Protein 4QC8 (pdb70)

CATH classification: 2.170.30.10

Solvent-accessible surface area: 26222 Å² total; per-residue (Å²): 104,78,69,184,75,37,25,43,129,55,38,50,31,88,58,50,120,94,41,0,31,0,64,14,1,1,54,0,46,2,87,27,21,37,22,17,81,48,88,84,67,72,80,74,92,42,138,79,10,15,92,22,43,5,9,11,1,6,0,0,16,2,3,6,3,32,0,1,1,6,3,50,32,103,29,0,43,76,2,0,19,43,4,12,41,1,25,1,94,17,11,44,1,63,0,0,33,3,81,7,38,36,46,70,95,112,64,80,175,14,60,79,109,66,94,33,84,92,3,8,1,37,1,17,34,12,36,88,13,169,11,38,48,31,4,122,11,71,41,59,90,13,2,25,35,54,58,134,36,116,4,122,7,14,68,2,33,13,95,22,20,39,19,9,10,18,51,58,47,98,130,28,112,61,0,66,128,55,57,150,58,42,60,97,89,78,2,86,127,24,138,53,71,86,7,126,25,36,78,43,15,99,41,97,40,110,8,56,137,13,95,42,12,58,0,4,0,8,97,28,70,13,46,95,102,72,75,73,159,80,133,29,211,130,79,61,79,113,70,8,108,139,142,65,97,36,82,48,106,63,88,16,43,92,62,58,48,109,89,62,16,0,18,14,38,0,126,43,85,53,40,103,69,74,169,35,24,16,23,12,31,74,43,92,77,94,44,104,54,15,64,30,88,82,54,47,29,41,62,6,0,82,41,66,62,10,37,4,2,0,2,73,11,59,44,85,93,5,20,20,90,20,34,62,46,59,78,175,71,153,67,53,96,7,24,1,11,36,30,99,38,11,107,14,19,47,16,73,35,94,85,102,91,31,82,127,42,54,75,26,77,73,68,52,23,161,98,86,98,69,18,83,58,16,38,6,10,3,0,1,10,0,1,0,6,31,35,12,84,158,74,130,202,118,103,107,83,54,27,53,25,12,2,3,22,20,57,115,0,1,15,4,8,2,1,21,3,20,92,43,95,52,116,76,133,69,104,64,62,44,64,1,43,0,20,0,36,0,8,0,65,5,28,5,46,2,52,83,134,69,70,209,63,241,170,114,46,96,98,12,50,54,108,96,34,18,148,72,16,32,58,101,78,167,72,84,70,59,29,17,13,37,78,44,42,0,0,4,6,2,13,34,0,22,34,49,133,81

Foldseek 3Di:
DPPDQQDDAWADWDDDQWWIKFKHKAKEWEFQPDQVDKDWDWPLDDVQFQTATKIFHRKFFAAAFFLLLGAQLVRQQCQLFFFFKWAFFKKKKKWAQKWKWFFAQPVVVGRPIGTDFVWKKWKFWPQQCPDPDDNAWQDAQHNDSDHVDYRYTGTDMDGQDQCQLLVDLPVDVRSVVVVVPRDDDDDVPDDTDIDGRSHMDMDMDGDPCFDMQGFAAAPAEPQQPDDQQDWDPDWDWFQDPDGDIDIDTDGGSDDGDPEDADFWAQDAAFDPVCVRFAGASDFDADHPPGDPPDHDCSSVGHHDADTGWQEARPDPNSADKHFSDDDPDDTAIEGQQPDPGHDRRHDWDWDQPDPVRDTHTDSGGDDDPRHDGDAAKDFSGATAEHADDPDPDDDPDRDNRSHTYDPRDGTIMMMRIDFADDPVDPPHGTTMMMMTMMMMMIMMGTHGDDDPDDDDKDRLDCVPADPLDFDADPPRDTDHGRYHSSRGMGNRIHHDHD

Nearest PDB structures (foldseek):
  4qc8-assembly1_A  TM=1.002E+00  e=0.000E+00  Bovine parvovirus 1
  7l0x-assembly1_A  TM=9.531E-01  e=3.022E-55  Human bocavirus 2
  7lnk-assembly1_A  TM=9.533E-01  e=7.374E-55  Bocavirus gorilla/GBoV1/2009
  5us7-assembly1_A  TM=9.454E-01  e=2.473E-53  Human bocavirus 3
  5us9-assembly1_A  TM=9.400E-01  e=4.085E-53  Human bocavirus 4

Organism: Bovine parvovirus 1 (NCBI:txid2839036)

InterPro domains:
  IPR001403 Coat protein VP1/VP2, Parvovirus [PF00740] (32-327)
  IPR001403 Coat protein VP1/VP2, Parvovirus [PF00740] (378-499)
  IPR016184 Capsid/spike protein, ssDNA virus [SSF88645] (41-534)
  IPR036952 Parvovirus coat protein VP1/VP2 [G3DSA:2.170.30.10] (39-536)

Sequence (498 aa):
GVGYSTGGWTGGTIFSENIVVTKNTRQFICDIKNGHLYKSEVLNTGDTAHRQYAITTPWSYFNFNQYSSHFSPNDWQHLVNDYERFRPKAMIVRVYNLQIKQIMTDGAMGTVYNNDLTAGMHIFCDGDHRYPYVQHPWDDQCMPELPNSIWELPQYAYIPAPISVVDNNTTNTVEEHLLKGVPLYMLENSDHEVLRTGESTEFTFNFGDCEWIENNITFSMPQMMYNPLVRSRRIYSYSGPNNQTSNAFQNAALRTSNWMSGPGIARGTHNATLQTQSAGALVTMVTNGADVSGVGAVRVGYSTDPIYGGQQPDSDLLRLRYSASAAEGQQNPILENAARHTFTREARTKLITGSNGADGNYKEWWMLPNQMWDSAPISRYNPIWVKVPRVNRKTLLDTQDGSIPMSHPPGTIFIKLARIPVPGNGDSFLNIYVTGQVSCEVVWEVEKRGTKNWRPEYMHSATNMSVDAYTINNAGVYAGAVQNADVMQTRFNHHKVL

Radius of gyration: 27.17 Å; Cα contacts (8 Å, |Δi|>4): 1085; chains: 1; bounding box: 76×61×80 Å

B-factor: mean 47.75, std 13.97, range [20.0, 123.52]

Structure (mmCIF, N/CA/C/O backbone):
data_4QC8
#
_entry.id   4QC8
#
_cell.length_a   323.450
_cell.length_b   381.230
_cell.length_c   376.620
_cell.angle_alpha   90.00
_cell.angle_beta   90.00
_cell.angle_gamma   90.00
#
_symmetry.space_group_name_H-M   'C 2 2 21'
#
loop_
_atom_site.group_PDB
_atom_site.id
_atom_site.type_symbol
_atom_site.label_atom_id
_atom_site.label_alt_id
_atom_site.label_comp_id
_atom_site.label_asym_id
_atom_site.label_entity_id
_atom_site.label_seq_id
_atom_site.pdbx_PDB_ins_code
_atom_site.Cartn_x
_atom_site.Cartn_y
_atom_site.Cartn_z
_atom_site.occupancy
_atom_site.B_iso_or_equiv
_atom_site.auth_seq_id
_atom_site.auth_comp_id
_atom_site.auth_asym_id
_atom_site.auth_atom_id
_atom_site.pdbx_PDB_model_num
ATOM 1 N N . GLY A 1 39 ? -49.795 -96.549 -18.331 1.00 56.87 39 GLY A N 1
ATOM 2 C CA . GLY A 1 39 ? -50.612 -97.005 -19.514 1.00 58.25 39 GLY A CA 1
ATOM 3 C C . GLY A 1 39 ? -52.038 -96.464 -19.566 1.00 58.01 39 GLY A C 1
ATOM 4 O O . GLY A 1 39 ? -52.549 -96.117 -20.644 1.00 58.14 39 GLY A O 1
ATOM 5 N N . VAL A 1 40 ? -52.682 -96.412 -18.399 1.00 56.54 40 VAL A N 1
ATOM 6 C CA . VAL A 1 40 ? -54.046 -95.906 -18.253 1.00 53.21 40 VAL A CA 1
ATOM 7 C C . VAL A 1 40 ? -54.094 -94.400 -18.485 1.00 52.55 40 VAL A C 1
ATOM 8 O O . VAL A 1 40 ? -53.072 -93.714 -18.420 1.00 53.58 40 VAL A O 1
ATOM 12 N N . GLY A 1 41 ? -55.285 -93.879 -18.741 1.00 50.17 41 GLY A N 1
ATOM 13 C CA . GLY A 1 41 ? -55.395 -92.455 -18.962 1.00 48.22 41 GLY A CA 1
ATOM 14 C C . GLY A 1 41 ? -55.551 -92.116 -20.424 1.00 46.89 41 GLY A C 1
ATOM 15 O O . GLY A 1 41 ? -55.546 -90.940 -20.780 1.00 44.97 41 GLY A O 1
ATOM 16 N N . TYR A 1 42 ? -55.700 -93.140 -21.267 1.00 46.52 42 TYR A N 1
ATOM 17 C CA . TYR A 1 42 ? -55.870 -92.928 -22.696 1.00 46.71 42 TYR A CA 1
ATOM 18 C C . TYR A 1 42 ? -57.143 -93.507 -23.309 1.00 44.83 42 TYR A C 1
ATOM 19 O O . TYR A 1 42 ? -57.534 -94.633 -23.035 1.00 42.43 42 TYR A O 1
ATOM 28 N N . SER A 1 43 ? -57.742 -92.787 -24.244 1.00 44.31 43 SER A N 1
ATOM 29 C CA . SER A 1 43 ? -59.130 -93.028 -24.577 1.00 43.10 43 SER A CA 1
ATOM 30 C C . SER A 1 43 ? -59.360 -94.473 -25.002 1.00 43.26 43 SER A C 1
ATOM 31 O O . SER A 1 43 ? -60.354 -95.077 -24.607 1.00 46.36 43 SER A O 1
ATOM 34 N N . THR A 1 44 ? -58.465 -95.019 -25.813 1.00 41.22 44 THR A N 1
ATOM 35 C CA . THR A 1 44 ? -58.507 -96.434 -26.190 1.00 40.62 44 THR A CA 1
ATOM 36 C C . THR A 1 44 ? -59.819 -96.715 -26.904 1.00 39.25 44 THR A C 1
ATOM 37 O O . THR A 1 44 ? -60.283 -97.848 -26.973 1.00 37.35 44 THR A O 1
ATOM 41 N N . GLY A 1 45 ? -60.386 -95.653 -27.452 1.00 39.19 45 GLY A N 1
ATOM 42 C CA . GLY A 1 45 ? -61.627 -95.698 -28.209 1.00 38.34 45 GLY A CA 1
ATOM 43 C C . GLY A 1 45 ? -62.428 -94.398 -28.207 1.00 39.10 45 GLY A C 1
ATOM 44 O O . GLY A 1 45 ? -62.019 -93.372 -27.650 1.00 38.58 45 GLY A O 1
ATOM 45 N N . GLY A 1 46 ? -63.582 -94.445 -28.858 1.00 39.45 46 GLY A N 1
ATOM 46 C CA . GLY A 1 46 ? -64.453 -93.288 -28.927 1.00 39.69 46 GLY A CA 1
ATOM 47 C C . GLY A 1 46 ? -65.882 -93.792 -28.971 1.00 39.85 46 GLY A C 1
ATOM 48 O O . GLY A 1 46 ? -66.150 -94.920 -28.563 1.00 40.91 46 GLY A O 1
ATOM 49 N N . TRP A 1 47 ? -66.807 -92.976 -29.464 1.00 39.30 47 TRP A N 1
ATOM 50 C CA . TRP A 1 47 ? -68.201 -93.398 -29.549 1.00 39.04 47 TRP A CA 1
ATOM 51 C C . TRP A 1 47 ? -68.670 -93.388 -30.990 1.00 39.11 47 TRP A C 1
ATOM 52 O O . TRP A 1 47 ? -68.659 -92.351 -31.651 1.00 39.71 47 TRP A O 1
ATOM 63 N N . THR A 1 48 ? -69.103 -94.546 -31.481 1.00 39.01 48 THR A N 1
ATOM 64 C CA . THR A 1 48 ? -69.530 -94.683 -32.873 1.00 39.52 48 THR A CA 1
ATOM 65 C C . THR A 1 48 ? -71.034 -94.923 -32.980 1.00 39.86 48 THR A C 1
ATOM 66 O O . THR A 1 48 ? -71.586 -95.769 -32.276 1.00 40.59 48 THR A O 1
ATOM 70 N N . GLY A 1 49 ? -71.695 -94.170 -33.856 1.00 39.62 49 GLY A N 1
ATOM 71 C CA . GLY A 1 49 ? -73.141 -94.231 -33.962 1.00 39.96 49 GLY A CA 1
ATOM 72 C C . GLY A 1 49 ? -73.633 -93.774 -35.320 1.00 39.93 49 GLY A C 1
ATOM 73 O O . GLY A 1 49 ? -72.856 -93.303 -36.145 1.00 40.20 49 GLY A O 1
ATOM 74 N N . GLY A 1 50 ? -74.927 -93.926 -35.568 1.00 39.87 50 GLY A N 1
ATOM 75 C CA . GLY A 1 50 ? -75.471 -93.492 -36.839 1.00 39.34 50 GLY A CA 1
ATOM 76 C C . GLY A 1 50 ? -75.617 -94.576 -37.881 1.00 39.05 50 GLY A C 1
ATOM 77 O O . GLY A 1 50 ? -75.174 -95.710 -37.699 1.00 38.38 50 GLY A O 1
ATOM 78 N N . THR A 1 51 ? -76.255 -94.207 -38.984 1.00 39.02 51 THR A N 1
ATOM 79 C CA . THR A 1 51 ? -76.485 -95.120 -40.090 1.00 39.42 51 THR A CA 1
ATOM 80 C C . THR A 1 51 ? -76.286 -94.365 -41.390 1.00 39.81 51 THR A C 1
ATOM 81 O O . THR A 1 51 ? -76.655 -93.194 -41.496 1.00 40.28 51 THR A O 1
ATOM 85 N N . ILE A 1 52 ? -75.693 -95.038 -42.372 1.00 40.08 52 ILE A N 1
ATOM 86 C CA . ILE A 1 52 ? -75.436 -94.426 -43.665 1.00 39.86 52 ILE A CA 1
ATOM 87 C C . ILE A 1 52 ? -76.033 -95.271 -44.775 1.00 39.97 52 ILE A C 1
ATOM 88 O O . ILE A 1 52 ? -75.774 -96.473 -44.867 1.00 38.97 52 ILE A O 1
ATOM 93 N N . PHE A 1 53 ? -76.832 -94.634 -45.622 1.00 40.64 53 PHE A N 1
ATOM 94 C CA . PHE A 1 53 ? -77.466 -95.334 -46.722 1.00 42.26 53 PHE A CA 1
ATOM 95 C C . PHE A 1 53 ? -76.796 -95.031 -48.043 1.00 42.90 53 PHE A C 1
ATOM 96 O O . PHE A 1 53 ? -76.402 -93.899 -48.301 1.00 42.66 53 PHE A O 1
ATOM 104 N N . SER A 1 54 ? -76.667 -96.056 -48.875 1.00 44.07 54 SER A N 1
ATOM 105 C CA . SER A 1 54 ? -76.073 -95.902 -50.191 1.00 45.87 54 SER A CA 1
ATOM 106 C C . SER A 1 54 ? -76.976 -96.670 -51.135 1.00 46.32 54 SER A C 1
ATOM 107 O O . SER A 1 54 ? -77.897 -97.353 -50.696 1.00 45.86 54 SER A O 1
ATOM 110 N N . GLU A 1 55 ? -76.693 -96.621 -52.427 1.00 47.70 55 GLU A N 1
ATOM 111 C CA . GLU A 1 55 ? -77.559 -97.312 -53.366 1.00 49.78 55 GLU A CA 1
ATOM 112 C C . GLU A 1 55 ? -77.573 -98.820 -53.109 1.00 47.89 55 GLU A C 1
ATOM 113 O O . GLU A 1 55 ? -78.629 -99.444 -53.144 1.00 47.75 55 GLU A O 1
ATOM 119 N N . ASN A 1 56 ? -76.409 -99.406 -52.852 1.00 46.63 56 ASN A N 1
ATOM 120 C CA . ASN A 1 56 ? -76.331 -100.846 -52.595 1.00 45.60 56 ASN A CA 1
ATOM 121 C C . ASN A 1 56 ? -75.853 -101.317 -51.211 1.00 43.03 56 ASN A C 1
ATOM 122 O O . ASN A 1 56 ? -75.730 -102.517 -50.984 1.00 42.01 56 ASN A O 1
ATOM 127 N N . ILE A 1 57 ? -75.576 -100.388 -50.299 1.00 40.44 57 ILE A N 1
ATOM 128 C CA . ILE A 1 57 ? -75.058 -100.744 -48.974 1.00 37.36 57 ILE A CA 1
ATOM 129 C C . ILE A 1 57 ? -75.695 -99.903 -47.869 1.00 35.80 57 ILE A C 1
ATOM 130 O O . ILE A 1 57 ? -76.089 -98.767 -48.121 1.00 35.53 57 ILE A O 1
ATOM 135 N N . VAL A 1 58 ? -75.778 -100.430 -46.644 1.00 33.56 58 VAL A N 1
ATOM 136 C CA . VAL A 1 58 ? -76.160 -99.589 -45.531 1.00 31.96 58 VAL A CA 1
ATOM 137 C C . VAL A 1 58 ? -75.255 -99.970 -44.388 1.00 31.01 58 VAL A C 1
ATOM 138 O O . VAL A 1 58 ? -74.916 -101.139 -44.213 1.00 29.33 58 VAL A O 1
ATOM 142 N N . VAL A 1 59 ? -74.837 -98.973 -43.625 1.00 30.93 59 VAL A N 1
ATOM 143 C CA . VAL A 1 59 ? -73.949 -99.231 -42.516 1.00 31.94 59 VAL A CA 1
ATOM 144 C C . VAL A 1 59 ? -74.486 -98.710 -41.206 1.00 33.09 59 VAL A C 1
ATOM 145 O O . VAL A 1 59 ? -74.775 -97.524 -41.065 1.00 32.55 59 VAL A O 1
ATOM 149 N N . THR A 1 60 ? -74.604 -99.618 -40.247 1.00 34.42 60 THR A N 1
ATOM 150 C CA . THR A 1 60 ? -75.101 -99.281 -38.930 1.00 36.32 60 THR A CA 1
ATOM 151 C C . THR A 1 60 ? -73.950 -99.290 -37.934 1.00 36.86 60 THR A C 1
ATOM 152 O O . THR A 1 60 ? -73.178 -100.241 -37.875 1.00 37.36 60 THR A O 1
ATOM 156 N N . LYS A 1 61 ? -73.836 -98.220 -37.158 1.00 37.78 61 LYS A N 1
ATOM 157 C CA . LYS A 1 61 ? -72.790 -98.115 -36.153 1.00 39.39 61 LYS A CA 1
ATOM 158 C C . LYS A 1 61 ? -73.433 -97.832 -34.797 1.00 39.78 61 LYS A C 1
ATOM 159 O O . LYS A 1 61 ? -74.120 -96.821 -34.621 1.00 40.64 61 LYS A O 1
ATOM 165 N N . ASN A 1 62 ? -73.236 -98.738 -33.844 1.00 38.99 62 ASN A N 1
ATOM 166 C CA . ASN A 1 62 ? -73.799 -98.553 -32.514 1.00 37.63 62 ASN A CA 1
ATOM 167 C C . ASN A 1 62 ? -72.756 -98.824 -31.458 1.00 36.80 62 ASN A C 1
ATOM 168 O O . ASN A 1 62 ? -71.919 -99.713 -31.606 1.00 35.54 62 ASN A O 1
ATOM 173 N N . THR A 1 63 ? -72.810 -98.042 -30.390 1.00 36.38 63 THR A N 1
ATOM 174 C CA . THR A 1 63 ? -71.900 -98.215 -29.275 1.00 36.36 63 THR A CA 1
ATOM 175 C C . THR A 1 63 ? -72.792 -98.229 -28.048 1.00 36.44 63 THR A C 1
ATOM 176 O O . THR A 1 63 ? -73.805 -97.536 -28.015 1.00 36.82 63 THR A O 1
ATOM 180 N N . ARG A 1 64 ? -72.435 -99.034 -27.055 1.00 36.24 64 ARG A N 1
ATOM 181 C CA . ARG A 1 64 ? -73.220 -99.118 -25.831 1.00 36.55 64 ARG A CA 1
ATOM 182 C C . ARG A 1 64 ? -72.282 -99.267 -24.652 1.00 37.36 64 ARG A C 1
ATOM 183 O O . ARG A 1 64 ? -71.186 -99.817 -24.787 1.00 38.11 64 ARG A O 1
ATOM 191 N N . GLN A 1 65 ? -72.708 -98.769 -23.498 1.00 37.32 65 GLN A N 1
ATOM 192 C CA . GLN A 1 65 ? -71.912 -98.899 -22.287 1.00 37.36 65 GLN A CA 1
ATOM 193 C C . GLN A 1 65 ? -72.340 -100.229 -21.665 1.00 37.45 65 GLN A C 1
ATOM 194 O O . GLN A 1 65 ? -73.536 -100.485 -21.522 1.00 37.88 65 GLN A O 1
ATOM 200 N N . PHE A 1 66 ? -71.393 -101.085 -21.302 1.00 36.90 66 PHE A N 1
ATOM 201 C CA . PHE A 1 66 ? -71.786 -102.361 -20.720 1.00 36.35 66 PHE A CA 1
ATOM 202 C C . PHE A 1 66 ? -71.273 -102.560 -19.309 1.00 35.88 66 PHE A C 1
ATOM 203 O O . PHE A 1 66 ? -70.402 -101.829 -18.835 1.00 35.29 66 PHE A O 1
ATOM 211 N N . ILE A 1 67 ? -71.824 -103.569 -18.647 1.00 35.56 67 ILE A N 1
ATOM 212 C CA . ILE A 1 67 ? -71.479 -103.867 -17.269 1.00 35.80 67 ILE A CA 1
ATOM 213 C C . ILE A 1 67 ? -71.405 -105.377 -17.077 1.00 36.29 67 ILE A C 1
ATOM 214 O O . ILE A 1 67 ? -72.120 -106.122 -17.743 1.00 34.96 67 ILE A O 1
ATOM 219 N N . CYS A 1 68 ? -70.546 -105.829 -16.168 1.00 38.11 68 CYS A N 1
ATOM 220 C CA . CYS A 1 68 ? -70.415 -107.258 -15.929 1.00 40.66 68 CYS A CA 1
ATOM 221 C C . CYS A 1 68 ? -70.049 -107.622 -14.490 1.00 42.56 68 CYS A C 1
ATOM 222 O O . CYS A 1 68 ? -69.029 -107.158 -13.970 1.00 42.79 68 CYS A O 1
ATOM 225 N N . ASP A 1 69 ? -70.888 -108.458 -13.867 1.00 45.21 69 ASP A N 1
ATOM 226 C CA . ASP A 1 69 ? -70.713 -108.935 -12.481 1.00 47.53 69 ASP A CA 1
ATOM 227 C C . ASP A 1 69 ? -69.812 -110.137 -12.473 1.00 46.76 69 ASP A C 1
ATOM 228 O O . ASP A 1 69 ? -69.369 -110.613 -13.513 1.00 48.39 69 ASP A O 1
ATOM 233 N N . ILE A 1 70 ? -69.577 -110.653 -11.279 1.00 44.79 70 ILE A N 1
ATOM 234 C CA . ILE A 1 70 ? -68.805 -111.866 -11.158 1.00 43.90 70 ILE A CA 1
ATOM 235 C C . ILE A 1 70 ? -69.911 -112.915 -11.112 1.00 44.29 70 ILE A C 1
ATOM 236 O O . ILE A 1 70 ? -70.538 -113.104 -10.077 1.00 45.01 70 ILE A O 1
ATOM 241 N N . LYS A 1 71 ? -70.150 -113.568 -12.246 1.00 44.88 71 LYS A N 1
ATOM 242 C CA . LYS A 1 71 ? -71.159 -114.617 -12.356 1.00 44.85 71 LYS A CA 1
ATOM 243 C C . LYS A 1 71 ? -70.783 -115.874 -11.585 1.00 45.51 71 LYS A C 1
ATOM 244 O O . LYS A 1 71 ? -69.627 -116.287 -11.579 1.00 46.23 71 LYS A O 1
ATOM 250 N N . ASN A 1 72 ? -71.767 -116.476 -10.929 1.00 45.36 72 ASN A N 1
ATOM 251 C CA . ASN A 1 72 ? -71.552 -117.713 -10.193 1.00 44.64 72 ASN A CA 1
ATOM 252 C C . ASN A 1 72 ? -70.665 -117.451 -8.992 1.00 45.13 72 ASN A C 1
ATOM 253 O O . ASN A 1 72 ? -70.500 -116.305 -8.583 1.00 45.82 72 ASN A O 1
ATOM 258 N N . GLY A 1 73 ? -69.972 -118.478 -8.530 1.00 44.99 73 GLY A N 1
ATOM 259 C CA . GLY A 1 73 ? -69.032 -118.324 -7.441 1.00 46.40 73 GLY A CA 1
ATOM 260 C C . GLY A 1 73 ? -67.657 -117.983 -7.978 1.00 46.65 73 GLY A C 1
ATOM 261 O O . GLY A 1 73 ? -66.679 -117.976 -7.233 1.00 46.78 73 GLY A O 1
ATOM 262 N N . HIS A 1 74 ? -67.612 -117.655 -9.271 1.00 46.64 74 HIS A N 1
ATOM 263 C CA . HIS A 1 74 ? -66.390 -117.660 -10.074 1.00 45.78 74 HIS A CA 1
ATOM 264 C C . HIS A 1 74 ? -66.106 -119.058 -10.625 1.00 45.60 74 HIS A C 1
ATOM 265 O O . HIS A 1 74 ? -65.014 -119.344 -11.107 1.00 46.22 74 HIS A O 1
ATOM 272 N N . LEU A 1 75 ? -67.114 -119.916 -10.537 1.00 45.00 75 LEU A N 1
ATOM 273 C CA . LEU A 1 75 ? -66.984 -121.357 -10.694 1.00 45.55 75 LEU A CA 1
ATOM 274 C C . LEU A 1 75 ? -68.187 -121.915 -11.451 1.00 45.71 75 LEU A C 1
ATOM 275 O O . LEU A 1 75 ? -69.277 -121.350 -11.423 1.00 45.42 75 LEU A O 1
ATOM 280 N N . TYR A 1 76 ? -67.955 -123.024 -12.141 1.00 46.07 76 TYR A N 1
ATOM 281 C CA . TYR A 1 76 ? -68.954 -123.706 -12.923 1.00 46.63 76 TYR A CA 1
ATOM 282 C C . TYR A 1 76 ? -69.819 -124.492 -11.967 1.00 46.79 76 TYR A C 1
ATOM 283 O O . TYR A 1 76 ? -69.320 -125.036 -10.982 1.00 47.46 76 TYR A O 1
ATOM 292 N N . LYS A 1 77 ? -71.114 -124.550 -12.259 1.00 46.02 77 LYS A N 1
ATOM 293 C CA . LYS A 1 77 ? -72.058 -125.271 -11.422 1.00 44.69 77 LYS A CA 1
ATOM 294 C C . LYS A 1 77 ? -73.034 -126.114 -12.225 1.00 44.69 77 LYS A C 1
ATOM 295 O O . LYS A 1 77 ? -73.476 -125.729 -13.310 1.00 44.04 77 LYS A O 1
ATOM 301 N N . SER A 1 78 ? -73.349 -127.289 -11.696 1.00 45.70 78 SER A N 1
ATOM 302 C CA . SER A 1 78 ? -74.338 -128.136 -12.327 1.00 46.38 78 SER A CA 1
ATOM 303 C C . SER A 1 78 ? -75.627 -127.855 -11.592 1.00 46.90 78 SER A C 1
ATOM 304 O O . SER A 1 78 ? -75.745 -128.118 -10.395 1.00 47.57 78 SER A O 1
ATOM 307 N N . GLU A 1 79 ? -76.595 -127.310 -12.313 1.00 47.29 79 GLU A N 1
ATOM 308 C CA . GLU A 1 79 ? -77.851 -126.917 -11.695 1.00 48.56 79 GLU A CA 1
ATOM 309 C C . GLU A 1 79 ? -79.083 -127.485 -12.379 1.00 48.25 79 GLU A C 1
ATOM 310 O O . GLU A 1 79 ? -79.022 -127.961 -13.510 1.00 48.70 79 GLU A O 1
ATOM 316 N N . VAL A 1 80 ? -80.198 -127.466 -11.663 1.00 47.88 80 VAL A N 1
ATOM 317 C CA . VAL A 1 80 ? -81.460 -127.929 -12.212 1.00 47.52 80 VAL A CA 1
ATOM 318 C C . VAL A 1 80 ? -82.350 -126.706 -12.120 1.00 48.08 80 VAL A C 1
ATOM 319 O O . VAL A 1 80 ? -82.631 -126.229 -11.025 1.00 48.56 80 VAL A O 1
ATOM 323 N N . LEU A 1 81 ? -82.778 -126.186 -13.263 1.00 48.59 81 LEU A N 1
ATOM 324 C CA . LEU A 1 81 ? -83.593 -124.980 -13.262 1.00 50.21 81 LEU A CA 1
ATOM 325 C C . LEU A 1 81 ? -85.057 -125.250 -13.571 1.00 51.89 81 LEU A C 1
ATOM 326 O O . LEU A 1 81 ? -85.390 -126.267 -14.178 1.00 52.03 81 LEU A O 1
ATOM 331 N N . ASN A 1 82 ? -85.888 -124.243 -13.334 1.00 53.74 82 ASN A N 1
ATOM 332 C CA . ASN A 1 82 ? -87.302 -124.342 -13.649 1.00 55.73 82 ASN A CA 1
ATOM 333 C C . ASN A 1 82 ? -87.997 -125.446 -12.881 1.00 58.34 82 ASN A C 1
ATOM 334 O O . ASN A 1 82 ? -88.811 -126.182 -13.431 1.00 58.62 82 ASN A O 1
ATOM 339 N N . THR A 1 83 ? -87.665 -125.568 -11.602 1.00 61.53 83 THR A N 1
ATOM 340 C CA . THR A 1 83 ? -88.352 -126.530 -10.765 1.00 64.96 83 THR A CA 1
ATOM 341 C C . THR A 1 83 ? -89.615 -125.895 -10.195 1.00 68.03 83 THR A C 1
ATOM 342 O O . THR A 1 83 ? -89.559 -124.990 -9.364 1.00 68.64 83 THR A O 1
ATOM 346 N N . GLY A 1 84 ? -90.752 -126.397 -10.661 1.00 71.10 84 GLY A N 1
ATOM 347 C CA . GLY A 1 84 ? -92.066 -126.067 -10.143 1.00 74.83 84 GLY A CA 1
ATOM 348 C C . GLY A 1 84 ? -92.965 -127.234 -9.785 1.00 77.18 84 GLY A C 1
ATOM 349 O O . GLY A 1 84 ? -94.194 -127.078 -9.773 1.00 77.58 84 GLY A O 1
ATOM 350 N N . ASP A 1 85 ? -92.372 -128.395 -9.500 1.00 78.65 85 ASP A N 1
ATOM 351 C CA . ASP A 1 85 ? -93.155 -129.573 -9.123 1.00 80.17 85 ASP A CA 1
ATOM 352 C C . ASP A 1 85 ? -93.901 -130.167 -10.329 1.00 78.52 85 ASP A C 1
ATOM 353 O O . ASP A 1 85 ? -93.945 -131.386 -10.518 1.00 78.19 85 ASP A O 1
ATOM 358 N N . THR A 1 86 ? -94.491 -129.294 -11.136 1.00 76.33 86 THR A N 1
ATOM 359 C CA . THR A 1 86 ? -95.218 -129.700 -12.327 1.00 73.55 86 THR A CA 1
ATOM 360 C C . THR A 1 86 ? -94.519 -129.061 -13.514 1.00 72.59 86 THR A C 1
ATOM 361 O O . THR A 1 86 ? -95.011 -129.113 -14.636 1.00 72.68 86 THR A O 1
ATOM 365 N N . ALA A 1 87 ? -93.365 -128.453 -13.247 1.00 70.91 87 ALA A N 1
ATOM 366 C CA . ALA A 1 87 ? -92.572 -127.775 -14.265 1.00 69.00 87 ALA A CA 1
ATOM 367 C C . ALA A 1 87 ? -91.785 -128.739 -15.136 1.00 68.44 87 ALA A C 1
ATOM 368 O O . ALA A 1 87 ? -91.626 -129.915 -14.795 1.00 67.78 87 ALA A O 1
ATOM 370 N N . HIS A 1 88 ? -91.169 -128.205 -16.196 1.00 67.82 88 HIS A N 1
ATOM 371 C CA . HIS A 1 88 ? -90.167 -128.918 -17.023 1.00 66.79 88 HIS A CA 1
ATOM 372 C C . HIS A 1 88 ? -88.791 -129.318 -16.406 1.00 66.07 88 HIS A C 1
ATOM 373 O O . HIS A 1 88 ? -88.284 -130.403 -16.689 1.00 67.40 88 HIS A O 1
ATOM 380 N N . ARG A 1 89 ? -88.194 -128.452 -15.585 1.00 63.43 89 ARG A N 1
ATOM 381 C CA . ARG A 1 89 ? -86.952 -128.775 -14.846 1.00 61.27 89 ARG A CA 1
ATOM 382 C C . ARG A 1 89 ? -85.660 -129.251 -15.570 1.00 58.55 89 ARG A C 1
ATOM 383 O O . ARG A 1 89 ? -85.170 -130.342 -15.291 1.00 57.51 89 ARG A O 1
ATOM 391 N N . GLN A 1 90 ? -85.130 -128.456 -16.498 1.00 55.78 90 GLN A N 1
ATOM 392 C CA . GLN A 1 90 ? -83.876 -128.781 -17.222 1.00 52.08 90 GLN A CA 1
ATOM 393 C C . GLN A 1 90 ? -82.522 -128.822 -16.448 1.00 50.19 90 GLN A C 1
ATOM 394 O O . GLN A 1 90 ? -82.302 -128.065 -15.506 1.00 48.82 90 GLN A O 1
ATOM 400 N N . TYR A 1 91 ? -81.637 -129.720 -16.899 1.00 48.32 91 TYR A N 1
ATOM 401 C CA . TYR A 1 91 ? -80.294 -129.989 -16.402 1.00 47.38 91 TYR A CA 1
ATOM 402 C C . TYR A 1 91 ? -79.430 -128.933 -17.076 1.00 47.10 91 TYR A C 1
ATOM 403 O O . TYR A 1 91 ? -79.520 -128.753 -18.290 1.00 48.25 91 TYR A O 1
ATOM 412 N N . ALA A 1 92 ? -78.588 -128.240 -16.319 1.00 45.16 92 ALA A N 1
ATOM 413 C CA . ALA A 1 92 ? -77.763 -127.206 -16.928 1.00 43.17 92 ALA A CA 1
ATOM 414 C C . ALA A 1 92 ? -76.411 -126.986 -16.274 1.00 42.12 92 ALA A C 1
ATOM 415 O O . ALA A 1 92 ? -76.186 -127.348 -15.119 1.00 42.72 92 ALA A O 1
ATOM 417 N N . ILE A 1 93 ? -75.501 -126.401 -17.041 1.00 39.61 93 ILE A N 1
ATOM 418 C CA . ILE A 1 93 ? -74.192 -126.081 -16.526 1.00 37.02 93 ILE A CA 1
ATOM 419 C C . ILE A 1 93 ? -74.162 -124.579 -16.580 1.00 36.89 93 ILE A C 1
ATOM 420 O O . ILE A 1 93 ? -74.411 -123.989 -17.628 1.00 36.37 93 ILE A O 1
ATOM 425 N N . THR A 1 94 ? -73.901 -123.954 -15.445 1.00 36.85 94 THR A N 1
ATOM 426 C CA . THR A 1 94 ? -73.828 -122.508 -15.419 1.00 38.28 94 THR A CA 1
ATOM 427 C C . THR A 1 94 ? -72.359 -122.142 -15.296 1.00 39.14 94 THR A C 1
ATOM 428 O O . THR A 1 94 ? -71.627 -122.707 -14.477 1.00 39.96 94 THR A O 1
ATOM 432 N N . THR A 1 95 ? -71.940 -121.192 -16.122 1.00 38.91 95 THR A N 1
ATOM 433 C CA . THR A 1 95 ? -70.551 -120.772 -16.176 1.00 38.82 95 THR A CA 1
ATOM 434 C C . THR A 1 95 ? -70.291 -119.402 -15.575 1.00 39.15 95 THR A C 1
ATOM 435 O O . THR A 1 95 ? -71.204 -118.594 -15.436 1.00 39.61 95 THR A O 1
ATOM 439 N N . PRO A 1 96 ? -69.031 -119.126 -15.207 1.00 39.35 96 PRO A N 1
ATOM 440 C CA . PRO A 1 96 ? -68.651 -117.833 -14.624 1.00 39.54 96 PRO A CA 1
ATOM 441 C C . PRO A 1 96 ? -68.535 -116.741 -15.692 1.00 39.65 96 PRO A C 1
ATOM 442 O O . PRO A 1 96 ? -68.222 -115.581 -15.393 1.00 39.88 96 PRO A O 1
ATOM 446 N N . TRP A 1 97 ? -68.810 -117.125 -16.936 1.00 39.38 97 TRP A N 1
ATOM 447 C CA . TRP A 1 97 ? -68.726 -116.216 -18.076 1.00 39.06 97 TRP A CA 1
ATOM 448 C C . TRP A 1 97 ? -70.034 -115.524 -18.433 1.00 38.66 97 TRP A C 1
ATOM 449 O O . TRP A 1 97 ? -71.114 -116.025 -18.141 1.00 39.38 97 TRP A O 1
ATOM 460 N N . SER A 1 98 ? -69.918 -114.372 -19.082 1.00 38.02 98 SER A N 1
ATOM 461 C CA . SER A 1 98 ? -71.075 -113.609 -19.547 1.00 37.65 98 SER A CA 1
ATOM 462 C C . SER A 1 98 ? -70.807 -113.401 -21.042 1.00 38.13 98 SER A C 1
ATOM 463 O O . SER A 1 98 ? -69.712 -113.711 -21.510 1.00 39.82 98 SER A O 1
ATOM 466 N N . TYR A 1 99 ? -71.763 -112.876 -21.804 1.00 36.67 99 TYR A N 1
ATOM 467 C CA . TYR A 1 99 ? -71.518 -112.729 -23.234 1.00 35.14 99 TYR A CA 1
ATOM 468 C C . TYR A 1 99 ? -72.363 -111.692 -23.949 1.00 35.50 99 TYR A C 1
ATOM 469 O O . TYR A 1 99 ? -73.446 -111.336 -23.493 1.00 36.83 99 TYR A O 1
ATOM 478 N N . PHE A 1 100 ? -71.862 -111.233 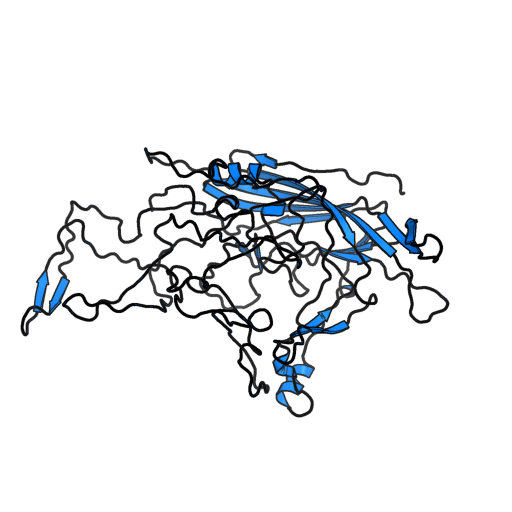-25.094 1.00 35.42 100 PHE A N 1
ATOM 479 C CA . PHE A 1 100 ? -72.545 -110.238 -25.923 1.00 34.87 100 PHE A CA 1
ATOM 480 C C . PHE A 1 100 ? -73.390 -110.940 -26.977 1.00 35.22 100 PHE A C 1
ATOM 481 O O . PHE A 1 100 ? -72.961 -111.940 -27.548 1.00 35.90 100 PHE A O 1
ATOM 489 N N . ASN A 1 101 ? -74.583 -110.416 -27.241 1.00 35.24 101 ASN A N 1
ATOM 490 C CA . ASN A 1 101 ? -75.456 -110.984 -28.264 1.00 35.49 101 ASN A CA 1
ATOM 491 C C . ASN A 1 101 ? -75.955 -109.821 -29.102 1.00 34.67 101 ASN A C 1
ATOM 492 O O . ASN A 1 101 ? -76.499 -108.865 -28.557 1.00 34.11 101 ASN A O 1
ATOM 497 N N . PHE A 1 102 ? -75.780 -109.901 -30.419 1.00 34.09 102 PHE A N 1
ATOM 498 C CA . PHE A 1 102 ? -76.209 -108.819 -31.312 1.00 33.24 102 PHE A CA 1
ATOM 499 C C . PHE A 1 102 ? -77.324 -109.239 -32.242 1.00 32.68 102 PHE A C 1
ATOM 500 O O . PHE A 1 102 ? -77.712 -108.489 -33.136 1.00 32.60 102 PHE A O 1
ATOM 508 N N . ASN A 1 103 ? -77.849 -110.431 -32.014 1.00 32.31 103 ASN A N 1
ATOM 509 C CA . ASN A 1 103 ? -78.877 -110.992 -32.865 1.00 32.72 103 ASN A CA 1
ATOM 510 C C . ASN A 1 103 ? -80.274 -110.373 -32.823 1.00 33.86 103 ASN A C 1
ATOM 511 O O . ASN A 1 103 ? -81.249 -111.068 -32.558 1.00 34.79 103 ASN A O 1
ATOM 516 N N . GLN A 1 104 ? -80.377 -109.078 -33.114 1.00 35.30 104 GLN A N 1
ATOM 517 C CA . GLN A 1 104 ? -81.675 -108.396 -33.119 1.00 35.69 104 GLN A CA 1
ATOM 518 C C . GLN A 1 104 ? -81.612 -107.094 -33.923 1.00 34.94 104 GLN A C 1
ATOM 519 O O . GLN A 1 104 ? -80.841 -106.192 -33.600 1.00 33.96 104 GLN A O 1
ATOM 525 N N . TYR A 1 105 ? -82.432 -106.995 -34.964 1.00 34.01 105 TYR A N 1
ATOM 526 C CA . TYR A 1 105 ? -82.430 -105.809 -35.811 1.00 34.49 105 TYR A CA 1
ATOM 527 C C . TYR A 1 105 ? -82.575 -104.499 -35.048 1.00 35.34 105 TYR A C 1
ATOM 528 O O . TYR A 1 105 ? -81.856 -103.541 -35.318 1.00 35.89 105 TYR A O 1
ATOM 537 N N . SER A 1 106 ? -83.499 -104.458 -34.095 1.00 36.63 106 SER A N 1
ATOM 538 C CA . SER A 1 106 ? -83.760 -103.249 -33.304 1.00 37.11 106 SER A CA 1
ATOM 539 C C . SER A 1 106 ? -82.503 -102.625 -32.703 1.00 37.36 106 SER A C 1
ATOM 540 O O . SER A 1 106 ? -82.439 -101.411 -32.468 1.00 36.72 106 SER A O 1
ATOM 543 N N . SER A 1 107 ? -81.510 -103.468 -32.457 1.00 37.19 107 SER A N 1
ATOM 544 C CA . SER A 1 107 ? -80.257 -103.034 -31.866 1.00 37.88 107 SER A CA 1
ATOM 545 C C . SER A 1 107 ? -79.369 -102.244 -32.820 1.00 38.17 107 SER A C 1
ATOM 546 O O . SER A 1 107 ? -78.537 -101.451 -32.384 1.00 39.00 107 SER A O 1
ATOM 549 N N . HIS A 1 108 ? -79.557 -102.451 -34.119 1.00 37.52 108 HIS A N 1
ATOM 550 C CA . HIS A 1 108 ? -78.737 -101.788 -35.121 1.00 36.17 108 HIS A CA 1
ATOM 551 C C . HIS A 1 108 ? -79.350 -100.596 -35.822 1.00 36.63 108 HIS A C 1
ATOM 552 O O . HIS A 1 108 ? -78.650 -99.635 -36.133 1.00 37.70 108 HIS A O 1
ATOM 559 N N . PHE A 1 109 ? -80.650 -100.647 -36.070 1.00 36.44 109 PHE A N 1
ATOM 560 C CA . PHE A 1 109 ? -81.318 -99.545 -36.746 1.00 36.72 109 PHE A CA 1
ATOM 561 C C . PHE A 1 109 ? -82.174 -98.709 -35.809 1.00 37.70 109 PHE A C 1
ATOM 562 O O . PHE A 1 109 ? -82.851 -99.241 -34.930 1.00 38.61 109 PHE A O 1
ATOM 570 N N . SER A 1 110 ? -82.133 -97.394 -35.983 1.00 38.22 110 SER A N 1
ATOM 571 C CA . SER A 1 110 ? -82.967 -96.536 -35.165 1.00 38.90 110 SER A CA 1
ATOM 572 C C . SER A 1 110 ? -84.315 -96.762 -35.825 1.00 40.30 110 SER A C 1
ATOM 573 O O . SER A 1 110 ? -84.374 -97.109 -37.005 1.00 40.17 110 SER A O 1
ATOM 576 N N . PRO A 1 111 ? -85.416 -96.592 -35.082 1.00 41.39 111 PRO A N 1
ATOM 577 C CA . PRO A 1 111 ? -86.717 -96.812 -35.716 1.00 41.49 111 PRO A CA 1
ATOM 578 C C . PRO A 1 111 ? -86.863 -96.060 -37.039 1.00 41.93 111 PRO A C 1
ATOM 579 O O . PRO A 1 111 ? -87.407 -96.587 -38.009 1.00 42.32 111 PRO A O 1
ATOM 583 N N . ASN A 1 112 ? -86.349 -94.836 -37.082 1.00 42.03 112 ASN A N 1
ATOM 584 C CA . ASN A 1 112 ? -86.417 -94.030 -38.295 1.00 41.99 112 ASN A CA 1
ATOM 585 C C . ASN A 1 112 ? -85.642 -94.683 -39.434 1.00 42.05 112 ASN A C 1
ATOM 586 O O . ASN A 1 112 ? -86.130 -94.781 -40.564 1.00 41.94 112 ASN A O 1
ATOM 591 N N . ASP A 1 113 ? -84.420 -95.105 -39.127 1.00 42.12 113 ASP A N 1
ATOM 592 C CA . ASP A 1 113 ? -83.552 -95.756 -40.098 1.00 41.74 113 ASP A CA 1
ATOM 593 C C . ASP A 1 113 ? -84.262 -96.981 -40.652 1.00 40.97 113 ASP A C 1
ATOM 594 O O . ASP A 1 113 ? -84.394 -97.140 -41.865 1.00 41.04 113 ASP A O 1
ATOM 599 N N . TRP A 1 114 ? -84.732 -97.839 -39.755 1.00 39.77 114 TRP A N 1
ATOM 600 C CA . TRP A 1 114 ? -85.425 -99.047 -40.165 1.00 38.22 114 TRP A CA 1
ATOM 601 C C . TRP A 1 114 ? -86.596 -98.714 -41.076 1.00 37.91 114 TRP A C 1
ATOM 602 O O . TRP A 1 114 ? -86.919 -99.469 -41.992 1.00 37.08 114 TRP A O 1
ATOM 613 N N . GLN A 1 115 ? -87.232 -97.576 -40.834 1.00 38.29 115 GLN A N 1
ATOM 614 C CA . GLN A 1 115 ? -88.344 -97.178 -41.675 1.00 38.92 115 GLN A CA 1
ATOM 615 C C . GLN A 1 115 ? -87.849 -97.002 -43.114 1.00 39.82 115 GLN A C 1
ATOM 616 O O . GLN A 1 115 ? -88.369 -97.643 -44.030 1.00 39.21 115 GLN A O 1
ATOM 622 N N . HIS A 1 116 ? -86.839 -96.153 -43.315 1.00 40.66 116 HIS A N 1
ATOM 623 C CA . HIS A 1 116 ? -86.305 -95.935 -44.663 1.00 41.30 116 HIS A CA 1
ATOM 624 C C . HIS A 1 116 ? -85.826 -97.264 -45.249 1.00 40.15 116 HIS A C 1
ATOM 625 O O . HIS A 1 116 ? -85.982 -97.511 -46.444 1.00 40.51 116 HIS A O 1
ATOM 632 N N . LEU A 1 117 ? -85.258 -98.126 -44.412 1.00 38.28 117 LEU A N 1
ATOM 633 C CA . LEU A 1 117 ? -84.770 -99.408 -44.903 1.00 36.97 117 LEU A CA 1
ATOM 634 C C . LEU A 1 117 ? -85.868 -100.243 -45.535 1.00 36.96 117 LEU A C 1
ATOM 635 O O . LEU A 1 117 ? -85.744 -100.685 -46.673 1.00 36.16 117 LEU A O 1
ATOM 640 N N . VAL A 1 118 ? -86.945 -100.457 -44.793 1.00 37.79 118 VAL A N 1
ATOM 641 C CA . VAL A 1 118 ? -88.041 -101.267 -45.291 1.00 38.49 118 VAL A CA 1
ATOM 642 C C . VAL A 1 118 ? -88.833 -100.589 -46.398 1.00 39.39 118 VAL A C 1
ATOM 643 O O . VAL A 1 118 ? -89.246 -101.240 -47.352 1.00 38.51 118 VAL A O 1
ATOM 647 N N . ASN A 1 119 ? -89.044 -99.286 -46.280 1.00 41.38 119 ASN A N 1
ATOM 648 C CA . ASN A 1 119 ? -89.793 -98.561 -47.300 1.00 44.46 119 ASN A CA 1
ATOM 649 C C . ASN A 1 119 ? -89.092 -98.462 -48.648 1.00 46.55 119 ASN A C 1
ATOM 650 O O . ASN A 1 119 ? -89.713 -98.672 -49.690 1.00 46.87 119 ASN A O 1
ATOM 655 N N . ASP A 1 120 ? -87.801 -98.142 -48.624 1.00 48.92 120 ASP A N 1
ATOM 656 C CA . ASP A 1 120 ? -87.028 -97.945 -49.849 1.00 50.89 120 ASP A CA 1
ATOM 657 C C . ASP A 1 120 ? -86.339 -99.165 -50.488 1.00 48.92 120 ASP A C 1
ATOM 658 O O . ASP A 1 120 ? -86.220 -99.230 -51.711 1.00 49.28 120 ASP A O 1
ATOM 663 N N . TYR A 1 121 ? -85.903 -100.140 -49.698 1.00 46.49 121 TYR A N 1
ATOM 664 C CA . TYR A 1 121 ? -85.222 -101.287 -50.292 1.00 45.25 121 TYR A CA 1
ATOM 665 C C . TYR A 1 121 ? -86.062 -102.549 -50.399 1.00 43.63 121 TYR A C 1
ATOM 666 O O . TYR A 1 121 ? -86.870 -102.842 -49.528 1.00 43.25 121 TYR A O 1
ATOM 675 N N . GLU A 1 122 ? -85.861 -103.301 -51.474 1.00 42.61 122 GLU A N 1
ATOM 676 C CA . GLU A 1 122 ? -86.630 -104.511 -51.683 1.00 42.02 122 GLU A CA 1
ATOM 677 C C . GLU A 1 122 ? -86.026 -105.769 -51.074 1.00 40.12 122 GLU A C 1
ATOM 678 O O . GLU A 1 122 ? -86.743 -106.696 -50.721 1.00 39.69 122 GLU A O 1
ATOM 684 N N . ARG A 1 123 ? -84.707 -105.815 -50.964 1.00 39.32 123 ARG A N 1
ATOM 685 C CA . ARG A 1 123 ? -84.042 -106.972 -50.379 1.00 39.02 123 ARG A CA 1
ATOM 686 C C . ARG A 1 123 ? -82.834 -106.475 -49.613 1.00 38.10 123 ARG A C 1
ATOM 687 O O . ARG A 1 123 ? -82.307 -105.403 -49.903 1.00 39.08 123 ARG A O 1
ATOM 695 N N . PHE A 1 124 ? -82.396 -107.244 -48.627 1.00 36.01 124 PHE A N 1
ATOM 696 C CA . PHE A 1 124 ? -81.217 -106.867 -47.868 1.00 34.08 124 PHE A CA 1
ATOM 697 C C . PHE A 1 124 ? -80.733 -108.037 -47.040 1.00 32.89 124 PHE A C 1
ATOM 698 O O . PHE A 1 124 ? -81.475 -108.991 -46.819 1.00 32.64 124 PHE A O 1
ATOM 706 N N . ARG A 1 125 ? -79.479 -107.970 -46.605 1.00 31.42 125 ARG A N 1
ATOM 707 C CA . ARG A 1 125 ? -78.901 -109.024 -45.786 1.00 30.07 125 ARG A CA 1
ATOM 708 C C . ARG A 1 125 ? -77.643 -108.530 -45.122 1.00 29.16 125 ARG A C 1
ATOM 709 O O . ARG A 1 125 ? -77.015 -107.597 -45.596 1.00 29.26 125 ARG A O 1
ATOM 717 N N . PRO A 1 126 ? -77.262 -109.141 -44.000 1.00 29.10 126 PRO A N 1
ATOM 718 C CA . PRO A 1 126 ? -76.044 -108.686 -43.339 1.00 30.11 126 PRO A CA 1
ATOM 719 C C . PRO A 1 126 ? -74.829 -109.159 -44.147 1.00 32.08 126 PRO A C 1
ATOM 720 O O . PRO A 1 126 ? -74.807 -110.285 -44.658 1.00 32.14 126 PRO A O 1
ATOM 724 N N . LYS A 1 127 ? -73.827 -108.293 -44.272 1.00 33.52 127 LYS A N 1
ATOM 725 C CA . LYS A 1 127 ? -72.619 -108.623 -45.022 1.00 34.03 127 LYS A CA 1
ATOM 726 C C . LYS A 1 127 ? -71.416 -108.852 -44.117 1.00 33.63 127 LYS A C 1
ATOM 727 O O . LYS A 1 127 ? -70.739 -109.873 -44.218 1.00 33.48 127 LYS A O 1
ATOM 733 N N . ALA A 1 128 ? -71.148 -107.897 -43.235 1.00 33.53 128 ALA A N 1
ATOM 734 C CA . ALA A 1 128 ? -70.022 -108.019 -42.326 1.00 33.70 128 ALA A CA 1
ATOM 735 C C . ALA A 1 128 ? -70.247 -107.252 -41.037 1.00 34.06 128 ALA A C 1
ATOM 736 O O . ALA A 1 128 ? -70.973 -106.259 -41.000 1.00 33.68 128 ALA A O 1
ATOM 738 N N . MET A 1 129 ? -69.655 -107.760 -39.961 1.00 34.40 129 MET A N 1
ATOM 739 C CA . MET A 1 129 ? -69.753 -107.134 -38.648 1.00 35.85 129 MET A CA 1
ATOM 740 C C . MET A 1 129 ? -68.378 -106.948 -38.013 1.00 35.78 129 MET A C 1
ATOM 741 O O . MET A 1 129 ? -67.551 -107.860 -38.027 1.00 35.67 129 MET A O 1
ATOM 746 N N . ILE A 1 130 ? -68.140 -105.767 -37.452 1.00 35.76 130 ILE A N 1
ATOM 747 C CA . ILE A 1 130 ? -66.897 -105.496 -36.736 1.00 35.00 130 ILE A CA 1
ATOM 748 C C . ILE A 1 130 ? -67.241 -105.059 -35.317 1.00 34.48 130 ILE A C 1
ATOM 749 O O . ILE A 1 130 ? -67.931 -104.055 -35.109 1.00 34.10 130 ILE A O 1
ATOM 754 N N . VAL A 1 131 ? -66.754 -105.810 -34.338 1.00 33.45 131 VAL A N 1
ATOM 755 C CA . VAL A 1 131 ? -67.032 -105.496 -32.948 1.00 33.14 131 VAL A CA 1
ATOM 756 C C . VAL A 1 131 ? -65.788 -105.112 -32.183 1.00 33.59 131 VAL A C 1
ATOM 757 O O . VAL A 1 131 ? -64.738 -105.722 -32.342 1.00 33.62 131 VAL A O 1
ATOM 761 N N . ARG A 1 132 ? -65.918 -104.104 -31.333 1.00 34.56 132 ARG A N 1
ATOM 762 C CA . ARG A 1 132 ? -64.796 -103.659 -30.531 1.00 35.78 132 ARG A CA 1
ATOM 763 C C . ARG A 1 132 ? -65.186 -103.524 -29.065 1.00 35.34 132 ARG A C 1
ATOM 764 O O . ARG A 1 132 ? -66.284 -103.080 -28.736 1.00 37.07 132 ARG A O 1
ATOM 772 N N . VAL A 1 133 ? -64.279 -103.929 -28.190 1.00 33.62 133 VAL A N 1
ATOM 773 C CA . VAL A 1 133 ? -64.492 -103.858 -26.755 1.00 32.36 133 VAL A CA 1
ATOM 774 C C . VAL A 1 133 ? -63.360 -102.985 -26.229 1.00 33.38 133 VAL A C 1
ATOM 775 O O . VAL A 1 133 ? -62.189 -103.305 -26.420 1.00 33.40 133 VAL A O 1
ATOM 779 N N . TYR A 1 134 ? -63.700 -101.886 -25.565 1.00 34.02 134 TYR A N 1
ATOM 780 C CA . TYR A 1 134 ? -62.668 -100.972 -25.090 1.00 34.89 134 TYR A CA 1
ATOM 781 C C . TYR A 1 134 ? -63.086 -100.087 -23.932 1.00 35.87 134 TYR A C 1
ATOM 782 O O . TYR A 1 134 ? -64.147 -100.282 -23.337 1.00 35.97 134 TYR A O 1
ATOM 791 N N . ASN A 1 135 ? -62.240 -99.107 -23.622 1.00 35.99 135 ASN A N 1
ATOM 792 C CA . ASN A 1 135 ? -62.524 -98.172 -22.544 1.00 36.13 135 ASN A CA 1
ATOM 793 C C . ASN A 1 135 ? -62.882 -98.925 -21.294 1.00 35.40 135 ASN A C 1
ATOM 794 O O . ASN A 1 135 ? -63.757 -98.523 -20.528 1.00 35.28 135 ASN A O 1
ATOM 799 N N . LEU A 1 136 ? -62.187 -100.028 -21.090 1.00 34.06 136 LEU A N 1
ATOM 800 C CA . LEU A 1 136 ? -62.447 -100.846 -19.937 1.00 34.12 136 LEU A CA 1
ATOM 801 C C . LEU A 1 136 ? -62.068 -100.166 -18.623 1.00 35.15 136 LEU A C 1
ATOM 802 O O . LEU A 1 136 ? -61.064 -99.450 -18.544 1.00 35.64 136 LEU A O 1
ATOM 807 N N . GLN A 1 137 ? -62.906 -100.378 -17.607 1.00 35.84 137 GLN A N 1
ATOM 808 C CA . GLN A 1 137 ? -62.690 -99.868 -16.251 1.00 35.48 137 GLN A CA 1
ATOM 809 C C . GLN A 1 137 ? -63.070 -101.023 -15.338 1.00 35.69 137 GLN A C 1
ATOM 810 O O . GLN A 1 137 ? -64.155 -101.592 -15.468 1.00 35.36 137 GLN A O 1
ATOM 816 N N . ILE A 1 138 ? -62.168 -101.398 -14.443 1.00 36.52 138 ILE A N 1
ATOM 817 C CA . ILE A 1 138 ? -62.456 -102.472 -13.508 1.00 37.64 138 ILE A CA 1
ATOM 818 C C . ILE A 1 138 ? -62.340 -101.893 -12.118 1.00 40.15 138 ILE A C 1
ATOM 819 O O . ILE A 1 138 ? -61.292 -101.380 -11.739 1.00 41.31 138 ILE A O 1
ATOM 824 N N . LYS A 1 139 ? -63.424 -101.968 -11.361 1.00 42.31 139 LYS A N 1
ATOM 825 C CA . LYS A 1 139 ? -63.437 -101.435 -10.014 1.00 44.35 139 LYS A CA 1
ATOM 826 C C . LYS A 1 139 ? -63.818 -102.506 -9.001 1.00 45.60 139 LYS A C 1
ATOM 827 O O . LYS A 1 139 ? -64.556 -103.443 -9.321 1.00 44.94 139 LYS A O 1
ATOM 833 N N . GLN A 1 140 ? -63.296 -102.385 -7.784 1.00 47.41 140 GLN A N 1
ATOM 834 C CA . GLN A 1 140 ? -63.640 -103.349 -6.755 1.00 50.32 140 GLN A CA 1
ATOM 835 C C . GLN A 1 140 ? -64.639 -102.693 -5.824 1.00 52.21 140 GLN A C 1
ATOM 836 O O . GLN A 1 140 ? -64.593 -101.485 -5.593 1.00 52.28 140 GLN A O 1
ATOM 842 N N . ILE A 1 141 ? -65.546 -103.502 -5.299 1.00 54.31 141 ILE A N 1
ATOM 843 C CA . ILE A 1 141 ? -66.582 -103.017 -4.417 1.00 56.38 141 ILE A CA 1
ATOM 844 C C . ILE A 1 141 ? -66.294 -103.314 -2.963 1.00 59.46 141 ILE A C 1
ATOM 845 O O . ILE A 1 141 ? -66.270 -104.472 -2.550 1.00 59.08 141 ILE A O 1
ATOM 850 N N . MET A 1 142 ? -66.085 -102.300 -2.145 1.00 64.10 142 MET A N 1
ATOM 851 C CA . MET A 1 142 ? -65.927 -102.578 -0.731 1.00 69.22 142 MET A CA 1
ATOM 852 C C . MET A 1 142 ? -67.168 -102.019 -0.074 1.00 72.16 142 MET A C 1
ATOM 853 O O . MET A 1 142 ? -67.415 -100.820 -0.183 1.00 72.33 142 MET A O 1
ATOM 858 N N . THR A 1 143 ? -67.954 -102.877 0.568 1.00 88.83 143 THR A N 1
ATOM 859 C CA . THR A 1 143 ? -69.060 -102.400 1.375 1.00 94.93 143 THR A CA 1
ATOM 860 C C . THR A 1 143 ? -68.574 -102.367 2.813 1.00 100.10 143 THR A C 1
ATOM 861 O O . THR A 1 143 ? -68.555 -103.386 3.503 1.00 101.27 143 THR A O 1
ATOM 865 N N . ASP A 1 144 ? -68.182 -101.180 3.255 0.0000 105.14 144 ASP A N 1
ATOM 866 C CA . ASP A 1 144 ? -67.698 -100.978 4.612 0.0000 109.83 144 ASP A CA 1
ATOM 867 C C . ASP A 1 144 ? -68.785 -101.221 5.645 0.0000 112.55 144 ASP A C 1
ATOM 868 O O . ASP A 1 144 ? -68.532 -101.763 6.721 0.0000 113.34 144 ASP A O 1
ATOM 873 N N . GLY A 1 145 ? -69.995 -100.788 5.312 1.00 114.52 145 GLY A N 1
ATOM 874 C CA . GLY A 1 145 ? -71.036 -100.563 6.306 1.00 115.64 145 GLY A CA 1
ATOM 875 C C . GLY A 1 145 ? -71.433 -99.096 6.393 1.00 116.49 145 GLY A C 1
ATOM 876 O O . GLY A 1 145 ? -72.579 -98.717 6.148 1.00 115.92 145 GLY A O 1
ATOM 877 N N . ALA A 1 146 ? -70.445 -98.277 6.740 1.00 117.29 146 ALA A N 1
ATOM 878 C CA . ALA A 1 146 ? -70.513 -96.815 6.729 1.00 117.47 146 ALA A CA 1
ATOM 879 C C . ALA A 1 146 ? -70.434 -96.340 5.275 1.00 117.57 146 ALA A C 1
ATOM 880 O O . ALA A 1 146 ? -69.351 -95.990 4.779 1.00 117.32 146 ALA A O 1
ATOM 882 N N . MET A 1 147 ? -71.580 -96.084 4.649 0.0000 117.26 147 MET A N 1
ATOM 883 C CA . MET A 1 147 ? -71.570 -95.404 3.345 1.00 116.25 147 MET A CA 1
ATOM 884 C C . MET A 1 147 ? -70.761 -96.217 2.347 1.00 113.94 147 MET A C 1
ATOM 885 O O . MET A 1 147 ? -69.990 -95.704 1.537 1.00 114.13 147 MET A O 1
ATOM 890 N N . GLY A 1 148 ? -70.945 -97.520 2.536 1.00 110.84 148 GLY A N 1
ATOM 891 C CA . GLY A 1 148 ? -70.248 -98.586 1.861 1.00 106.36 148 GLY A CA 1
ATOM 892 C C . GLY A 1 148 ? -70.762 -98.745 0.459 1.00 102.93 148 GLY A C 1
ATOM 893 O O . GLY A 1 148 ? -71.777 -98.155 0.088 1.00 102.85 148 GLY A O 1
ATOM 894 N N . THR A 1 149 ? -70.025 -99.527 -0.317 1.00 99.23 149 THR A N 1
ATOM 895 C CA . THR A 1 149 ? -70.222 -99.652 -1.746 1.00 95.05 149 THR A CA 1
ATOM 896 C C . THR A 1 149 ? -69.454 -98.535 -2.422 1.00 91.93 149 THR A C 1
ATOM 897 O O . THR A 1 149 ? -69.491 -98.411 -3.646 1.00 91.28 149 THR A O 1
ATOM 901 N N . VAL A 1 150 ? -68.725 -97.735 -1.642 1.00 87.88 150 VAL A N 1
ATOM 902 C CA . VAL A 1 150 ? -67.728 -96.913 -2.296 1.00 84.38 150 VAL A CA 1
ATOM 903 C C . VAL A 1 150 ? -67.001 -97.834 -3.266 1.00 81.92 150 VAL A C 1
ATOM 904 O O . VAL A 1 150 ? -66.687 -98.973 -2.926 1.00 82.22 150 VAL A O 1
ATOM 908 N N . TYR A 1 151 ? -66.743 -97.345 -4.473 1.00 65.79 151 TYR A N 1
ATOM 909 C CA . TYR A 1 151 ? -66.109 -98.154 -5.506 1.00 62.51 151 TYR A CA 1
ATOM 910 C C . TYR A 1 151 ? -64.769 -97.556 -5.898 1.00 61.59 151 TYR A C 1
ATOM 911 O O . TYR A 1 151 ? -64.674 -96.361 -6.166 1.00 61.43 151 TYR A O 1
ATOM 920 N N . ASN A 1 152 ? -63.733 -98.385 -5.935 1.00 60.79 152 ASN A N 1
ATOM 921 C CA . ASN A 1 152 ? -62.407 -97.889 -6.268 1.00 59.95 152 ASN A CA 1
ATOM 922 C C . ASN A 1 152 ? -61.811 -98.632 -7.432 1.00 58.54 152 ASN A C 1
ATOM 923 O O . ASN A 1 152 ? -61.947 -99.850 -7.544 1.00 57.59 152 ASN A O 1
ATOM 928 N N . ASN A 1 153 ? -61.137 -97.887 -8.295 1.00 57.51 153 ASN A N 1
ATOM 929 C CA . ASN A 1 153 ? -60.513 -98.476 -9.461 1.00 56.10 153 ASN A CA 1
ATOM 930 C C . ASN A 1 153 ? -59.431 -99.455 -9.074 1.00 54.82 153 ASN A C 1
ATOM 931 O O . ASN A 1 153 ? -58.752 -99.291 -8.059 1.00 54.52 153 ASN A O 1
ATOM 936 N N . ASP A 1 154 ? -59.296 -100.487 -9.896 1.00 53.88 154 ASP A N 1
ATOM 937 C CA . ASP A 1 154 ? -58.269 -101.497 -9.719 1.00 52.39 154 ASP A CA 1
ATOM 938 C C . ASP A 1 154 ? -57.572 -101.644 -11.061 1.00 50.09 154 ASP A C 1
ATOM 939 O O . ASP A 1 154 ? -57.982 -102.425 -11.925 1.00 50.11 154 ASP A O 1
ATOM 944 N N . LEU A 1 155 ? -56.563 -100.800 -11.251 1.00 46.71 155 LEU A N 1
ATOM 945 C CA . LEU A 1 155 ? -55.668 -100.899 -12.386 1.00 43.12 155 LEU A CA 1
ATOM 946 C C . LEU A 1 155 ? -54.846 -102.146 -12.147 1.00 43.24 155 LEU A C 1
ATOM 947 O O . LEU A 1 155 ? -54.497 -102.453 -11.007 1.00 45.53 155 LEU A O 1
ATOM 952 N N . THR A 1 156 ? -54.539 -102.875 -13.209 1.00 42.10 156 THR A N 1
ATOM 953 C CA . THR A 1 156 ? -53.836 -104.137 -13.038 1.00 40.71 156 THR A CA 1
ATOM 954 C C . THR A 1 156 ? -54.794 -105.284 -12.730 1.00 39.71 156 THR A C 1
ATOM 955 O O . THR A 1 156 ? -54.362 -106.355 -12.307 1.00 40.39 156 THR A O 1
ATOM 959 N N . ALA A 1 157 ? -56.087 -105.054 -12.922 1.00 38.24 157 ALA A N 1
ATOM 960 C CA . ALA A 1 157 ? -57.071 -106.110 -12.748 1.00 37.62 157 ALA A CA 1
ATOM 961 C C . ALA A 1 157 ? -57.523 -106.488 -14.142 1.00 36.91 157 ALA A C 1
ATOM 962 O O . ALA A 1 157 ? -57.955 -105.629 -14.911 1.00 36.23 157 ALA A O 1
ATOM 964 N N . GLY A 1 158 ? -57.409 -107.765 -14.486 1.00 36.47 158 GLY A N 1
ATOM 965 C CA . GLY A 1 158 ? -57.625 -108.148 -15.862 1.00 36.19 158 GLY A CA 1
ATOM 966 C C . GLY A 1 158 ? -59.029 -108.618 -16.148 1.00 36.18 158 GLY A C 1
ATOM 967 O O . GLY A 1 158 ? -59.775 -108.978 -15.236 1.00 37.35 158 GLY A O 1
ATOM 968 N N . MET A 1 159 ? -59.387 -108.602 -17.426 1.00 35.65 159 MET A N 1
ATOM 969 C CA . MET A 1 159 ? -60.691 -109.060 -17.873 1.00 35.31 159 MET A CA 1
ATOM 970 C C . MET A 1 159 ? -60.465 -110.058 -18.991 1.00 35.40 159 MET A C 1
ATOM 971 O O . MET A 1 159 ? -59.798 -109.739 -19.975 1.00 35.67 159 MET A O 1
ATOM 976 N N . HIS A 1 160 ? -61.001 -111.266 -18.844 1.00 35.53 160 HIS A N 1
ATOM 977 C CA . HIS A 1 160 ? -60.853 -112.272 -19.891 1.00 36.21 160 HIS A CA 1
ATOM 978 C C . HIS A 1 160 ? -61.898 -111.991 -20.963 1.00 36.16 160 HIS A C 1
ATOM 979 O O . HIS A 1 160 ? -63.014 -111.566 -20.660 1.00 36.85 160 HIS A O 1
ATOM 986 N N . ILE A 1 161 ? -61.531 -112.215 -22.215 1.00 34.69 161 ILE A N 1
ATOM 987 C CA . ILE A 1 161 ? -62.453 -112.008 -23.310 1.00 34.30 161 ILE A CA 1
ATOM 988 C C . ILE A 1 161 ? -62.039 -113.032 -24.334 1.00 35.22 161 ILE A C 1
ATOM 989 O O . ILE A 1 161 ? -60.882 -113.117 -24.721 1.00 35.63 161 ILE A O 1
ATOM 994 N N . PHE A 1 162 ? -63.003 -113.827 -24.758 1.00 36.68 162 PHE A N 1
ATOM 995 C CA . PHE A 1 162 ? -62.754 -114.900 -25.695 1.00 38.02 162 PHE A CA 1
ATOM 996 C C . PHE A 1 162 ? -63.870 -114.935 -26.711 1.00 39.17 162 PHE A C 1
ATOM 997 O O . PHE A 1 162 ? -65.015 -114.650 -26.382 1.00 39.81 162 PHE A O 1
ATOM 1005 N N . CYS A 1 163 ? -63.541 -115.273 -27.948 1.00 40.61 163 CYS A N 1
ATOM 1006 C CA . CYS A 1 163 ? -64.561 -115.358 -28.981 1.00 43.52 163 CYS A CA 1
ATOM 1007 C C . CYS A 1 163 ? -64.581 -116.753 -29.600 1.00 45.18 163 CYS A C 1
ATOM 1008 O O . CYS A 1 163 ? -63.575 -117.189 -30.154 1.00 46.83 163 CYS A O 1
ATOM 1011 N N . ASP A 1 164 ? -65.688 -117.476 -29.497 1.00 46.19 164 ASP A N 1
ATOM 1012 C CA . ASP A 1 164 ? -65.641 -118.875 -29.891 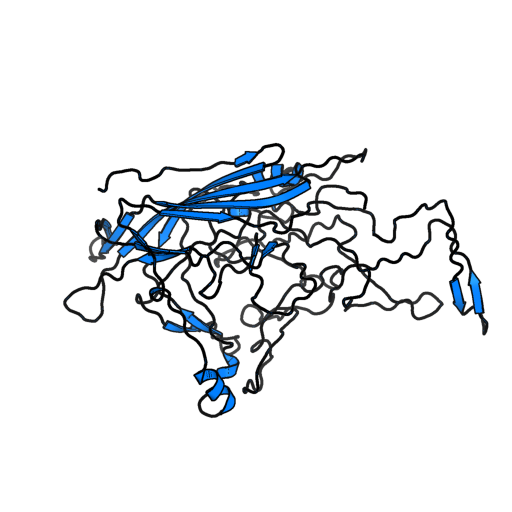1.00 47.95 164 ASP A CA 1
ATOM 1013 C C . ASP A 1 164 ? -65.278 -119.013 -31.364 1.00 49.55 164 ASP A C 1
ATOM 1014 O O . ASP A 1 164 ? -64.442 -119.838 -31.727 1.00 51.50 164 ASP A O 1
ATOM 1019 N N . GLY A 1 165 ? -65.890 -118.191 -32.205 1.00 49.34 165 GLY A N 1
ATOM 1020 C CA . GLY A 1 165 ? -65.504 -118.097 -33.599 1.00 50.17 165 GLY A CA 1
ATOM 1021 C C . GLY A 1 165 ? -65.886 -119.331 -34.389 1.00 50.67 165 GLY A C 1
ATOM 1022 O O . GLY A 1 165 ? -66.697 -119.266 -35.311 1.00 51.00 165 GLY A O 1
ATOM 1023 N N . ASP A 1 166 ? -65.276 -120.457 -34.034 1.00 51.63 166 ASP A N 1
ATOM 1024 C CA . ASP A 1 166 ? -65.505 -121.717 -34.734 1.00 52.93 166 ASP A CA 1
ATOM 1025 C C . ASP A 1 166 ? -66.644 -122.546 -34.145 1.00 52.15 166 ASP A C 1
ATOM 1026 O O . ASP A 1 166 ? -66.980 -123.604 -34.668 1.00 52.24 166 ASP A O 1
ATOM 1031 N N . HIS A 1 167 ? -67.236 -122.064 -33.060 1.00 50.95 167 HIS A N 1
ATOM 1032 C CA . HIS A 1 167 ? -68.359 -122.753 -32.453 1.00 48.91 167 HIS A CA 1
ATOM 1033 C C . HIS A 1 167 ? -68.043 -124.011 -31.659 1.00 48.17 167 HIS A C 1
ATOM 1034 O O . HIS A 1 167 ? -68.839 -124.949 -31.611 1.00 47.88 167 HIS A O 1
ATOM 1041 N N . ARG A 1 168 ? -66.867 -124.015 -31.041 1.00 47.39 168 ARG A N 1
ATOM 1042 C CA . ARG A 1 168 ? -66.418 -125.141 -30.240 1.00 47.11 168 ARG A CA 1
ATOM 1043 C C . ARG A 1 168 ? -67.144 -125.344 -28.911 1.00 45.28 168 ARG A C 1
ATOM 1044 O O . ARG A 1 168 ? -66.981 -126.365 -28.247 1.00 45.23 168 ARG A O 1
ATOM 1052 N N . TYR A 1 169 ? -67.946 -124.359 -28.527 1.00 43.07 169 TYR A N 1
ATOM 1053 C CA . TYR A 1 169 ? -68.697 -124.420 -27.285 1.00 40.62 169 TYR A CA 1
ATOM 1054 C C . TYR A 1 169 ? -70.178 -124.211 -27.560 1.00 39.86 169 TYR A C 1
ATOM 1055 O O . TYR A 1 169 ? -70.553 -123.488 -28.475 1.00 41.07 169 TYR A O 1
ATOM 1064 N N . PRO A 1 170 ? -71.034 -124.776 -26.727 1.00 38.37 170 PRO A N 1
ATOM 1065 C CA . PRO A 1 170 ? -72.438 -124.816 -27.107 1.00 36.65 170 PRO A CA 1
ATOM 1066 C C . PRO A 1 170 ? -72.902 -123.410 -27.426 1.00 36.37 170 PRO A C 1
ATOM 1067 O O . PRO A 1 170 ? -72.638 -122.468 -26.685 1.00 34.76 170 PRO A O 1
ATOM 1071 N N . TYR A 1 171 ? -73.575 -123.287 -28.561 1.00 37.33 171 TYR A N 1
ATOM 1072 C CA . TYR A 1 171 ? -74.090 -122.009 -29.044 1.00 38.99 171 TYR A CA 1
ATOM 1073 C C . TYR A 1 171 ? -75.335 -121.590 -28.276 1.00 40.13 171 TYR A C 1
ATOM 1074 O O . TYR A 1 171 ? -76.196 -122.413 -27.987 1.00 40.80 171 TYR A O 1
ATOM 1083 N N . VAL A 1 172 ? -75.442 -120.307 -27.964 1.00 41.40 172 VAL A N 1
ATOM 1084 C CA . VAL A 1 172 ? -76.561 -119.822 -27.168 1.00 42.97 172 VAL A CA 1
ATOM 1085 C C . VAL A 1 172 ? -77.355 -118.639 -27.735 1.00 44.88 172 VAL A C 1
ATOM 1086 O O . VAL A 1 172 ? -78.409 -118.278 -27.196 1.00 46.85 172 VAL A O 1
ATOM 1090 N N . GLN A 1 173 ? -76.858 -118.033 -28.809 1.00 46.02 173 GLN A N 1
ATOM 1091 C CA . GLN A 1 173 ? -77.552 -116.904 -29.428 1.00 46.53 173 GLN A CA 1
ATOM 1092 C C . GLN A 1 173 ? -78.791 -117.526 -30.066 1.00 46.21 173 GLN A C 1
ATOM 1093 O O . GLN A 1 173 ? -78.833 -117.753 -31.275 1.00 47.19 173 GLN A O 1
ATOM 1099 N N . HIS A 1 174 ? -79.795 -117.803 -29.239 1.00 44.82 174 HIS A N 1
ATOM 1100 C CA . HIS A 1 174 ? -81.038 -118.414 -29.694 1.00 42.82 174 HIS A CA 1
ATOM 1101 C C . HIS A 1 174 ? -81.924 -117.261 -30.130 1.00 41.11 174 HIS A C 1
ATOM 1102 O O . HIS A 1 174 ? -81.857 -116.166 -29.570 1.00 40.69 174 HIS A O 1
ATOM 1109 N N . PRO A 1 175 ? -82.744 -117.483 -31.165 1.00 39.23 175 PRO A N 1
ATOM 1110 C CA . PRO A 1 175 ? -83.630 -116.423 -31.639 1.00 39.02 175 PRO A CA 1
ATOM 1111 C C . PRO A 1 175 ? -84.530 -115.898 -30.528 1.00 39.95 175 PRO A C 1
ATOM 1112 O O . PRO A 1 175 ? -84.971 -116.648 -29.653 1.00 39.90 175 PRO A O 1
ATOM 1116 N N . TRP A 1 176 ? -84.735 -114.586 -30.537 1.00 40.93 176 TRP A N 1
ATOM 1117 C CA . TRP A 1 176 ? -85.683 -113.920 -29.654 1.00 41.44 176 TRP A CA 1
ATOM 1118 C C . TRP A 1 176 ? -85.191 -113.756 -28.217 1.00 43.30 176 TRP A C 1
ATOM 1119 O O . TRP A 1 176 ? -85.945 -113.322 -27.352 1.00 44.37 176 TRP A O 1
ATOM 1130 N N . ASP A 1 177 ? -83.934 -114.098 -27.960 1.00 45.47 177 ASP A N 1
ATOM 1131 C CA . ASP A 1 177 ? -83.401 -114.021 -26.605 1.00 47.04 177 ASP A CA 1
ATOM 1132 C C . ASP A 1 177 ? -83.376 -112.593 -26.083 1.00 47.21 177 ASP A C 1
ATOM 1133 O O . ASP A 1 177 ? -83.067 -111.659 -26.818 1.00 46.88 177 ASP A O 1
ATOM 1138 N N . ASP A 1 178 ? -83.705 -112.436 -24.807 1.00 48.08 178 ASP A N 1
ATOM 1139 C CA . ASP A 1 178 ? -83.645 -111.144 -24.134 1.00 49.39 178 ASP A CA 1
ATOM 1140 C C . ASP A 1 178 ? -82.225 -110.803 -23.711 1.00 49.16 178 ASP A C 1
ATOM 1141 O O . ASP A 1 178 ? -81.361 -111.674 -23.665 1.00 48.78 178 ASP A O 1
ATOM 1146 N N . GLN A 1 179 ? -81.981 -109.526 -23.414 1.00 48.96 179 GLN A N 1
ATOM 1147 C CA . GLN A 1 179 ? -80.644 -109.048 -23.036 1.00 48.84 179 GLN A CA 1
ATOM 1148 C C . GLN A 1 179 ? -79.646 -108.730 -24.166 1.00 48.47 179 GLN A C 1
ATOM 1149 O O . GLN A 1 179 ? -78.445 -108.636 -23.919 1.00 48.90 179 GLN A O 1
ATOM 1155 N N . CYS A 1 180 ? -80.128 -108.583 -25.396 1.00 47.23 180 CYS A N 1
ATOM 1156 C CA . CYS A 1 180 ? -79.263 -108.341 -26.533 1.00 46.03 180 CYS A CA 1
ATOM 1157 C C . CYS A 1 180 ? -78.857 -106.890 -26.495 1.00 45.07 180 CYS A C 1
ATOM 1158 O O . CYS A 1 180 ? -79.365 -106.136 -25.674 1.00 46.05 180 CYS A O 1
ATOM 1161 N N . MET A 1 181 ? -77.947 -106.486 -27.365 1.00 43.45 181 MET A N 1
ATOM 1162 C CA . MET A 1 181 ? -77.534 -105.099 -27.376 1.00 42.39 181 MET A CA 1
ATOM 1163 C C . MET A 1 181 ? -78.791 -104.238 -27.327 1.00 40.92 181 MET A C 1
ATOM 1164 O O . MET A 1 181 ? -79.615 -104.279 -28.232 1.00 40.10 181 MET A O 1
ATOM 1169 N N . PRO A 1 182 ? -78.953 -103.453 -26.253 1.00 40.46 182 PRO A N 1
ATOM 1170 C CA . PRO A 1 182 ? -80.103 -102.564 -26.039 1.00 40.44 182 PRO A CA 1
ATOM 1171 C C . PRO A 1 182 ? -80.506 -101.691 -27.222 1.00 40.16 182 PRO A C 1
ATOM 1172 O O . PRO A 1 182 ? -79.668 -101.061 -27.859 1.00 40.11 182 PRO A O 1
ATOM 1176 N N . GLU A 1 183 ? -81.806 -101.649 -27.496 1.00 40.11 183 GLU A N 1
ATOM 1177 C CA . GLU A 1 183 ? -82.327 -100.871 -28.610 1.00 39.99 183 GLU A CA 1
ATOM 1178 C C . GLU A 1 183 ? -81.953 -99.400 -28.571 1.00 39.09 183 GLU A C 1
ATOM 1179 O O . GLU A 1 183 ? -81.721 -98.772 -29.605 1.00 38.28 183 GLU A O 1
ATOM 1185 N N . LEU A 1 184 ? -81.912 -98.846 -27.373 1.00 38.55 184 LEU A N 1
ATOM 1186 C CA . LEU A 1 184 ? -81.593 -97.444 -27.227 1.00 38.54 184 LEU A CA 1
ATOM 1187 C C . LEU A 1 184 ? -80.148 -97.229 -26.817 1.00 39.91 184 LEU A C 1
ATOM 1188 O O . LEU A 1 184 ? -79.683 -97.804 -25.834 1.00 40.51 184 LEU A O 1
ATOM 1193 N N . PRO A 1 185 ? -79.405 -96.412 -27.581 1.00 40.96 185 PRO A N 1
ATOM 1194 C CA . PRO A 1 185 ? -78.007 -96.158 -27.216 1.00 41.47 185 PRO A CA 1
ATOM 1195 C C . PRO A 1 185 ? -78.152 -95.315 -25.968 1.00 43.39 185 PRO A C 1
ATOM 1196 O O . PRO A 1 185 ? -79.178 -94.655 -25.809 1.00 45.13 185 PRO A O 1
ATOM 1200 N N . ASN A 1 186 ? -77.144 -95.306 -25.107 1.00 44.30 186 ASN A N 1
ATOM 1201 C CA . ASN A 1 186 ? -77.239 -94.540 -23.878 1.00 45.43 186 ASN A CA 1
ATOM 1202 C C . ASN A 1 186 ? -77.990 -95.314 -22.807 1.00 45.25 186 ASN A C 1
ATOM 1203 O O . ASN A 1 186 ? -78.282 -94.786 -21.736 1.00 46.15 186 ASN A O 1
ATOM 1208 N N . SER A 1 187 ? -78.291 -96.572 -23.110 1.00 45.05 187 SER A N 1
ATOM 1209 C CA . SER A 1 187 ? -78.911 -97.474 -22.152 1.00 43.97 187 SER A CA 1
ATOM 1210 C C . SER A 1 187 ? -77.921 -98.588 -21.849 1.00 43.13 187 SER A C 1
ATOM 1211 O O . SER A 1 187 ? -77.377 -99.210 -22.762 1.00 44.03 187 SER A O 1
ATOM 1214 N N . ILE A 1 188 ? -77.681 -98.833 -20.567 1.00 41.53 188 ILE A N 1
ATOM 1215 C CA . ILE A 1 188 ? -76.666 -99.794 -20.159 1.00 40.19 188 ILE A CA 1
ATOM 1216 C C . ILE A 1 188 ? -76.994 -101.215 -20.603 1.00 41.02 188 ILE A C 1
ATOM 1217 O O . ILE A 1 188 ? -78.141 -101.655 -20.529 1.00 41.72 188 ILE A O 1
ATOM 1222 N N . TRP A 1 189 ? -75.968 -101.927 -21.057 1.00 41.86 189 TRP A N 1
ATOM 1223 C CA . TRP A 1 189 ? -76.091 -103.323 -21.407 1.00 42.86 189 TRP A CA 1
ATOM 1224 C C . TRP A 1 189 ? -75.552 -104.231 -20.310 1.00 43.77 189 TRP A C 1
ATOM 1225 O O . TRP A 1 189 ? -74.345 -104.288 -20.075 1.00 44.16 189 TRP A O 1
ATOM 1236 N N . GLU A 1 190 ? -76.452 -104.931 -19.630 1.00 44.40 190 GLU A N 1
ATOM 1237 C CA . GLU A 1 190 ? -76.037 -105.854 -18.587 1.00 45.35 190 GLU A CA 1
ATOM 1238 C C . GLU A 1 190 ? -75.857 -107.212 -19.247 1.00 43.98 190 GLU A C 1
ATOM 1239 O O . G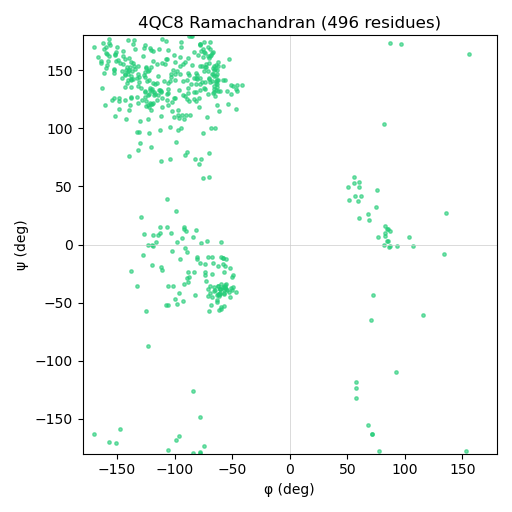LU A 1 190 ? -76.824 -107.868 -19.632 1.00 43.05 190 GLU A O 1
ATOM 1245 N N . LEU A 1 191 ? -74.610 -107.629 -19.388 1.00 43.14 191 LEU A N 1
ATOM 1246 C CA . LEU A 1 191 ? -74.327 -108.899 -20.025 1.00 42.38 191 LEU A CA 1
ATOM 1247 C C . LEU A 1 191 ? -74.939 -110.085 -19.302 1.00 40.91 191 LEU A C 1
ATOM 1248 O O . LEU A 1 191 ? -74.822 -110.221 -18.084 1.00 41.27 191 LEU A O 1
ATOM 1253 N N . PRO A 1 192 ? -75.609 -110.963 -20.058 1.00 38.92 192 PRO A N 1
ATOM 1254 C CA . PRO A 1 192 ? -76.251 -112.159 -19.524 1.00 38.21 192 PRO A CA 1
ATOM 1255 C C . PRO A 1 192 ? -75.223 -113.251 -19.255 1.00 38.26 192 PRO A C 1
ATOM 1256 O O . PRO A 1 192 ? -74.310 -113.462 -20.049 1.00 39.54 192 PRO A O 1
ATOM 1260 N N . GLN A 1 193 ? -75.367 -113.942 -18.133 1.00 37.50 193 GLN A N 1
ATOM 1261 C CA . GLN A 1 193 ? -74.458 -115.026 -17.790 1.00 36.63 193 GLN A CA 1
ATOM 1262 C C . GLN A 1 193 ? -74.613 -116.209 -18.757 1.00 35.52 193 GLN A C 1
ATOM 1263 O O . GLN A 1 193 ? -75.702 -116.489 -19.251 1.00 34.99 193 GLN A O 1
ATOM 1269 N N . TYR A 1 194 ? -73.513 -116.904 -19.019 1.00 34.36 194 TYR A N 1
ATOM 1270 C CA . TYR A 1 194 ? -73.512 -118.036 -19.938 1.00 32.88 194 TYR A CA 1
ATOM 1271 C C . TYR A 1 194 ? -73.836 -119.359 -19.264 1.00 32.93 194 TYR A C 1
ATOM 1272 O O . TYR A 1 194 ? -73.301 -119.675 -18.205 1.00 33.59 194 TYR A O 1
ATOM 1281 N N . ALA A 1 195 ? -74.714 -120.131 -19.893 1.00 32.74 195 ALA A N 1
ATOM 1282 C CA . ALA A 1 195 ? -75.106 -121.438 -19.378 1.00 32.84 195 ALA A CA 1
ATOM 1283 C C . ALA A 1 195 ? -75.696 -122.236 -20.531 1.00 33.28 195 ALA A C 1
ATOM 1284 O O . ALA A 1 195 ? -76.247 -121.666 -21.473 1.00 34.56 195 ALA A O 1
ATOM 1286 N N . TYR A 1 196 ? -75.588 -123.555 -20.458 1.00 32.91 196 TYR A N 1
ATOM 1287 C CA . TYR A 1 196 ? -76.112 -124.405 -21.519 1.00 32.37 196 TYR A CA 1
ATOM 1288 C C . TYR A 1 196 ? -76.686 -125.714 -20.982 1.00 32.89 196 TYR A C 1
ATOM 1289 O O . TYR A 1 196 ? -76.444 -126.091 -19.829 1.00 32.36 196 TYR A O 1
ATOM 1298 N N . ILE A 1 197 ? -77.430 -126.411 -21.834 1.00 33.09 197 ILE A N 1
ATOM 1299 C CA . ILE A 1 197 ? -78.037 -127.674 -21.449 1.00 34.37 197 ILE A CA 1
ATOM 1300 C C . ILE A 1 197 ? -77.287 -128.859 -22.043 1.00 35.11 197 ILE A C 1
ATOM 1301 O O . ILE A 1 197 ? -77.471 -129.198 -23.212 1.00 35.45 197 ILE A O 1
ATOM 1306 N N . PRO A 1 198 ? -76.446 -129.519 -21.230 1.00 35.92 198 PRO A N 1
ATOM 1307 C CA . PRO A 1 198 ? -75.631 -130.677 -21.614 1.00 36.25 198 PRO A CA 1
ATOM 1308 C C . PRO A 1 198 ? -76.422 -131.870 -22.105 1.00 37.38 198 PRO A C 1
ATOM 1309 O O . PRO A 1 198 ? -75.964 -132.604 -22.977 1.00 38.32 198 PRO A O 1
ATOM 1313 N N . ALA A 1 199 ? -77.605 -132.068 -21.539 1.00 38.59 199 ALA A N 1
ATOM 1314 C CA . ALA A 1 199 ? -78.446 -133.188 -21.928 1.00 40.14 199 ALA A CA 1
ATOM 1315 C C . ALA A 1 199 ? -79.872 -132.986 -21.445 1.00 41.95 199 ALA A C 1
ATOM 1316 O O . ALA A 1 199 ? -80.116 -132.220 -20.509 1.00 42.93 199 ALA A O 1
ATOM 1318 N N . PRO A 1 200 ? -80.844 -133.660 -22.086 1.00 43.62 200 PRO A N 1
ATOM 1319 C CA . PRO A 1 200 ? -82.242 -133.513 -21.665 1.00 45.45 200 PRO A CA 1
ATOM 1320 C C . PRO A 1 200 ? -82.389 -134.080 -20.255 1.00 46.85 200 PRO A C 1
ATOM 1321 O O . PRO A 1 200 ? -82.125 -135.263 -20.040 1.00 46.50 200 PRO A O 1
ATOM 1325 N N . ILE A 1 201 ? -82.949 -133.323 -19.328 1.00 48.68 201 ILE A N 1
ATOM 1326 C CA . ILE A 1 201 ? -82.832 -133.696 -17.932 1.00 49.49 201 ILE A CA 1
ATOM 1327 C C . ILE A 1 201 ? -83.358 -135.119 -17.784 1.00 48.87 201 ILE A C 1
ATOM 1328 O O . ILE A 1 201 ? -82.775 -135.929 -17.069 1.00 47.83 201 ILE A O 1
ATOM 1333 N N . SER A 1 202 ? -84.417 -135.431 -18.518 1.00 48.64 202 SER A N 1
ATOM 1334 C CA . SER A 1 202 ? -85.204 -136.645 -18.318 1.00 48.65 202 SER A CA 1
ATOM 1335 C C . SER A 1 202 ? -84.444 -137.958 -18.500 1.00 49.66 202 SER A C 1
ATOM 1336 O O . SER A 1 202 ? -84.682 -138.918 -17.769 1.00 50.95 202 SER A O 1
ATOM 1339 N N . VAL A 1 203 ? -83.543 -138.004 -19.473 1.00 30.00 203 VAL A N 1
ATOM 1340 C CA . VAL A 1 203 ? -82.845 -139.240 -19.809 1.00 30.00 203 VAL A CA 1
ATOM 1341 C C . VAL A 1 203 ? -82.029 -139.766 -18.631 1.00 30.00 203 VAL A C 1
ATOM 1342 O O . VAL A 1 203 ? -81.957 -140.971 -18.401 1.00 30.00 203 VAL A O 1
ATOM 1346 N N . VAL A 1 204 ? -81.411 -138.858 -17.891 1.00 48.10 204 VAL A N 1
ATOM 1347 C CA . VAL A 1 204 ? -80.613 -139.225 -16.727 1.00 46.66 204 VAL A CA 1
ATOM 1348 C C . VAL A 1 204 ? -81.417 -139.180 -15.425 1.00 48.23 204 VAL A C 1
ATOM 1349 O O . VAL A 1 204 ? -80.859 -139.347 -14.344 1.00 47.44 204 VAL A O 1
ATOM 1353 N N . ASP A 1 205 ? -82.719 -138.930 -15.527 1.00 48.93 205 ASP A N 1
ATOM 1354 C CA . ASP A 1 205 ? -83.515 -138.580 -14.365 1.00 47.28 205 ASP A CA 1
ATOM 1355 C C . ASP A 1 205 ? -83.224 -139.528 -13.221 1.00 49.06 205 ASP A C 1
ATOM 1356 O O . ASP A 1 205 ? -83.115 -139.117 -12.068 1.00 49.34 205 ASP A O 1
ATOM 1361 N N . ASN A 1 206 ? -83.090 -140.803 -13.554 1.00 50.89 206 ASN A N 1
ATOM 1362 C CA . ASN A 1 206 ? -82.782 -141.832 -12.561 1.00 52.30 206 ASN A CA 1
ATOM 1363 C C . ASN A 1 206 ? -81.643 -142.763 -12.961 1.00 52.65 206 ASN A C 1
ATOM 1364 O O . ASN A 1 206 ? -81.883 -143.873 -13.440 1.00 51.16 206 ASN A O 1
ATOM 1369 N N . ASN A 1 207 ? -80.408 -142.316 -12.761 1.00 53.83 207 ASN A N 1
ATOM 1370 C CA . ASN A 1 207 ? -79.245 -143.135 -13.093 1.00 55.03 207 ASN A CA 1
ATOM 1371 C C . ASN A 1 207 ? -79.167 -144.276 -12.091 1.00 56.47 207 ASN A C 1
ATOM 1372 O O . ASN A 1 207 ? -78.905 -145.419 -12.459 1.00 56.97 207 ASN A O 1
ATOM 1377 N N . THR A 1 208 ? -79.357 -143.962 -10.816 1.00 58.38 208 THR A N 1
ATOM 1378 C CA . THR A 1 208 ? -79.433 -145.014 -9.824 1.00 59.49 208 THR A CA 1
ATOM 1379 C C . THR A 1 208 ? -80.839 -145.551 -9.969 1.00 60.94 208 THR A C 1
ATOM 1380 O O . THR A 1 208 ? -81.806 -144.791 -9.914 1.00 63.58 208 THR A O 1
ATOM 1384 N N . THR A 1 209 ? -80.968 -146.857 -10.164 1.00 60.25 209 THR A N 1
ATOM 1385 C CA . THR A 1 209 ? -82.299 -147.417 -10.404 1.00 60.12 209 THR A CA 1
ATOM 1386 C C . THR A 1 209 ? -82.733 -147.575 -11.871 1.00 59.58 209 THR A C 1
ATOM 1387 O O . THR A 1 209 ? -83.825 -148.073 -12.137 1.00 60.59 209 THR A O 1
ATOM 1391 N N . ASN A 1 210 ? -81.890 -147.172 -12.816 1.00 58.19 210 ASN A N 1
ATOM 1392 C CA . ASN A 1 210 ? -82.118 -147.471 -14.233 1.00 56.93 210 ASN A CA 1
ATOM 1393 C C . ASN A 1 210 ? -80.806 -147.557 -15.014 1.00 56.40 210 ASN A C 1
ATOM 1394 O O . ASN A 1 210 ? -80.147 -146.544 -15.234 1.00 57.71 210 ASN A O 1
ATOM 1399 N N . THR A 1 211 ? -80.440 -148.762 -15.446 1.00 54.89 211 THR A N 1
ATOM 1400 C CA . THR A 1 211 ? -79.195 -148.976 -16.186 1.00 52.26 211 THR A CA 1
ATOM 1401 C C . THR A 1 211 ? -79.021 -148.099 -17.433 1.00 51.25 211 THR A C 1
ATOM 1402 O O . THR A 1 211 ? -77.920 -147.627 -17.717 1.00 51.22 211 THR A O 1
ATOM 1406 N N . VAL A 1 212 ? -80.099 -147.882 -18.174 1.00 49.39 212 VAL A N 1
ATOM 1407 C CA . VAL A 1 212 ? -80.030 -147.055 -19.369 1.00 47.87 212 VAL A CA 1
ATOM 1408 C C . VAL A 1 212 ? -79.813 -145.581 -19.025 1.00 48.03 212 VAL A C 1
ATOM 1409 O O . VAL A 1 212 ? -78.848 -144.972 -19.488 1.00 47.96 212 VAL A O 1
ATOM 1413 N N . GLU A 1 213 ? -80.712 -145.011 -18.220 1.00 47.67 213 GLU A N 1
ATOM 1414 C CA . GLU A 1 213 ? -80.596 -143.610 -17.827 1.00 46.92 213 GLU A CA 1
ATOM 1415 C C . GLU A 1 213 ? -79.270 -143.379 -17.089 1.00 47.98 213 GLU A C 1
ATOM 1416 O O . GLU A 1 213 ? -78.887 -142.238 -16.832 1.00 49.30 213 GLU A O 1
ATOM 1422 N N . GLU A 1 214 ? -78.577 -144.466 -16.741 1.00 48.71 214 GLU A N 1
ATOM 1423 C CA . GLU A 1 214 ? -77.282 -144.378 -16.053 1.00 50.39 214 GLU A CA 1
ATOM 1424 C C . GLU A 1 214 ? -76.068 -144.393 -16.987 1.00 50.08 214 GLU A C 1
ATOM 1425 O O . GLU A 1 214 ? -75.174 -143.559 -16.869 1.00 49.93 214 GLU A O 1
ATOM 1431 N N . HIS A 1 215 ? -76.054 -145.342 -17.916 1.00 49.60 215 HIS A N 1
ATOM 1432 C CA . HIS A 1 215 ? -75.043 -145.429 -18.958 1.00 48.52 215 HIS A CA 1
ATOM 1433 C C . HIS A 1 215 ? -75.025 -144.126 -19.744 1.00 47.46 215 HIS A C 1
ATOM 1434 O O . HIS A 1 215 ? -73.957 -143.617 -20.085 1.00 47.89 215 HIS A O 1
ATOM 1441 N N . LEU A 1 216 ? -76.209 -143.587 -20.029 1.00 45.20 216 LEU A N 1
ATOM 1442 C CA . LEU A 1 216 ? -76.301 -142.317 -20.734 1.00 42.52 216 LEU A CA 1
ATOM 1443 C C . LEU A 1 216 ? -75.595 -141.265 -19.893 1.00 42.47 216 LEU A C 1
ATOM 1444 O O . LEU A 1 216 ? -74.680 -140.594 -20.359 1.00 42.98 216 LEU A O 1
ATOM 1449 N N . LEU A 1 217 ? -76.020 -141.134 -18.644 1.00 41.93 217 LEU A N 1
ATOM 1450 C CA . LEU A 1 217 ? -75.421 -140.166 -17.738 1.00 41.53 217 LEU A CA 1
ATOM 1451 C C . LEU A 1 217 ? -73.888 -140.262 -17.725 1.00 41.71 217 LEU A C 1
ATOM 1452 O O . LEU A 1 217 ? -73.205 -139.242 -17.627 1.00 41.26 217 LEU A O 1
ATOM 1457 N N . LYS A 1 218 ? -73.351 -141.479 -17.828 1.00 42.08 218 LYS A N 1
ATOM 1458 C CA . LYS A 1 218 ? -71.899 -141.682 -17.842 1.00 42.88 218 LYS A CA 1
ATOM 1459 C C . LYS A 1 218 ? -71.258 -140.881 -18.970 1.00 42.98 218 LYS A C 1
ATOM 1460 O O . LYS A 1 218 ? -70.158 -140.355 -18.823 1.00 43.38 218 LYS A O 1
ATOM 1466 N N . GLY A 1 219 ? -71.952 -140.793 -20.099 1.00 42.29 219 GLY A N 1
ATOM 1467 C CA . GLY A 1 219 ? -71.410 -140.081 -21.239 1.00 41.45 219 GLY A CA 1
ATOM 1468 C C . GLY A 1 219 ? -71.677 -138.594 -21.381 1.00 41.79 219 GLY A C 1
ATOM 1469 O O . GLY A 1 219 ? -71.115 -137.968 -22.283 1.00 42.40 219 GLY A O 1
ATOM 1470 N N . VAL A 1 220 ? -72.514 -138.012 -20.523 1.00 41.72 220 VAL A N 1
ATOM 1471 C CA . VAL A 1 220 ? -72.801 -136.583 -20.641 1.00 40.83 220 VAL A CA 1
ATOM 1472 C C . VAL A 1 220 ? -71.481 -135.824 -20.759 1.00 40.40 220 VAL A C 1
ATOM 1473 O O . VAL A 1 220 ? -70.510 -136.133 -20.066 1.00 39.99 220 VAL A O 1
ATOM 1477 N N . PRO A 1 221 ? -71.419 -134.844 -21.671 1.00 39.29 221 PRO A N 1
ATOM 1478 C CA . PRO A 1 221 ? -70.189 -134.071 -21.842 1.00 37.94 221 PRO A CA 1
ATOM 1479 C C . PRO A 1 221 ? -70.117 -132.911 -20.852 1.00 37.07 221 PRO A C 1
ATOM 1480 O O . PRO A 1 221 ? -71.020 -132.721 -20.037 1.00 37.51 221 PRO A O 1
ATOM 1484 N N . LEU A 1 222 ? -69.030 -132.151 -20.919 1.00 35.89 222 LEU A N 1
ATOM 1485 C CA . LEU A 1 222 ? -68.837 -130.988 -20.060 1.00 34.86 222 LEU A CA 1
ATOM 1486 C C . LEU A 1 222 ? -67.930 -129.992 -20.762 1.00 35.50 222 LEU A C 1
ATOM 1487 O O . LEU A 1 222 ? -66.827 -130.339 -21.181 1.00 36.52 222 LEU A O 1
ATOM 1492 N N . TYR A 1 223 ? -68.386 -128.751 -20.877 1.00 34.85 223 TYR A N 1
ATOM 1493 C CA . TYR A 1 223 ? -67.595 -127.738 -21.544 1.00 34.64 223 TYR A CA 1
ATOM 1494 C C . TYR A 1 223 ? -67.182 -126.595 -20.646 1.00 34.50 223 TYR A C 1
ATOM 1495 O O . TYR A 1 223 ? -67.965 -126.117 -19.837 1.00 33.74 223 TYR A O 1
ATOM 1504 N N . MET A 1 224 ? -65.932 -126.174 -20.785 1.00 34.80 224 MET A N 1
ATOM 1505 C CA . MET A 1 224 ? -65.413 -125.052 -20.017 1.00 34.90 224 MET A CA 1
ATOM 1506 C C . MET A 1 224 ? -64.522 -124.257 -20.953 1.00 35.25 224 MET A C 1
ATOM 1507 O O . MET A 1 224 ? -63.781 -124.834 -21.746 1.00 35.62 224 MET A O 1
ATOM 1512 N N . LEU A 1 225 ? -64.606 -122.935 -20.867 1.00 35.19 225 LEU A N 1
ATOM 1513 C CA . LEU A 1 225 ? -63.834 -122.066 -21.741 1.00 35.12 225 LEU A CA 1
ATOM 1514 C C . LEU A 1 225 ? -62.338 -121.971 -21.452 1.00 36.29 225 LEU A C 1
ATOM 1515 O O . LEU A 1 225 ? -61.564 -121.691 -22.360 1.00 37.28 225 LEU A O 1
ATOM 1520 N N . GLU A 1 226 ? -61.924 -122.196 -20.206 1.00 37.24 226 GLU A N 1
ATOM 1521 C CA . GLU A 1 226 ? -60.499 -122.113 -19.838 1.00 38.74 226 GLU A CA 1
ATOM 1522 C C . GLU A 1 226 ? -59.683 -123.081 -20.692 1.00 38.33 226 GLU A C 1
ATOM 1523 O O . GLU A 1 226 ? -58.451 -123.041 -20.739 1.00 38.42 226 GLU A O 1
ATOM 1529 N N . ASN A 1 227 ? -60.420 -123.941 -21.374 1.00 37.87 227 ASN A N 1
ATOM 1530 C CA . ASN A 1 227 ? -59.903 -124.974 -22.244 1.00 38.01 227 ASN A CA 1
ATOM 1531 C C . ASN A 1 227 ? -59.221 -124.439 -23.508 1.00 38.95 227 ASN A C 1
ATOM 1532 O O . ASN A 1 227 ? -58.369 -125.105 -24.079 1.00 38.87 227 ASN A O 1
ATOM 1537 N N . SER A 1 228 ? -59.607 -123.240 -23.944 1.00 39.66 228 SER A N 1
ATOM 1538 C CA . SER A 1 228 ? -59.042 -122.617 -25.142 1.00 39.25 228 SER A CA 1
ATOM 1539 C C . SER A 1 228 ? -58.242 -121.362 -24.808 1.00 39.83 228 SER A C 1
ATOM 1540 O O . SER A 1 228 ? -58.310 -120.848 -23.689 1.00 39.94 228 SER A O 1
ATOM 1543 N N . ASP A 1 229 ? -57.487 -120.863 -25.783 1.00 39.98 229 ASP A N 1
ATOM 1544 C CA . ASP A 1 229 ? -56.701 -119.657 -25.564 1.00 39.93 229 ASP A CA 1
ATOM 1545 C C . ASP A 1 229 ? -57.632 -118.483 -25.733 1.00 38.54 229 ASP A C 1
ATOM 1546 O O . ASP A 1 229 ? -58.572 -118.541 -26.524 1.00 37.76 229 ASP A O 1
ATOM 1551 N N . HIS A 1 230 ? -57.371 -117.421 -24.987 1.00 37.50 230 HIS A N 1
ATOM 1552 C CA . HIS A 1 230 ? -58.164 -116.209 -25.083 1.00 37.09 230 HIS A CA 1
ATOM 1553 C C . HIS A 1 230 ? -57.414 -115.033 -24.471 1.00 36.05 230 HIS A C 1
ATOM 1554 O O . HIS A 1 230 ? -56.340 -115.207 -23.900 1.00 35.38 230 HIS A O 1
ATOM 1561 N N . GLU A 1 231 ? -57.970 -113.837 -24.611 1.00 35.56 231 GLU A N 1
ATOM 1562 C CA . GLU A 1 231 ? -57.315 -112.637 -24.120 1.00 35.72 231 GLU A CA 1
ATOM 1563 C C . GLU A 1 231 ? -57.586 -112.229 -22.694 1.00 34.33 231 GLU A C 1
ATOM 1564 O O . GLU A 1 231 ? -58.573 -112.631 -22.080 1.00 34.94 231 GLU A O 1
ATOM 1570 N N . VAL A 1 232 ? -56.680 -111.407 -22.186 1.00 32.14 232 VAL A N 1
ATOM 1571 C CA . VAL A 1 232 ? -56.781 -110.859 -20.851 1.00 30.17 232 VAL A CA 1
ATOM 1572 C C . VAL A 1 232 ? -56.352 -109.419 -21.061 1.00 29.84 232 VAL A C 1
ATOM 1573 O O . VAL A 1 232 ? -55.232 -109.170 -21.520 1.00 30.15 232 VAL A O 1
ATOM 1577 N N . LEU A 1 233 ? -57.245 -108.481 -20.748 1.00 28.77 233 LEU A N 1
ATOM 1578 C CA . LEU A 1 233 ? -56.970 -107.057 -20.937 1.00 29.02 233 LEU A CA 1
ATOM 1579 C C . LEU A 1 233 ? -57.003 -106.227 -19.664 1.00 29.15 233 LEU A C 1
ATOM 1580 O O . LEU A 1 233 ? -57.872 -106.433 -18.826 1.00 30.12 233 LEU A O 1
ATOM 1585 N N . ARG A 1 234 ? -56.055 -105.298 -19.528 1.00 29.80 234 ARG A N 1
ATOM 1586 C CA . ARG A 1 234 ? -55.991 -104.390 -18.377 1.00 30.88 234 ARG A CA 1
ATOM 1587 C C . ARG A 1 234 ? -56.739 -103.166 -18.903 1.00 31.92 234 ARG A C 1
ATOM 1588 O O . ARG A 1 234 ? -57.090 -103.125 -20.087 1.00 31.41 234 ARG A O 1
ATOM 1596 N N . THR A 1 235 ? -56.969 -102.168 -18.052 1.00 32.65 235 THR A N 1
ATOM 1597 C CA . THR A 1 235 ? -57.715 -100.977 -18.470 1.00 32.85 235 THR A CA 1
ATOM 1598 C C . THR A 1 235 ? -57.211 -100.269 -19.726 1.00 33.94 235 THR A C 1
ATOM 1599 O O . THR A 1 235 ? -58.001 -99.821 -20.571 1.00 33.77 235 THR A O 1
ATOM 1603 N N . GLY A 1 236 ? -55.895 -100.172 -19.847 1.00 34.71 236 GLY A N 1
ATOM 1604 C CA . GLY A 1 236 ? -55.325 -99.500 -20.995 1.00 36.68 236 GLY A CA 1
ATOM 1605 C C . GLY A 1 236 ? -55.444 -100.244 -22.311 1.00 37.38 236 GLY A C 1
ATOM 1606 O O . GLY A 1 236 ? -54.956 -99.772 -23.333 1.00 37.35 236 GLY A O 1
ATOM 1607 N N . GLU A 1 237 ? -56.105 -101.394 -22.313 1.00 38.02 237 GLU A N 1
ATOM 1608 C CA . GLU A 1 237 ? -56.214 -102.152 -23.546 1.00 38.36 237 GLU A CA 1
ATOM 1609 C C . GLU A 1 237 ? -57.577 -102.247 -24.175 1.00 38.44 237 GLU A C 1
ATOM 1610 O O . GLU A 1 237 ? -58.575 -101.758 -23.631 1.00 40.23 237 GLU A O 1
ATOM 1616 N N . SER A 1 238 ? -57.594 -102.891 -25.338 1.00 36.78 238 SER A N 1
ATOM 1617 C CA . SER A 1 238 ? -58.808 -103.088 -26.109 1.00 35.72 238 SER A CA 1
ATOM 1618 C C . SER A 1 238 ? -58.611 -104.234 -27.083 1.00 35.14 238 SER A C 1
ATOM 1619 O O . SER A 1 238 ? -57.499 -104.724 -27.273 1.00 34.80 238 SER A O 1
ATOM 1622 N N . THR A 1 239 ? -59.702 -104.657 -27.704 1.00 34.51 239 THR A N 1
ATOM 1623 C CA . THR A 1 239 ? -59.639 -105.732 -28.670 1.00 34.49 239 THR A CA 1
ATOM 1624 C C . THR A 1 239 ? -60.746 -105.577 -29.700 1.00 34.15 239 THR A C 1
ATOM 1625 O O . THR A 1 239 ? -61.717 -104.853 -29.487 1.00 33.12 239 THR A O 1
ATOM 1629 N N . GLU A 1 240 ? -60.594 -106.282 -30.811 1.00 34.66 240 GLU A N 1
ATOM 1630 C CA . GLU A 1 240 ? -61.533 -106.187 -31.911 1.00 35.65 240 GLU A CA 1
ATOM 1631 C C . GLU A 1 240 ? -61.802 -107.549 -32.532 1.00 34.84 240 GLU A C 1
ATOM 1632 O O . GLU A 1 240 ? -60.942 -108.427 -32.528 1.00 34.38 240 GLU A O 1
ATOM 1638 N N . PHE A 1 241 ? -63.003 -107.720 -33.065 1.00 34.25 241 PHE A N 1
ATOM 1639 C CA . PHE A 1 241 ? -63.392 -108.970 -33.699 1.00 34.16 241 PHE A CA 1
ATOM 1640 C C . PHE A 1 241 ? -64.152 -108.646 -34.972 1.00 35.69 241 PHE A C 1
ATOM 1641 O O . PHE A 1 241 ? -64.930 -107.693 -35.012 1.00 36.96 241 PHE A O 1
ATOM 1649 N N . THR A 1 242 ? -63.939 -109.438 -36.012 1.00 37.05 242 THR A N 1
ATOM 1650 C CA . THR A 1 242 ? -64.634 -109.205 -37.269 1.00 39.06 242 THR A CA 1
ATOM 1651 C C . THR A 1 242 ? -65.238 -110.492 -37.798 1.00 39.54 242 THR A C 1
ATOM 1652 O O . THR A 1 242 ? -64.600 -111.545 -37.783 1.00 38.74 242 THR A O 1
ATOM 1656 N N . PHE A 1 243 ? -66.479 -110.390 -38.262 1.00 41.29 243 PHE A N 1
ATOM 1657 C CA . PHE A 1 243 ? -67.200 -111.531 -38.798 1.00 42.85 243 PHE A CA 1
ATOM 1658 C C . PHE A 1 243 ? -67.744 -111.237 -40.189 1.00 42.38 243 PHE A C 1
ATOM 1659 O O . PHE A 1 243 ? -68.153 -110.115 -40.487 1.00 41.39 243 PHE A O 1
ATOM 1667 N N . ASN A 1 244 ? -67.770 -112.268 -41.025 1.00 42.77 244 ASN A N 1
ATOM 1668 C CA . ASN A 1 244 ? -68.261 -112.146 -42.386 1.00 43.66 244 ASN A CA 1
ATOM 1669 C C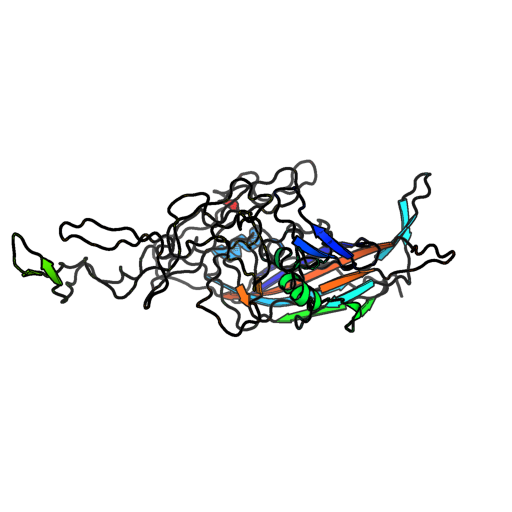 . ASN A 1 244 ? -69.401 -113.091 -42.730 1.00 43.49 244 ASN A C 1
ATOM 1670 O O . ASN A 1 244 ? -69.178 -114.290 -42.870 1.00 44.47 244 ASN A O 1
ATOM 1675 N N . PHE A 1 245 ? -70.618 -112.571 -42.867 1.00 43.33 245 PHE A N 1
ATOM 1676 C CA . PHE A 1 245 ? -71.741 -113.428 -43.246 1.00 43.05 245 PHE A CA 1
ATOM 1677 C C . PHE A 1 245 ? -71.383 -113.853 -44.655 1.00 43.98 245 PHE A C 1
ATOM 1678 O O . PHE A 1 245 ? -70.965 -113.022 -45.460 1.00 46.47 245 PHE A O 1
ATOM 1686 N N . GLY A 1 246 ? -71.515 -115.132 -44.966 1.00 43.62 246 GLY A N 1
ATOM 1687 C CA . GLY A 1 246 ? -71.156 -115.555 -46.307 1.00 44.37 246 GLY A CA 1
ATOM 1688 C C . GLY A 1 246 ? -72.283 -115.178 -47.241 1.00 44.90 246 GLY A C 1
ATOM 1689 O O . GLY A 1 246 ? -72.962 -114.164 -47.057 1.00 44.23 246 GLY A O 1
ATOM 1690 N N . ASP A 1 247 ? -72.465 -115.992 -48.270 1.00 45.97 247 ASP A N 1
ATOM 1691 C CA . ASP A 1 247 ? -73.549 -115.788 -49.208 1.00 47.23 247 ASP A CA 1
ATOM 1692 C C . ASP A 1 247 ? -74.803 -116.254 -48.463 1.00 48.27 247 ASP A C 1
ATOM 1693 O O . ASP A 1 247 ? -75.509 -117.166 -48.901 1.00 49.33 247 ASP A O 1
ATOM 1698 N N . CYS A 1 248 ? -75.050 -115.639 -47.307 1.00 48.22 248 CYS A N 1
ATOM 1699 C CA . CYS A 1 248 ? -76.201 -115.992 -46.492 1.00 47.52 248 CYS A CA 1
ATOM 1700 C C . CYS A 1 248 ? -77.472 -115.612 -47.229 1.00 47.79 248 CYS A C 1
ATOM 1701 O O . CYS A 1 248 ? -77.439 -114.860 -48.203 1.00 47.68 248 CYS A O 1
ATOM 1704 N N . GLU A 1 249 ? -78.597 -116.135 -46.765 1.00 47.67 249 GLU A N 1
ATOM 1705 C CA . GLU A 1 249 ? -79.857 -115.852 -47.415 1.00 47.05 249 GLU A CA 1
ATOM 1706 C C . GLU A 1 249 ? -80.230 -114.382 -47.383 1.00 44.48 249 GLU A C 1
ATOM 1707 O O . GLU A 1 249 ? -79.765 -113.627 -46.538 1.00 43.18 249 GLU A O 1
ATOM 1713 N N . TRP A 1 250 ? -81.078 -113.990 -48.324 1.00 43.34 250 TRP A N 1
ATOM 1714 C CA . TRP A 1 250 ? -81.548 -112.619 -48.431 1.00 42.30 250 TRP A CA 1
ATOM 1715 C C . TRP A 1 250 ? -82.922 -112.456 -47.816 1.00 41.46 250 TRP A C 1
ATOM 1716 O O . TRP A 1 250 ? -83.764 -113.354 -47.882 1.00 41.98 250 TRP A O 1
ATOM 1727 N N . ILE A 1 251 ? -83.161 -111.290 -47.241 1.00 40.06 251 ILE A N 1
ATOM 1728 C CA . ILE A 1 251 ? -84.458 -111.005 -46.668 1.00 38.81 251 ILE A CA 1
ATOM 1729 C C . ILE A 1 251 ? -85.251 -110.301 -47.758 1.00 40.26 251 ILE A C 1
ATOM 1730 O O . ILE A 1 251 ? -84.923 -109.183 -48.156 1.00 40.25 251 ILE A O 1
ATOM 1735 N N . GLU A 1 252 ? -86.277 -110.975 -48.263 1.00 41.80 252 GLU A N 1
ATOM 1736 C CA . GLU A 1 252 ? -87.109 -110.406 -49.311 1.00 44.75 252 GLU A CA 1
ATOM 1737 C C . GLU A 1 252 ? -88.271 -109.610 -48.718 1.00 45.43 252 GLU A C 1
ATOM 1738 O O . GLU A 1 252 ? -89.046 -110.126 -47.916 1.00 46.20 252 GLU A O 1
ATOM 1744 N N . ASN A 1 253 ? -88.392 -108.351 -49.122 1.00 45.46 253 ASN A N 1
ATOM 1745 C CA . ASN A 1 253 ? -89.439 -107.484 -48.609 1.00 45.64 253 ASN A CA 1
ATOM 1746 C C . ASN A 1 253 ? -90.453 -107.149 -49.703 1.00 46.06 253 ASN A C 1
ATOM 1747 O O . ASN A 1 253 ? -90.509 -106.024 -50.193 1.00 45.71 253 ASN A O 1
ATOM 1752 N N . ASN A 1 254 ? -91.262 -108.142 -50.070 1.00 46.82 254 ASN A N 1
ATOM 1753 C CA . ASN A 1 254 ? -92.266 -107.973 -51.117 1.00 47.58 254 ASN A CA 1
ATOM 1754 C C . ASN A 1 254 ? -93.556 -108.787 -50.932 1.00 47.87 254 ASN A C 1
ATOM 1755 O O . ASN A 1 254 ? -93.569 -109.845 -50.290 1.00 47.51 254 ASN A O 1
ATOM 1760 N N . ILE A 1 255 ? -94.647 -108.307 -51.546 1.00 47.71 255 ILE A N 1
ATOM 1761 C CA . ILE A 1 255 ? -95.967 -108.977 -51.521 1.00 46.92 255 ILE A CA 1
ATOM 1762 C C . ILE A 1 255 ? -96.668 -109.016 -52.899 1.00 47.14 255 ILE A C 1
ATOM 1763 O O . ILE A 1 255 ? -96.406 -108.163 -53.747 1.00 45.67 255 ILE A O 1
ATOM 1768 N N . THR A 1 256 ? -97.541 -110.007 -53.128 1.00 48.63 256 THR A N 1
ATOM 1769 C CA . THR A 1 256 ? -98.109 -110.244 -54.474 1.00 50.07 256 THR A CA 1
ATOM 1770 C C . THR A 1 256 ? -99.574 -109.870 -54.853 1.00 50.48 256 THR A C 1
ATOM 1771 O O . THR A 1 256 ? -99.782 -109.199 -55.863 1.00 51.94 256 THR A O 1
ATOM 1775 N N . PHE A 1 257 ? -100.574 -110.298 -54.077 1.00 48.85 257 PHE A N 1
ATOM 1776 C CA . PHE A 1 257 ? -101.977 -110.110 -54.458 1.00 48.14 257 PHE A CA 1
ATOM 1777 C C . PHE A 1 257 ? -102.238 -111.015 -55.648 1.00 48.56 257 PHE A C 1
ATOM 1778 O O . PHE A 1 257 ? -103.158 -110.784 -56.428 1.00 49.56 257 PHE A O 1
ATOM 1786 N N . SER A 1 258 ? -101.408 -112.034 -55.803 1.00 48.28 258 SER A N 1
ATOM 1787 C CA . SER A 1 258 ? -101.572 -112.955 -56.906 1.00 48.38 258 SER A CA 1
ATOM 1788 C C . SER A 1 258 ? -100.950 -114.273 -56.493 1.00 48.67 258 SER A C 1
ATOM 1789 O O . SER A 1 258 ? -99.789 -114.325 -56.113 1.00 49.38 258 SER A O 1
ATOM 1792 N N . MET A 1 259 ? -101.736 -115.337 -56.555 1.00 49.26 259 MET A N 1
ATOM 1793 C CA . MET A 1 259 ? -101.262 -116.658 -56.175 1.00 49.99 259 MET A CA 1
ATOM 1794 C C . MET A 1 259 ? -100.627 -117.353 -57.351 1.00 49.68 259 MET A C 1
ATOM 1795 O O . MET A 1 259 ? -101.039 -117.157 -58.490 1.00 50.23 259 MET A O 1
ATOM 1800 N N . PRO A 1 260 ? -99.618 -118.192 -57.090 1.00 49.11 260 PRO A N 1
ATOM 1801 C CA . PRO A 1 260 ? -98.961 -118.902 -58.186 1.00 48.22 260 PRO A CA 1
ATOM 1802 C C . PRO A 1 260 ? -99.932 -119.605 -59.145 1.00 47.73 260 PRO A C 1
ATOM 1803 O O . PRO A 1 260 ? -99.620 -119.797 -60.316 1.00 48.48 260 PRO A O 1
ATOM 1807 N N . GLN A 1 261 ? -101.116 -119.971 -58.669 1.00 47.10 261 GLN A N 1
ATOM 1808 C CA . GLN A 1 261 ? -102.070 -120.638 -59.547 1.00 46.75 261 GLN A CA 1
ATOM 1809 C C . GLN A 1 261 ? -103.011 -119.658 -60.239 1.00 46.97 261 GLN A C 1
ATOM 1810 O O . GLN A 1 261 ? -104.025 -120.061 -60.800 1.00 47.48 261 GLN A O 1
ATOM 1816 N N . MET A 1 262 ? -102.656 -118.376 -60.205 1.00 47.11 262 MET A N 1
ATOM 1817 C CA . MET A 1 262 ? -103.448 -117.310 -60.827 1.00 46.60 262 MET A CA 1
ATOM 1818 C C . MET A 1 262 ? -102.723 -116.674 -62.006 1.00 46.53 262 MET A C 1
ATOM 1819 O O . MET A 1 262 ? -103.156 -115.643 -62.527 1.00 46.76 262 MET A O 1
ATOM 1824 N N . MET A 1 263 ? -101.621 -117.284 -62.423 1.00 46.39 263 MET A N 1
ATOM 1825 C CA . MET A 1 263 ? -100.831 -116.752 -63.525 1.00 46.13 263 MET A CA 1
ATOM 1826 C C . MET A 1 263 ? -101.365 -117.130 -64.905 1.00 45.16 263 MET A C 1
ATOM 1827 O O . MET A 1 263 ? -100.774 -117.967 -65.583 1.00 44.38 263 MET A O 1
ATOM 1832 N N . TYR A 1 264 ? -102.471 -116.521 -65.328 1.00 44.50 264 TYR A N 1
ATOM 1833 C CA . TYR A 1 264 ? -103.026 -116.827 -66.645 1.00 44.76 264 TYR A CA 1
ATOM 1834 C C . TYR A 1 264 ? -103.892 -115.723 -67.214 1.00 44.04 264 TYR A C 1
ATOM 1835 O O . TYR A 1 264 ? -104.209 -114.748 -66.528 1.00 43.38 264 TYR A O 1
ATOM 1844 N N . ASN A 1 265 ? -104.270 -115.887 -68.478 1.00 43.13 265 ASN A N 1
ATOM 1845 C CA . ASN A 1 265 ? -105.103 -114.902 -69.152 1.00 42.63 265 ASN A CA 1
ATOM 1846 C C . ASN A 1 265 ? -106.569 -115.305 -69.109 1.00 42.60 265 ASN A C 1
ATOM 1847 O O . ASN A 1 265 ? -106.973 -116.265 -69.761 1.00 43.31 265 ASN A O 1
ATOM 1852 N N . PRO A 1 266 ? -107.390 -114.558 -68.357 1.00 41.86 266 PRO A N 1
ATOM 1853 C CA . PRO A 1 266 ? -108.825 -114.808 -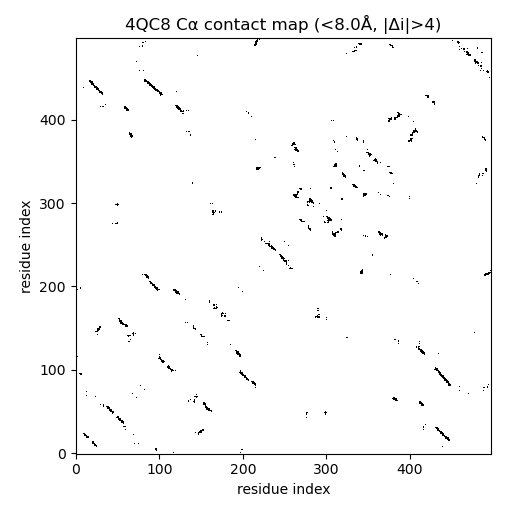68.204 1.00 40.29 266 PRO A CA 1
ATOM 1854 C C . PRO A 1 266 ? -109.608 -114.807 -69.507 1.00 39.63 266 PRO A C 1
ATOM 1855 O O . PRO A 1 266 ? -110.771 -115.202 -69.529 1.00 39.81 266 PRO A O 1
ATOM 1859 N N . LEU A 1 267 ? -108.982 -114.364 -70.592 1.00 38.42 267 LEU A N 1
ATOM 1860 C CA . LEU A 1 267 ? -109.669 -114.314 -71.876 1.00 38.09 267 LEU A CA 1
ATOM 1861 C C . LEU A 1 267 ? -109.297 -115.439 -72.820 1.00 38.62 267 LEU A C 1
ATOM 1862 O O . LEU A 1 267 ? -109.872 -115.561 -73.901 1.00 38.18 267 LEU A O 1
ATOM 1867 N N . VAL A 1 268 ? -108.327 -116.254 -72.427 1.00 39.73 268 VAL A N 1
ATOM 1868 C CA . VAL A 1 268 ? -107.903 -117.359 -73.270 1.00 42.18 268 VAL A CA 1
ATOM 1869 C C . VAL A 1 268 ? -108.301 -118.651 -72.598 1.00 43.69 268 VAL A C 1
ATOM 1870 O O . VAL A 1 268 ? -108.031 -118.840 -71.422 1.00 44.80 268 VAL A O 1
ATOM 1874 N N . ARG A 1 269 ? -108.926 -119.548 -73.344 1.00 45.27 269 ARG A N 1
ATOM 1875 C CA . ARG A 1 269 ? -109.364 -120.810 -72.769 1.00 47.37 269 ARG A CA 1
ATOM 1876 C C . ARG A 1 269 ? -108.300 -121.906 -72.760 1.00 46.86 269 ARG A C 1
ATOM 1877 O O . ARG A 1 269 ? -107.563 -122.071 -73.725 1.00 46.32 269 ARG A O 1
ATOM 1885 N N . SER A 1 270 ? -108.221 -122.649 -71.657 1.00 46.62 270 SER A N 1
ATOM 1886 C CA . SER A 1 270 ? -107.247 -123.730 -71.531 1.00 45.92 270 SER A CA 1
ATOM 1887 C C . SER A 1 270 ? -107.748 -124.975 -72.248 1.00 45.45 270 SER A C 1
ATOM 1888 O O . SER A 1 270 ? -108.913 -125.340 -72.128 1.00 46.20 270 SER A O 1
ATOM 1891 N N . ARG A 1 271 ? -106.834 -125.744 -72.821 1.00 44.98 271 ARG A N 1
ATOM 1892 C CA . ARG A 1 271 ? -107.185 -126.901 -73.643 1.00 44.89 271 ARG A CA 1
ATOM 1893 C C . ARG A 1 271 ? -107.444 -128.183 -72.843 1.00 45.19 271 ARG A C 1
ATOM 1894 O O . ARG A 1 271 ? -107.595 -129.255 -73.423 1.00 44.82 271 ARG A O 1
ATOM 1902 N N . ARG A 1 272 ? -107.462 -128.078 -71.517 1.00 45.86 272 ARG A N 1
ATOM 1903 C CA . ARG A 1 272 ? -107.402 -129.243 -70.631 1.00 47.84 272 ARG A CA 1
ATOM 1904 C C . ARG A 1 272 ? -108.507 -130.324 -70.692 1.00 49.69 272 ARG A C 1
ATOM 1905 O O . ARG A 1 272 ? -108.177 -131.508 -70.648 1.00 52.58 272 ARG A O 1
ATOM 1913 N N . ILE A 1 273 ? -109.790 -129.973 -70.792 1.00 49.40 273 ILE A N 1
ATOM 1914 C CA . ILE A 1 273 ? -110.801 -131.060 -70.929 1.00 49.59 273 ILE A CA 1
ATOM 1915 C C . ILE A 1 273 ? -111.003 -132.175 -69.849 1.00 49.36 273 ILE A C 1
ATOM 1916 O O . ILE A 1 273 ? -110.941 -133.364 -70.168 1.00 48.57 273 ILE A O 1
ATOM 1921 N N . TYR A 1 274 ? -111.231 -131.793 -68.590 1.00 49.76 274 TYR A N 1
ATOM 1922 C CA . TYR A 1 274 ? -111.399 -132.725 -67.443 1.00 50.47 274 TYR A CA 1
ATOM 1923 C C . TYR A 1 274 ? -112.637 -133.675 -67.407 1.00 50.60 274 TYR A C 1
ATOM 1924 O O . TYR A 1 274 ? -113.679 -133.362 -67.979 1.00 50.43 274 TYR A O 1
ATOM 1933 N N . SER A 1 275 ? -112.503 -134.822 -66.718 1.00 51.25 275 SER A N 1
ATOM 1934 C CA . SER A 1 275 ? -113.534 -135.829 -66.579 1.00 52.62 275 SER A CA 1
ATOM 1935 C C . SER A 1 275 ? -114.164 -135.675 -65.211 1.00 55.31 275 SER A C 1
ATOM 1936 O O . SER A 1 275 ? -113.511 -135.236 -64.264 1.00 55.75 275 SER A O 1
ATOM 1939 N N . TYR A 1 276 ? -115.439 -136.028 -65.109 1.00 57.92 276 TYR A N 1
ATOM 1940 C CA . TYR A 1 276 ? -116.149 -135.947 -63.841 1.00 60.20 276 TYR A CA 1
ATOM 1941 C C . TYR A 1 276 ? -117.338 -136.864 -63.899 1.00 62.93 276 TYR A C 1
ATOM 1942 O O . TYR A 1 276 ? -117.848 -137.167 -64.980 1.00 62.35 276 TYR A O 1
ATOM 1951 N N . SER A 1 277 ? -117.771 -137.317 -62.731 1.00 66.78 277 SER A N 1
ATOM 1952 C CA . SER A 1 277 ? -118.924 -138.199 -62.661 1.00 71.08 277 SER A CA 1
ATOM 1953 C C . SER A 1 277 ? -120.178 -137.388 -62.958 1.00 74.01 277 SER A C 1
ATOM 1954 O O . SER A 1 277 ? -120.587 -136.530 -62.167 1.00 73.36 277 SER A O 1
ATOM 1957 N N . GLY A 1 278 ? -120.760 -137.649 -64.129 1.00 78.02 278 GLY A N 1
ATOM 1958 C CA . GLY A 1 278 ? -121.964 -136.949 -64.550 1.00 81.90 278 GLY A CA 1
ATOM 1959 C C . GLY A 1 278 ? -123.195 -137.508 -63.845 1.00 84.74 278 GLY A C 1
ATOM 1960 O O . GLY A 1 278 ? -123.080 -138.450 -63.033 1.00 85.71 278 GLY A O 1
ATOM 1961 N N . PRO A 1 279 ? -124.394 -136.978 -64.146 1.00 86.18 279 PRO A N 1
ATOM 1962 C CA . PRO A 1 279 ? -125.588 -137.496 -63.479 1.00 86.75 279 PRO A CA 1
ATOM 1963 C C . PRO A 1 279 ? -125.799 -139.001 -63.682 1.00 87.49 279 PRO A C 1
ATOM 1964 O O . PRO A 1 279 ? -125.322 -139.601 -64.651 1.00 87.68 279 PRO A O 1
ATOM 1968 N N . ASN A 1 280 ? -126.477 -139.616 -62.721 1.00 87.55 280 ASN A N 1
ATOM 1969 C CA . ASN A 1 280 ? -126.695 -141.054 -62.758 1.00 86.35 280 ASN A CA 1
ATOM 1970 C C . ASN A 1 280 ? -125.351 -141.784 -62.828 0.50 84.82 280 ASN A C 1
ATOM 1971 O O . ASN A 1 280 ? -124.452 -141.512 -62.033 1.00 83.50 280 ASN A O 1
ATOM 1976 N N . ASN A 1 281 ? -125.238 -142.745 -63.740 0.50 83.56 281 ASN A N 1
ATOM 1977 C CA . ASN A 1 281 ? -123.990 -143.478 -63.911 0.50 82.94 281 ASN A CA 1
ATOM 1978 C C . ASN A 1 281 ? -123.336 -143.450 -65.280 0.50 82.84 281 ASN A C 1
ATOM 1979 O O . ASN A 1 281 ? -123.817 -144.076 -66.224 0.50 81.92 281 ASN A O 1
ATOM 1984 N N . GLN A 1 282 ? -122.382 -142.541 -65.429 1.00 83.38 282 GLN A N 1
ATOM 1985 C CA . GLN A 1 282 ? -121.694 -142.325 -66.693 1.00 83.94 282 GLN A CA 1
ATOM 1986 C C . GLN A 1 282 ? -120.510 -141.406 -66.450 1.00 81.75 282 GLN A C 1
ATOM 1987 O O . GLN A 1 282 ? -120.393 -140.818 -65.374 1.00 81.97 282 GLN A O 1
ATOM 1993 N N . THR A 1 283 ? -119.642 -141.259 -67.442 1.00 78.18 283 THR A N 1
ATOM 1994 C CA . THR A 1 283 ? -118.632 -140.216 -67.367 1.00 73.78 283 THR A CA 1
ATOM 1995 C C . THR A 1 283 ? -118.792 -139.212 -68.497 1.00 71.44 283 THR A C 1
ATOM 1996 O O . THR A 1 283 ? -118.859 -139.588 -69.667 1.00 72.07 283 THR A O 1
ATOM 2000 N N . SER A 1 284 ? -118.831 -137.933 -68.144 1.00 68.06 284 SER A N 1
ATOM 2001 C CA . SER A 1 284 ? -118.843 -136.864 -69.152 1.00 64.82 284 SER A CA 1
ATOM 2002 C C . SER A 1 284 ? -117.578 -135.992 -68.932 1.00 62.02 284 SER A C 1
ATOM 2003 O O . SER A 1 284 ? -117.018 -135.977 -67.834 1.00 60.25 284 SER A O 1
ATOM 2006 N N . ASN A 1 285 ? -117.151 -135.268 -69.971 1.00 59.43 285 ASN A N 1
ATOM 2007 C CA . ASN A 1 285 ? -115.966 -134.404 -69.908 1.00 57.52 285 ASN A CA 1
ATOM 2008 C C . ASN A 1 285 ? -116.275 -132.962 -70.304 1.00 57.01 285 ASN A C 1
ATOM 2009 O O . ASN A 1 285 ? -117.184 -132.730 -71.095 1.00 57.80 285 ASN A O 1
ATOM 2014 N N . ALA A 1 286 ? -115.511 -131.998 -69.785 1.00 56.17 286 ALA A N 1
ATOM 2015 C CA . ALA A 1 286 ? -115.761 -130.588 -70.105 1.00 55.54 286 ALA A CA 1
ATOM 2016 C C . ALA A 1 286 ? -114.536 -129.675 -70.055 1.00 55.03 286 ALA A C 1
ATOM 2017 O O . ALA A 1 286 ? -113.516 -130.022 -69.475 1.00 54.84 286 ALA A O 1
ATOM 2019 N N . PHE A 1 287 ? -114.677 -128.498 -70.659 1.00 54.67 287 PHE A N 1
ATOM 2020 C CA . PHE A 1 287 ? -113.633 -127.476 -70.723 1.00 55.07 287 PHE A CA 1
ATOM 2021 C C . PHE A 1 287 ? -113.955 -126.326 -69.770 1.00 55.61 287 PHE A C 1
ATOM 2022 O O . PHE A 1 287 ? -114.991 -125.686 -69.927 1.00 56.82 287 PHE A O 1
ATOM 2030 N N . GLN A 1 288 ? -113.101 -126.042 -68.790 1.00 55.77 288 GLN A N 1
ATOM 2031 C CA . GLN A 1 288 ? -113.380 -124.892 -67.934 1.00 55.95 288 GLN A CA 1
ATOM 2032 C C . GLN A 1 288 ? -113.224 -123.723 -68.891 1.00 56.92 288 GLN A C 1
ATOM 2033 O O . GLN A 1 288 ? -112.225 -123.653 -69.608 1.00 57.70 288 GLN A O 1
ATOM 2039 N N . ASN A 1 289 ? -114.184 -122.810 -68.935 1.00 57.73 289 ASN A N 1
ATOM 2040 C CA . ASN A 1 289 ? -114.013 -121.683 -69.843 1.00 58.70 289 ASN A CA 1
ATOM 2041 C C . ASN A 1 289 ? -112.911 -120.808 -69.243 1.00 57.34 289 ASN A C 1
ATOM 2042 O O . ASN A 1 289 ? -112.564 -120.976 -68.069 1.00 57.06 289 ASN A O 1
ATOM 2047 N N . ALA A 1 290 ? -112.452 -119.832 -70.021 1.00 55.63 290 ALA A N 1
ATOM 2048 C CA . ALA A 1 290 ? -111.312 -118.993 -69.671 1.00 53.28 290 ALA A CA 1
ATOM 2049 C C . ALA A 1 290 ? -111.556 -118.151 -68.424 1.00 52.66 290 ALA A C 1
ATOM 2050 O O . ALA A 1 290 ? -112.692 -117.792 -68.115 1.00 53.33 290 ALA A O 1
ATOM 2052 N N . ALA A 1 291 ? -110.465 -117.872 -67.713 1.00 51.43 291 ALA A N 1
ATOM 2053 C CA . ALA A 1 291 ? -110.461 -117.236 -66.395 1.00 50.82 291 ALA A CA 1
ATOM 2054 C C . ALA A 1 291 ? -110.602 -118.295 -65.308 1.00 50.21 291 ALA A C 1
ATOM 2055 O O . ALA A 1 291 ? -110.587 -117.988 -64.114 1.00 51.17 291 ALA A O 1
ATOM 2057 N N . LEU A 1 292 ? -110.724 -119.546 -65.737 1.00 49.45 292 LEU A N 1
ATOM 2058 C CA . LEU A 1 292 ? -110.659 -120.696 -64.850 1.00 49.18 292 LEU A CA 1
ATOM 2059 C C . LEU A 1 292 ? -109.588 -121.639 -65.383 1.00 48.91 292 LEU A C 1
ATOM 2060 O O . LEU A 1 292 ? -109.578 -121.959 -66.572 1.00 48.90 292 LEU A O 1
ATOM 2065 N N . ARG A 1 293 ? -108.687 -122.086 -64.515 1.00 48.62 293 ARG A N 1
ATOM 2066 C CA . ARG A 1 293 ? -107.622 -122.969 -64.951 1.00 48.15 293 ARG A CA 1
ATOM 2067 C C . ARG A 1 293 ? -107.056 -123.722 -63.761 1.00 47.94 293 ARG A C 1
ATOM 2068 O O . ARG A 1 293 ? -107.312 -123.362 -62.610 1.00 48.25 293 ARG A O 1
ATOM 2076 N N . THR A 1 294 ? -106.305 -124.780 -64.049 1.00 47.99 294 THR A N 1
ATOM 2077 C CA . THR A 1 294 ? -105.655 -125.582 -63.015 1.00 48.44 294 THR A CA 1
ATOM 2078 C C . THR A 1 294 ? -104.138 -125.458 -63.236 1.00 48.46 294 THR A C 1
ATOM 2079 O O . THR A 1 294 ? -103.665 -125.634 -64.361 1.00 49.00 294 THR A O 1
ATOM 2083 N N . SER A 1 295 ? -103.379 -125.138 -62.187 1.00 47.76 295 SER A N 1
ATOM 2084 C CA . SER A 1 295 ? -101.929 -124.983 -62.343 1.00 47.98 295 SER A CA 1
ATOM 2085 C C . SER A 1 295 ? -101.162 -126.161 -61.758 1.00 47.58 295 SER A C 1
ATOM 2086 O O . SER A 1 295 ? -101.768 -127.123 -61.296 1.00 46.79 295 SER A O 1
ATOM 2089 N N . ASN A 1 296 ? -99.830 -126.087 -61.797 1.00 48.10 296 ASN A N 1
ATOM 2090 C CA . ASN A 1 296 ? -98.980 -127.157 -61.268 1.00 48.63 296 ASN A CA 1
ATOM 2091 C C . ASN A 1 296 ? -98.574 -126.828 -59.851 1.00 48.66 296 ASN A C 1
ATOM 2092 O O . ASN A 1 296 ? -98.060 -127.678 -59.126 1.00 49.35 296 ASN A O 1
ATOM 2097 N N . TRP A 1 297 ? -98.811 -125.584 -59.465 1.00 48.12 297 TRP A N 1
ATOM 2098 C CA . TRP A 1 297 ? -98.407 -125.114 -58.156 1.00 48.09 297 TRP A CA 1
ATOM 2099 C C . TRP A 1 297 ? -99.415 -125.297 -57.020 1.00 47.67 297 TRP A C 1
ATOM 2100 O O . TRP A 1 297 ? -100.622 -125.154 -57.205 1.00 48.68 297 TRP A O 1
ATOM 2111 N N . MET A 1 298 ? -98.889 -125.629 -55.845 1.00 46.80 298 MET A N 1
ATOM 2112 C CA . MET A 1 298 ? -99.680 -125.815 -54.635 1.00 46.23 298 MET A CA 1
ATOM 2113 C C . MET A 1 298 ? -99.114 -124.792 -53.666 1.00 46.05 298 MET A C 1
ATOM 2114 O O . MET A 1 298 ? -98.059 -124.224 -53.931 1.00 46.39 298 MET A O 1
ATOM 2119 N N . SER A 1 299 ? -99.789 -124.542 -52.552 1.00 45.35 299 SER A N 1
ATOM 2120 C CA . SER A 1 299 ? -99.265 -123.562 -51.608 1.00 44.20 299 SER A CA 1
ATOM 2121 C C . SER A 1 299 ? -98.231 -124.181 -50.672 1.00 42.47 299 SER A C 1
ATOM 2122 O O . SER A 1 299 ? -97.925 -125.371 -50.774 1.00 41.35 299 SER A O 1
ATOM 2125 N N . GLY A 1 300 ? -97.702 -123.367 -49.762 1.00 40.98 300 GLY A N 1
ATOM 2126 C CA . GLY A 1 300 ? -96.682 -123.834 -48.834 1.00 39.77 300 GLY A CA 1
ATOM 2127 C C . GLY A 1 300 ? -97.108 -124.813 -47.757 1.00 38.80 300 GLY A C 1
ATOM 2128 O O . GLY A 1 300 ? -98.191 -124.688 -47.194 1.00 39.45 300 GLY A O 1
ATOM 2129 N N . PRO A 1 301 ? -96.260 -125.795 -47.429 1.00 37.93 301 PRO A N 1
ATOM 2130 C CA . PRO A 1 301 ? -96.584 -126.786 -46.405 1.00 38.03 301 PRO A CA 1
ATOM 2131 C C . PRO A 1 301 ? -96.672 -126.205 -45.003 1.00 37.92 301 PRO A C 1
ATOM 2132 O O . PRO A 1 301 ? -96.220 -125.088 -44.746 1.00 37.40 301 PRO A O 1
ATOM 2136 N N . GLY A 1 302 ? -97.263 -126.984 -44.103 1.00 38.07 302 GLY A N 1
ATOM 2137 C CA . GLY A 1 302 ? -97.419 -126.563 -42.724 1.00 38.16 302 GLY A CA 1
ATOM 2138 C C . GLY A 1 302 ? -98.573 -127.267 -42.029 1.00 37.48 302 GLY A C 1
ATOM 2139 O O . GLY A 1 302 ? -99.425 -127.872 -42.686 1.00 37.11 302 GLY A O 1
ATOM 2140 N N . ILE A 1 303 ? -98.593 -127.208 -40.699 1.00 36.31 303 ILE A N 1
ATOM 2141 C CA . ILE A 1 303 ? -99.666 -127.820 -39.925 1.00 35.32 303 ILE A CA 1
ATOM 2142 C C . ILE A 1 303 ? -100.460 -126.686 -39.297 1.00 36.82 303 ILE A C 1
ATOM 2143 O O . ILE A 1 303 ? -99.974 -125.997 -38.400 1.00 36.02 303 ILE A O 1
ATOM 2148 N N . ALA A 1 304 ? -101.685 -126.502 -39.783 1.00 38.80 304 ALA A N 1
ATOM 2149 C CA . ALA A 1 304 ? -102.558 -125.426 -39.324 1.00 41.60 304 ALA A CA 1
ATOM 2150 C C . ALA A 1 304 ? -103.318 -125.651 -38.019 1.00 43.37 304 ALA A C 1
ATOM 2151 O O . ALA A 1 304 ? -103.880 -124.705 -37.470 1.00 43.57 304 ALA A O 1
ATOM 2153 N N . ARG A 1 305 ? -103.336 -126.881 -37.512 1.00 45.33 305 ARG A N 1
ATOM 2154 C CA . ARG A 1 305 ? -104.063 -127.163 -36.278 1.00 46.81 305 ARG A CA 1
ATOM 2155 C C . ARG A 1 305 ? -103.200 -127.136 -35.011 1.00 46.67 305 ARG A C 1
ATOM 2156 O O . ARG A 1 305 ? -102.087 -126.613 -35.020 1.00 46.03 305 ARG A O 1
ATOM 2164 N N . GLY A 1 306 ? -103.735 -127.684 -33.922 1.00 46.83 306 GLY A N 1
ATOM 2165 C CA . GLY A 1 306 ? -103.017 -127.715 -32.658 1.00 46.44 306 GLY A CA 1
ATOM 2166 C C . GLY A 1 306 ? -103.228 -126.463 -31.830 1.00 46.83 306 GLY A C 1
ATOM 2167 O O . GLY A 1 306 ? -103.867 -125.509 -32.285 1.00 45.67 306 GLY A O 1
ATOM 2168 N N . THR A 1 307 ? -102.710 -126.463 -30.605 1.00 47.26 307 THR A N 1
ATOM 2169 C CA . THR A 1 307 ? -102.838 -125.291 -29.743 1.00 48.74 307 THR A CA 1
ATOM 2170 C C . THR A 1 307 ? -101.663 -125.172 -28.763 1.00 49.85 307 THR A C 1
ATOM 2171 O O . THR A 1 307 ? -100.679 -125.894 -28.887 1.00 51.06 307 THR A O 1
ATOM 2175 N N . HIS A 1 308 ? -101.755 -124.256 -27.803 1.00 50.30 308 HIS A N 1
ATOM 2176 C CA . HIS A 1 308 ? -100.679 -124.060 -26.836 1.00 51.62 308 HIS A CA 1
ATOM 2177 C C . HIS A 1 308 ? -101.078 -124.549 -25.455 1.00 52.21 308 HIS A C 1
ATOM 2178 O O . HIS A 1 308 ? -102.220 -124.364 -25.032 1.00 52.10 308 HIS A O 1
ATOM 2185 N N . ASN A 1 309 ? -100.129 -125.172 -24.761 1.00 52.97 309 ASN A N 1
ATOM 2186 C CA . ASN A 1 309 ? -100.351 -125.665 -23.405 1.00 53.89 309 ASN A CA 1
ATOM 2187 C C . ASN A 1 309 ? -100.758 -124.465 -22.552 1.00 54.86 309 ASN A C 1
ATOM 2188 O O . ASN A 1 309 ? -100.219 -123.374 -22.716 1.00 55.12 309 ASN A O 1
ATOM 2193 N N . ALA A 1 310 ? -101.700 -124.669 -21.637 1.00 56.22 310 ALA A N 1
ATOM 2194 C CA . ALA A 1 310 ? -102.187 -123.592 -20.778 1.00 56.30 310 ALA A CA 1
ATOM 2195 C C . ALA A 1 310 ? -101.193 -123.179 -19.698 1.00 56.17 310 ALA A C 1
ATOM 2196 O O . ALA A 1 310 ? -101.142 -122.019 -19.290 1.00 56.14 310 ALA A O 1
ATOM 2198 N N . THR A 1 311 ? -100.405 -124.136 -19.235 1.00 56.31 311 THR A N 1
ATOM 2199 C CA . THR A 1 311 ? -99.421 -123.870 -18.196 1.00 56.54 311 THR A CA 1
ATOM 2200 C C . THR A 1 311 ? -98.050 -123.680 -18.860 1.00 56.24 311 THR A C 1
ATOM 2201 O O . THR A 1 311 ? -97.000 -123.841 -18.230 1.00 56.73 311 THR A O 1
ATOM 2205 N N . LEU A 1 312 ? -98.039 -123.202 -20.090 1.00 54.93 312 LEU A N 1
ATOM 2206 C CA . LEU A 1 312 ? -96.824 -123.266 -20.874 1.00 52.79 312 LEU A CA 1
ATOM 2207 C C . LEU A 1 312 ? -95.694 -122.572 -20.123 1.00 52.61 312 LEU A C 1
ATOM 2208 O O . LEU A 1 312 ? -94.538 -122.987 -20.213 1.00 53.04 312 LEU A O 1
ATOM 2213 N N . GLN A 1 313 ? -96.019 -121.509 -19.398 1.00 52.29 313 GLN A N 1
ATOM 2214 C CA . GLN A 1 313 ? -94.995 -120.660 -18.818 1.00 52.42 313 GLN A CA 1
ATOM 2215 C C . GLN A 1 313 ? -94.050 -121.484 -17.947 1.00 50.25 313 GLN A C 1
ATOM 2216 O O . GLN A 1 313 ? -93.029 -120.978 -17.487 1.00 49.92 313 GLN A O 1
ATOM 2222 N N . THR A 1 314 ? -94.449 -122.721 -17.650 1.00 48.68 314 THR A N 1
ATOM 2223 C CA . THR A 1 314 ? -93.615 -123.645 -16.881 1.00 47.31 314 THR A CA 1
ATOM 2224 C C . THR A 1 314 ? -93.253 -124.944 -17.616 1.00 46.83 314 THR A C 1
ATOM 2225 O O . THR A 1 314 ? -92.323 -125.646 -17.220 1.00 45.63 314 THR A O 1
ATOM 2229 N N . GLN A 1 315 ? -93.991 -125.260 -18.677 1.00 47.28 315 GLN A N 1
ATOM 2230 C CA . GLN A 1 315 ? -93.814 -126.520 -19.403 1.00 48.76 315 GLN A CA 1
ATOM 2231 C C . GLN A 1 315 ? -93.875 -126.289 -20.908 1.00 49.27 315 GLN A C 1
ATOM 2232 O O . GLN A 1 315 ? -94.445 -125.294 -21.355 1.00 50.02 315 GLN A O 1
ATOM 2238 N N . SER A 1 316 ? -93.287 -127.187 -21.697 1.00 48.96 316 SER A N 1
ATOM 2239 C CA . SER A 1 316 ? -93.238 -126.938 -23.129 1.00 49.26 316 SER A CA 1
ATOM 2240 C C . SER A 1 316 ? -94.597 -126.372 -23.524 1.00 48.99 316 SER A C 1
ATOM 2241 O O . SER A 1 316 ? -95.610 -126.733 -22.936 1.00 49.69 316 SER A O 1
ATOM 2244 N N . ALA A 1 317 ? -94.587 -125.352 -24.372 1.00 48.88 317 ALA A N 1
ATOM 2245 C CA . ALA A 1 317 ? -95.820 -124.696 -24.786 1.00 48.79 317 ALA A CA 1
ATOM 2246 C C . ALA A 1 317 ? -96.013 -124.813 -26.283 1.00 49.26 317 ALA A C 1
ATOM 2247 O O . ALA A 1 317 ? -97.006 -124.347 -26.834 1.00 47.01 317 ALA A O 1
ATOM 2249 N N . GLY A 1 318 ? -95.050 -125.447 -26.937 1.00 51.84 318 GLY A N 1
ATOM 2250 C CA . GLY A 1 318 ? -95.025 -125.501 -28.381 1.00 52.19 318 GLY A CA 1
ATOM 2251 C C . GLY A 1 318 ? -96.191 -126.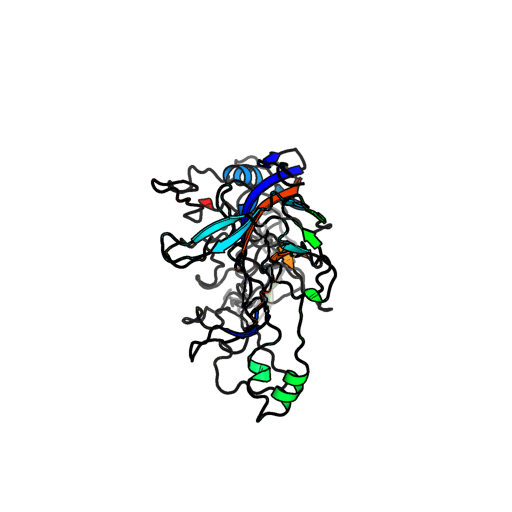281 -28.935 1.00 52.40 318 GLY A C 1
ATOM 2252 O O . GLY A 1 318 ? -96.685 -127.208 -28.300 1.00 53.87 318 GLY A O 1
ATOM 2253 N N . ALA A 1 319 ? -96.629 -125.911 -30.131 1.00 51.09 319 ALA A N 1
ATOM 2254 C CA . ALA A 1 319 ? -97.698 -126.636 -30.791 1.00 50.82 319 ALA A CA 1
ATOM 2255 C C . ALA A 1 319 ? -97.164 -128.042 -30.958 1.00 51.03 319 ALA A C 1
ATOM 2256 O O . ALA A 1 319 ? -97.887 -129.021 -30.805 1.00 51.48 319 ALA A O 1
ATOM 2258 N N . LEU A 1 320 ? -95.876 -128.119 -31.263 1.00 50.95 320 LEU A N 1
ATOM 2259 C CA . LEU A 1 320 ? -95.153 -129.391 -31.291 1.00 51.25 320 LEU A CA 1
ATOM 2260 C C . LEU A 1 320 ? -94.319 -129.628 -30.045 1.00 52.54 320 LEU A C 1
ATOM 2261 O O . LEU A 1 320 ? -94.022 -128.691 -29.307 1.00 52.87 320 LEU A O 1
ATOM 2266 N N . VAL A 1 321 ? -93.922 -130.879 -29.820 1.00 53.66 321 VAL A N 1
ATOM 2267 C CA . VAL A 1 321 ? -93.111 -131.201 -28.651 1.00 55.79 321 VAL A CA 1
ATOM 2268 C C . VAL A 1 321 ? -91.891 -132.063 -28.914 1.00 57.73 321 VAL A C 1
ATOM 2269 O O . VAL A 1 321 ? -90.913 -131.973 -28.170 1.00 59.41 321 VAL A O 1
ATOM 2273 N N . THR A 1 322 ? -91.963 -133.015 -29.833 1.00 58.51 322 THR A N 1
ATOM 2274 C CA . THR A 1 322 ? -90.756 -133.694 -30.325 1.00 59.20 322 THR A CA 1
ATOM 2275 C C . THR A 1 322 ? -89.729 -134.304 -29.322 1.00 58.81 322 THR A C 1
ATOM 2276 O O . THR A 1 322 ? -88.526 -134.093 -29.488 1.00 58.29 322 THR A O 1
ATOM 2280 N N . MET A 1 323 ? -90.169 -135.087 -28.339 1.00 59.22 323 MET A N 1
ATOM 2281 C CA . MET A 1 323 ? -89.246 -135.707 -27.361 1.00 59.80 323 MET A CA 1
ATOM 2282 C C . MET A 1 323 ? -88.364 -136.869 -27.878 1.00 58.56 323 MET A C 1
ATOM 2283 O O . MET A 1 323 ? -88.748 -137.570 -28.814 1.00 57.79 323 MET A O 1
ATOM 2288 N N . VAL A 1 324 ? -87.191 -137.070 -27.261 1.00 57.62 324 VAL A N 1
ATOM 2289 C CA . VAL A 1 324 ? -86.327 -138.194 -27.581 1.00 57.92 324 VAL A CA 1
ATOM 2290 C C . VAL A 1 324 ? -85.757 -138.794 -26.312 1.00 58.22 324 VAL A C 1
ATOM 2291 O O . VAL A 1 324 ? -85.314 -138.089 -25.408 1.00 57.92 324 VAL A O 1
ATOM 2295 N N . THR A 1 325 ? -85.782 -140.115 -26.254 1.00 58.95 325 THR A N 1
ATOM 2296 C CA . THR A 1 325 ? -85.286 -140.843 -25.106 1.00 59.74 325 THR A CA 1
ATOM 2297 C C . THR A 1 325 ? -84.756 -142.122 -25.676 1.00 60.51 325 THR A C 1
ATOM 2298 O O . THR A 1 325 ? -85.500 -142.901 -26.258 1.00 61.31 325 THR A O 1
ATOM 2302 N N . ASN A 1 326 ? -83.465 -142.340 -25.544 1.00 61.45 326 ASN A N 1
ATOM 2303 C CA . ASN A 1 326 ? -82.907 -143.559 -26.077 1.00 64.14 326 ASN A CA 1
ATOM 2304 C C . ASN A 1 326 ? -83.027 -144.553 -24.943 1.00 65.55 326 ASN A C 1
ATOM 2305 O O . ASN A 1 326 ? -82.062 -144.819 -24.235 1.00 67.38 326 ASN A O 1
ATOM 2310 N N . GLY A 1 327 ? -84.225 -145.102 -24.776 1.00 66.23 327 GLY A N 1
ATOM 2311 C CA . GLY A 1 327 ? -84.469 -146.023 -23.684 1.00 67.09 327 GLY A CA 1
ATOM 2312 C C . GLY A 1 327 ? -84.967 -145.106 -22.588 1.00 68.46 327 GLY A C 1
ATOM 2313 O O . GLY A 1 327 ? -86.093 -144.624 -22.653 1.00 68.93 327 GLY A O 1
ATOM 2314 N N . ALA A 1 328 ? -84.160 -144.907 -21.549 1.00 69.57 328 ALA A N 1
ATOM 2315 C CA . ALA A 1 328 ? -84.481 -143.946 -20.494 1.00 70.91 328 ALA A CA 1
ATOM 2316 C C . ALA A 1 328 ? -85.633 -144.420 -19.614 1.00 71.98 328 ALA A C 1
ATOM 2317 O O . ALA A 1 328 ? -85.984 -145.598 -19.627 1.00 72.57 328 ALA A O 1
ATOM 2319 N N . ASP A 1 329 ? -86.229 -143.498 -18.859 1.00 73.04 329 ASP A N 1
ATOM 2320 C CA . ASP A 1 329 ? -87.454 -143.804 -18.142 1.00 73.87 329 ASP A CA 1
ATOM 2321 C C . ASP A 1 329 ? -88.535 -142.833 -18.558 1.00 73.79 329 ASP A C 1
ATOM 2322 O O . ASP A 1 329 ? -89.309 -143.139 -19.459 1.00 73.76 329 ASP A O 1
ATOM 2327 N N . VAL A 1 330 ? -88.619 -141.678 -17.909 1.00 73.83 330 VAL A N 1
ATOM 2328 C CA . VAL A 1 330 ? -89.640 -140.714 -18.314 1.00 74.95 330 VAL A CA 1
ATOM 2329 C C . VAL A 1 330 ? -91.071 -141.273 -18.187 1.00 75.35 330 VAL A C 1
ATOM 2330 O O . VAL A 1 330 ? -91.878 -141.169 -19.114 1.00 75.39 330 VAL A O 1
ATOM 2334 N N . SER A 1 331 ? -91.375 -141.855 -17.032 1.00 75.41 331 SER A N 1
ATOM 2335 C CA . SER A 1 331 ? -92.717 -142.362 -16.751 1.00 74.60 331 SER A CA 1
ATOM 2336 C C . SER A 1 331 ? -93.718 -141.289 -16.304 1.00 74.30 331 SER A C 1
ATOM 2337 O O . SER A 1 331 ? -93.372 -140.369 -15.563 1.00 73.89 331 SER A O 1
ATOM 2340 N N . GLY A 1 332 ? -94.963 -141.433 -16.753 1.00 74.49 332 GLY A N 1
ATOM 2341 C CA . GLY A 1 332 ? -96.094 -140.683 -16.229 1.00 74.93 332 GLY A CA 1
ATOM 2342 C C . GLY A 1 332 ? -96.110 -139.162 -16.211 1.00 75.04 332 GLY A C 1
ATOM 2343 O O . GLY A 1 332 ? -96.545 -138.569 -15.225 1.00 74.63 332 GLY A O 1
ATOM 2344 N N . VAL A 1 333 ? -95.653 -138.522 -17.283 1.00 75.09 333 VAL A N 1
ATOM 2345 C CA . VAL A 1 333 ? -95.726 -137.074 -17.369 1.00 74.60 333 VAL A CA 1
ATOM 2346 C C . VAL A 1 333 ? -96.240 -136.686 -18.740 1.00 74.74 333 VAL A C 1
ATOM 2347 O O . VAL A 1 333 ? -96.018 -137.406 -19.712 1.00 75.04 333 VAL A O 1
ATOM 2351 N N . GLY A 1 334 ? -96.913 -135.541 -18.836 1.00 74.78 334 GLY A N 1
ATOM 2352 C CA . GLY A 1 334 ? -97.254 -135.014 -20.143 1.00 74.41 334 GLY A CA 1
ATOM 2353 C C . GLY A 1 334 ? -95.908 -134.719 -20.768 1.00 73.11 334 GLY A C 1
ATOM 2354 O O . GLY A 1 334 ? -95.043 -134.132 -20.118 1.00 73.61 334 GLY A O 1
ATOM 2355 N N . ALA A 1 335 ? -95.707 -135.136 -22.009 1.00 70.37 335 ALA A N 1
ATOM 2356 C CA . ALA A 1 335 ? -94.369 -135.105 -22.545 1.00 67.89 335 ALA A CA 1
ATOM 2357 C C . ALA A 1 335 ? -94.047 -133.654 -22.337 1.00 65.91 335 ALA A C 1
ATOM 2358 O O . ALA A 1 335 ? -92.891 -133.231 -22.361 1.00 66.94 335 ALA A O 1
ATOM 2360 N N . VAL A 1 336 ? -95.114 -132.892 -22.144 1.00 63.20 336 VAL A N 1
ATOM 2361 C CA . VAL A 1 336 ? -95.030 -131.451 -22.124 1.00 60.54 336 VAL A CA 1
ATOM 2362 C C . VAL A 1 336 ? -94.079 -131.127 -20.982 1.00 59.95 336 VAL A C 1
ATOM 2363 O O . VAL A 1 336 ? -93.815 -129.967 -20.675 1.00 59.59 336 VAL A O 1
ATOM 2367 N N . ARG A 1 337 ? -93.568 -132.182 -20.357 1.00 59.65 337 ARG A N 1
ATOM 2368 C CA . ARG A 1 337 ? -92.616 -132.048 -19.264 1.00 60.01 337 ARG A CA 1
ATOM 2369 C C . ARG A 1 337 ? -91.372 -132.869 -19.561 1.00 59.10 337 ARG A C 1
ATOM 2370 O O . ARG A 1 337 ? -90.497 -133.026 -18.710 1.00 59.00 337 ARG A O 1
ATOM 2378 N N . VAL A 1 338 ? -91.303 -133.383 -20.784 1.00 57.99 338 VAL A N 1
ATOM 2379 C CA . VAL A 1 338 ? -90.180 -134.196 -21.229 1.00 56.98 338 VAL A CA 1
ATOM 2380 C C . VAL A 1 338 ? -89.536 -133.662 -22.502 1.00 56.47 338 VAL A C 1
ATOM 2381 O O . VAL A 1 338 ? -88.333 -133.386 -22.530 1.00 57.10 338 VAL A O 1
ATOM 2385 N N . GLY A 1 339 ? -90.350 -133.537 -23.552 1.00 54.90 339 GLY A N 1
ATOM 2386 C CA . GLY A 1 339 ? -89.877 -133.054 -24.841 1.00 52.92 339 GLY A CA 1
ATOM 2387 C C . GLY A 1 339 ? -89.683 -131.553 -24.937 1.00 51.01 339 GLY A C 1
ATOM 2388 O O . GLY A 1 339 ? -89.903 -130.826 -23.968 1.00 50.67 339 GLY A O 1
ATOM 2389 N N . TYR A 1 340 ? -89.272 -131.082 -26.110 1.00 48.81 340 TYR A N 1
ATOM 2390 C CA . TYR A 1 340 ? -89.036 -129.662 -26.307 1.00 46.98 340 TYR A CA 1
ATOM 2391 C C . TYR A 1 340 ? -89.901 -129.118 -27.427 1.00 46.61 340 TYR A C 1
ATOM 2392 O O . TYR A 1 340 ? -89.997 -129.703 -28.501 1.00 45.45 340 TYR A O 1
ATOM 2401 N N . SER A 1 341 ? -90.533 -127.986 -27.160 1.00 47.18 341 SER A N 1
ATOM 2402 C CA . SER A 1 341 ? -91.430 -127.371 -28.123 1.00 48.11 341 SER A CA 1
ATOM 2403 C C . SER A 1 341 ? -90.785 -126.681 -29.320 1.00 47.64 341 SER A C 1
ATOM 2404 O O . SER A 1 341 ? -89.650 -126.204 -29.263 1.00 48.26 341 SER A O 1
ATOM 2407 N N . THR A 1 342 ? -91.541 -126.632 -30.408 1.00 46.33 342 THR A N 1
ATOM 2408 C CA . THR A 1 342 ? -91.110 -125.989 -31.638 1.00 45.30 342 THR A CA 1
ATOM 2409 C C . THR A 1 342 ? -92.379 -125.312 -32.197 1.00 45.59 342 THR A C 1
ATOM 2410 O O . THR A 1 342 ? -93.294 -125.988 -32.654 1.00 46.04 342 THR A O 1
ATOM 2414 N N . ASP A 1 343 ? -92.438 -123.980 -32.123 1.00 45.63 343 ASP A N 1
ATOM 2415 C CA . ASP A 1 343 ? -93.607 -123.203 -32.569 1.00 45.75 343 ASP A CA 1
ATOM 2416 C C . ASP A 1 343 ? -93.179 -121.882 -33.213 1.00 44.23 343 ASP A C 1
ATOM 2417 O O . ASP A 1 343 ? -92.218 -121.262 -32.765 1.00 44.41 343 ASP A O 1
ATOM 2422 N N . PRO A 1 344 ? -93.914 -121.403 -34.237 1.00 42.38 344 PRO A N 1
ATOM 2423 C CA . PRO A 1 344 ? -95.117 -121.951 -34.876 1.00 41.98 344 PRO A CA 1
ATOM 2424 C C . PRO A 1 344 ? -94.924 -123.141 -35.797 1.00 42.26 344 PRO A C 1
ATOM 2425 O O . PRO A 1 344 ? -93.827 -123.675 -35.915 1.00 42.21 344 PRO A O 1
ATOM 2429 N N . ILE A 1 345 ? -96.006 -123.529 -36.467 1.00 42.83 345 ILE A N 1
ATOM 2430 C CA . ILE A 1 345 ? -95.996 -124.695 -37.337 1.00 42.94 345 ILE A CA 1
ATOM 2431 C C . ILE A 1 345 ? -96.729 -124.527 -38.666 1.00 43.21 345 ILE A C 1
ATOM 2432 O O . ILE A 1 345 ? -96.453 -125.242 -39.625 1.00 42.32 345 ILE A O 1
ATOM 2437 N N . TYR A 1 346 ? -97.663 -123.591 -38.730 1.00 44.08 346 TYR A N 1
ATOM 2438 C CA . TYR A 1 346 ? -98.441 -123.416 -39.947 1.00 45.11 346 TYR A CA 1
ATOM 2439 C C . TYR A 1 346 ? -97.662 -123.161 -41.229 1.00 45.26 346 TYR A C 1
ATOM 2440 O O . TYR A 1 346 ? -98.032 -123.654 -42.296 1.00 44.53 346 TYR A O 1
ATOM 2449 N N . GLY A 1 347 ? -96.583 -122.398 -41.129 1.00 45.95 347 GLY A N 1
ATOM 2450 C CA . GLY A 1 347 ? -95.781 -122.112 -42.303 1.00 45.52 347 GLY A CA 1
ATOM 2451 C C . GLY A 1 347 ? -96.553 -121.450 -43.424 1.00 45.63 347 GLY A C 1
ATOM 2452 O O . GLY A 1 347 ? -97.086 -120.349 -43.265 1.00 45.74 347 GLY A O 1
ATOM 2453 N N . GLY A 1 348 ? -96.622 -122.132 -44.563 1.00 45.61 348 GLY A N 1
ATOM 2454 C CA . GLY A 1 348 ? -97.313 -121.580 -45.716 1.00 47.35 348 GLY A CA 1
ATOM 2455 C C . GLY A 1 348 ? -98.815 -121.749 -45.697 1.00 48.40 348 GLY A C 1
ATOM 2456 O O . GLY A 1 348 ? -99.501 -121.526 -46.695 1.00 48.45 348 GLY A O 1
ATOM 2457 N N . GLN A 1 349 ? -99.331 -122.139 -44.544 1.00 49.31 349 GLN A N 1
ATOM 2458 C CA . GLN A 1 349 ? -100.750 -122.354 -44.396 1.00 49.38 349 GLN A CA 1
ATOM 2459 C C . GLN A 1 349 ? -101.336 -121.377 -43.414 1.00 50.63 349 GLN A C 1
ATOM 2460 O O . GLN A 1 349 ? -100.632 -120.847 -42.558 1.00 51.52 349 GLN A O 1
ATOM 2466 N N . GLN A 1 350 ? -102.627 -121.121 -43.552 1.00 51.38 350 GLN A N 1
ATOM 2467 C CA . GLN A 1 350 ? -103.293 -120.237 -42.618 1.00 51.87 350 GLN A CA 1
ATOM 2468 C C . GLN A 1 350 ? -103.656 -121.086 -41.416 1.00 51.89 350 GLN A C 1
ATOM 2469 O O . GLN A 1 350 ? -104.310 -122.123 -41.546 1.00 51.67 350 GLN A O 1
ATOM 2475 N N . PRO A 1 351 ? -103.228 -120.664 -40.226 1.00 51.86 351 PRO A N 1
ATOM 2476 C CA . PRO A 1 351 ? -103.533 -121.418 -39.012 1.00 53.04 351 PRO A CA 1
ATOM 2477 C C . PRO A 1 351 ? -105.038 -121.384 -38.761 1.00 54.93 351 PRO A C 1
ATOM 2478 O O . PRO A 1 351 ? -105.671 -120.331 -38.892 1.00 55.31 351 PRO A O 1
ATOM 2482 N N . ASP A 1 352 ? -105.605 -122.534 -38.405 1.00 56.68 352 ASP A N 1
ATOM 2483 C CA . ASP A 1 352 ? -107.043 -122.647 -38.168 1.00 58.00 352 ASP A CA 1
ATOM 2484 C C . ASP A 1 352 ? -107.571 -121.873 -36.957 1.00 57.73 352 ASP A C 1
ATOM 2485 O O . ASP A 1 352 ? -108.776 -121.658 -36.834 1.00 59.16 352 ASP A O 1
ATOM 2490 N N . SER A 1 353 ? -106.684 -121.455 -36.064 1.00 56.13 353 SER A N 1
ATOM 2491 C CA . SER A 1 353 ? -107.111 -120.708 -34.890 1.00 55.23 353 SER A CA 1
ATOM 2492 C C . SER A 1 353 ? -106.044 -119.698 -34.558 1.00 54.62 353 SER A C 1
ATOM 2493 O O . SER A 1 353 ? -104.871 -119.957 -34.792 1.00 55.83 353 SER A O 1
ATOM 2496 N N . ASP A 1 354 ? -106.441 -118.566 -33.995 1.00 53.38 354 ASP A N 1
ATOM 2497 C CA . ASP A 1 354 ? -105.482 -117.598 -33.490 1.00 52.16 354 ASP A CA 1
ATOM 2498 C C . ASP A 1 354 ? -104.881 -118.115 -32.190 1.00 51.42 354 ASP A C 1
ATOM 2499 O O . ASP A 1 354 ? -105.418 -119.041 -31.581 1.00 53.37 354 ASP A O 1
ATOM 2504 N N . LEU A 1 355 ? -103.787 -117.496 -31.766 1.00 49.81 355 LEU A N 1
ATOM 2505 C CA . LEU A 1 355 ? -103.033 -117.958 -30.612 1.00 50.04 355 LEU A CA 1
ATOM 2506 C C . LEU A 1 355 ? -102.053 -119.045 -31.029 1.00 50.15 355 LEU A C 1
ATOM 2507 O O . LEU A 1 355 ? -101.339 -119.605 -30.201 1.00 50.95 355 LEU A O 1
ATOM 2512 N N . LEU A 1 356 ? -102.015 -119.320 -32.328 1.00 49.37 356 LEU A N 1
ATOM 2513 C CA . LEU A 1 356 ? -100.987 -120.149 -32.913 1.00 48.85 356 LEU A CA 1
ATOM 2514 C C . LEU A 1 356 ? -99.960 -119.106 -33.305 1.00 49.66 356 LEU A C 1
ATOM 2515 O O . LEU A 1 356 ? -98.755 -119.347 -33.274 1.00 49.24 356 LEU A O 1
ATOM 2520 N N . ARG A 1 357 ? -100.467 -117.941 -33.696 1.00 49.95 357 ARG A N 1
ATOM 2521 C CA . ARG A 1 357 ? -99.635 -116.890 -34.262 1.00 50.71 357 ARG A CA 1
ATOM 2522 C C . ARG A 1 357 ? -98.401 -116.521 -33.465 1.00 51.49 357 ARG A C 1
ATOM 2523 O O . ARG A 1 357 ? -98.427 -116.411 -32.238 1.00 51.90 357 ARG A O 1
ATOM 2531 N N . LEU A 1 358 ? -97.310 -116.337 -34.195 1.00 51.76 358 LEU A N 1
ATOM 2532 C CA . LEU A 1 358 ? -96.042 -115.974 -33.603 1.00 51.01 358 LEU A CA 1
ATOM 2533 C C . LEU A 1 358 ? -96.146 -114.568 -33.049 1.00 50.29 358 LEU A C 1
ATOM 2534 O O . LEU A 1 358 ? -96.089 -113.588 -33.794 1.00 51.02 358 LEU A O 1
ATOM 2539 N N . ARG A 1 359 ? -96.342 -114.474 -31.741 1.00 48.81 359 ARG A N 1
ATOM 2540 C CA . ARG A 1 359 ? -96.421 -113.179 -31.089 1.00 47.54 359 ARG A CA 1
ATOM 2541 C C . ARG A 1 359 ? -95.121 -113.035 -30.333 1.00 45.89 359 ARG A C 1
ATOM 2542 O O . ARG A 1 359 ? -94.426 -114.024 -30.119 1.00 45.28 359 ARG A O 1
ATOM 2550 N N . TYR A 1 360 ? -94.769 -111.787 -29.996 1.00 44.32 360 TYR A N 1
ATOM 2551 C CA . TYR A 1 360 ? -93.524 -111.438 -29.284 1.00 43.49 360 TYR A CA 1
ATOM 2552 C C . TYR A 1 360 ? -93.590 -110.066 -28.571 1.00 44.40 360 TYR A C 1
ATOM 2553 O O . TYR A 1 360 ? -94.467 -109.255 -28.871 1.00 44.59 360 TYR A O 1
ATOM 2562 N N . SER A 1 361 ? -92.659 -109.833 -27.657 1.00 45.53 361 SER A N 1
ATOM 2563 C CA . SER A 1 361 ? -92.519 -108.543 -27.005 1.00 47.82 361 SER A CA 1
ATOM 2564 C C . SER A 1 361 ? -91.036 -108.220 -26.966 1.00 49.03 361 SER A C 1
ATOM 2565 O O . SER A 1 361 ? -90.204 -109.126 -27.010 1.00 49.71 361 SER A O 1
ATOM 2568 N N . ALA A 1 362 ? -90.691 -106.939 -26.876 1.00 50.43 362 ALA A N 1
ATOM 2569 C CA . ALA A 1 362 ? -89.287 -106.578 -26.765 1.00 52.82 362 ALA A CA 1
ATOM 2570 C C . ALA A 1 362 ? -88.813 -107.229 -25.480 1.00 55.43 362 ALA A C 1
ATOM 2571 O O . ALA A 1 362 ? -87.728 -107.807 -25.416 1.00 58.03 362 ALA A O 1
ATOM 2573 N N . SER A 1 363 ? -89.647 -107.138 -24.449 1.00 30.00 363 SER A N 1
ATOM 2574 C CA . SER A 1 363 ? -89.554 -108.032 -23.311 1.00 30.00 363 SER A CA 1
ATOM 2575 C C . SER A 1 363 ? -88.315 -107.721 -22.476 1.00 30.00 363 SER A C 1
ATOM 2576 O O . SER A 1 363 ? -87.690 -106.682 -22.675 1.00 30.00 363 SER A O 1
ATOM 2579 N N . ALA A 1 364 ? -87.902 -108.644 -21.607 1.00 65.03 364 ALA A N 1
ATOM 2580 C CA . ALA A 1 364 ? -88.725 -109.750 -21.124 1.00 69.03 364 ALA A CA 1
ATOM 2581 C C . ALA A 1 364 ? -88.900 -109.688 -19.618 1.00 72.45 364 ALA A C 1
ATOM 2582 O O . ALA A 1 364 ? -89.568 -110.532 -19.025 1.00 73.18 364 ALA A O 1
ATOM 2584 N N . ALA A 1 365 ? -88.293 -108.681 -19.003 1.00 76.94 365 ALA A N 1
ATOM 2585 C CA . ALA A 1 365 ? -88.289 -108.578 -17.554 1.00 81.78 365 ALA A CA 1
ATOM 2586 C C . ALA A 1 365 ? -89.708 -108.403 -17.053 1.00 85.38 365 ALA A C 1
ATOM 2587 O O . ALA A 1 365 ? -90.514 -107.714 -17.676 1.00 86.00 365 ALA A O 1
ATOM 2589 N N . GLU A 1 366 ? -90.017 -109.037 -15.929 1.00 89.06 366 GLU A N 1
ATOM 2590 C CA . GLU A 1 366 ? -91.348 -108.925 -15.366 1.00 92.28 366 GLU A CA 1
ATOM 2591 C C . GLU A 1 366 ? -91.592 -107.476 -14.976 1.00 92.57 366 GLU A C 1
ATOM 2592 O O . GLU A 1 366 ? -90.731 -106.829 -14.380 1.00 92.19 366 GLU A O 1
ATOM 2598 N N . GLY A 1 367 ? -92.774 -106.974 -15.309 1.00 92.43 367 GLY A N 1
ATOM 2599 C CA . GLY A 1 367 ? -93.156 -105.624 -14.940 1.00 91.65 367 GLY A CA 1
ATOM 2600 C C . GLY A 1 367 ? -93.834 -104.814 -16.032 1.00 91.52 367 GLY A C 1
ATOM 2601 O O . GLY A 1 367 ? -93.710 -103.589 -16.043 1.00 91.98 367 GLY A O 1
ATOM 2602 N N . GLN A 1 368 ? -94.514 -105.489 -16.964 1.00 90.61 368 GLN A N 1
ATOM 2603 C CA . GLN A 1 368 ? -95.277 -104.837 -18.045 1.00 89.48 368 GLN A CA 1
ATOM 26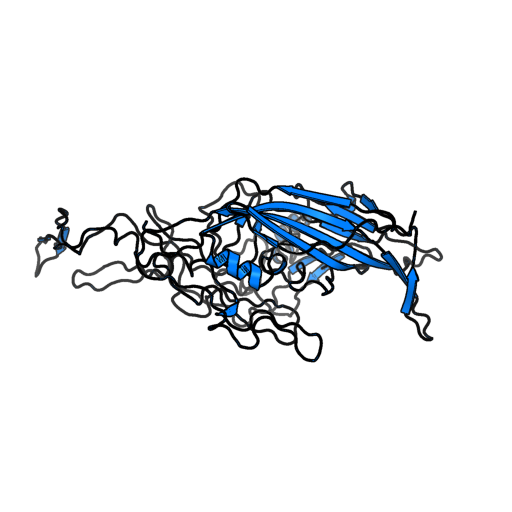04 C C . GLN A 1 368 ? -94.632 -104.309 -19.356 1.00 87.78 368 GLN A C 1
ATOM 2605 O O . GLN A 1 368 ? -93.991 -103.250 -19.374 1.00 87.99 368 GLN A O 1
ATOM 2611 N N . GLN A 1 369 ? -94.844 -105.093 -20.413 1.00 84.42 369 GLN A N 1
ATOM 2612 C CA . GLN A 1 369 ? -94.477 -104.787 -21.790 1.00 80.07 369 GLN A CA 1
ATOM 2613 C C . GLN A 1 369 ? -95.637 -105.277 -22.658 1.00 76.03 369 GLN A C 1
ATOM 2614 O O . GLN A 1 369 ? -96.432 -106.098 -22.210 1.00 76.45 369 GLN A O 1
ATOM 2620 N N . ASN A 1 370 ? -95.747 -104.779 -23.885 1.00 71.28 370 ASN A N 1
ATOM 2621 C CA . ASN A 1 370 ? -96.894 -105.115 -24.732 1.00 67.64 370 ASN A CA 1
ATOM 2622 C C . ASN A 1 370 ? -96.622 -106.089 -25.882 1.00 65.11 370 ASN A C 1
ATOM 2623 O O . ASN A 1 370 ? -95.684 -105.908 -26.654 1.00 64.21 370 ASN A O 1
ATOM 2628 N N . PRO A 1 371 ? -97.502 -107.161 -25.978 1.00 63.08 371 PRO A N 1
ATOM 2629 C CA . PRO A 1 371 ? -97.232 -108.077 -27.102 1.00 60.79 371 PRO A CA 1
ATOM 2630 C C . PRO A 1 371 ? -97.595 -107.499 -28.469 1.00 58.61 371 PRO A C 1
ATOM 2631 O O . PRO A 1 371 ? -98.448 -106.619 -28.562 1.00 57.23 371 PRO A O 1
ATOM 2635 N N . ILE A 1 372 ? -96.943 -108.000 -29.515 1.00 57.22 372 ILE A N 1
ATOM 2636 C CA . ILE A 1 372 ? -97.124 -107.498 -30.864 1.00 55.13 372 ILE A CA 1
ATOM 2637 C C . ILE A 1 372 ? -96.828 -108.648 -31.814 1.00 55.00 372 ILE A C 1
ATOM 2638 O O . ILE A 1 372 ? -96.009 -109.515 -31.507 1.00 54.08 372 ILE A O 1
ATOM 2643 N N . LEU A 1 373 ? -97.502 -108.695 -32.955 1.00 55.41 373 LEU A N 1
ATOM 2644 C CA . LEU A 1 373 ? -97.196 -109.737 -33.927 1.00 57.12 373 LEU A CA 1
ATOM 2645 C C . LEU A 1 373 ? -96.818 -109.163 -35.285 1.00 59.24 373 LEU A C 1
ATOM 2646 O O . LEU A 1 373 ? -97.538 -108.341 -35.844 1.00 58.12 373 LEU A O 1
ATOM 2651 N N . GLU A 1 374 ? -95.686 -109.611 -35.816 1.00 63.09 374 GLU A N 1
ATOM 2652 C CA . GLU A 1 374 ? -95.254 -109.174 -37.140 1.00 67.02 374 GLU A CA 1
ATOM 2653 C C . GLU A 1 374 ? -96.232 -109.674 -38.198 1.00 69.32 374 GLU A C 1
ATOM 2654 O O . GLU A 1 374 ? -96.508 -108.993 -39.186 1.00 69.49 374 GLU A O 1
ATOM 2660 N N . ASN A 1 375 ? -96.745 -110.877 -37.974 1.00 72.34 375 ASN A N 1
ATOM 2661 C CA . ASN A 1 375 ? -97.632 -111.562 -38.908 1.00 74.43 375 ASN A CA 1
ATOM 2662 C C . ASN A 1 375 ? -99.002 -110.902 -39.071 1.00 73.33 375 ASN A C 1
ATOM 2663 O O . ASN A 1 375 ? -99.748 -111.237 -39.991 1.00 74.83 375 ASN A O 1
ATOM 2668 N N . ALA A 1 376 ? -99.305 -109.940 -38.202 1.00 30.00 376 ALA A N 1
ATOM 2669 C CA . ALA A 1 376 ? -100.655 -109.393 -38.090 1.00 30.00 376 ALA A CA 1
ATOM 2670 C C . ALA A 1 376 ? -101.132 -108.753 -39.388 1.00 30.00 376 ALA A C 1
ATOM 2671 O O . ALA A 1 376 ? -102.280 -108.944 -39.790 1.00 30.00 376 ALA A O 1
ATOM 2673 N N . ALA A 1 377 ? -100.254 -108.013 -40.053 1.00 60.05 377 ALA A N 1
ATOM 2674 C CA . ALA A 1 377 ? -100.550 -107.549 -41.401 1.00 56.67 377 ALA A CA 1
ATOM 2675 C C . ALA A 1 377 ? -100.426 -108.738 -42.342 1.00 54.25 377 ALA A C 1
ATOM 2676 O O . ALA A 1 377 ? -99.454 -109.484 -42.265 1.00 53.60 377 ALA A O 1
ATOM 2678 N N . ARG A 1 378 ? -101.390 -108.921 -43.238 1.00 52.78 378 ARG A N 1
ATOM 2679 C CA . ARG A 1 378 ? -101.297 -110.046 -44.144 1.00 52.90 378 ARG A CA 1
ATOM 2680 C C . ARG A 1 378 ? -101.595 -109.434 -45.497 1.00 51.77 378 ARG A C 1
ATOM 2681 O O . ARG A 1 378 ? -102.752 -109.231 -45.856 1.00 50.88 378 ARG A O 1
ATOM 2689 N N . HIS A 1 379 ? -100.538 -109.113 -46.234 1.00 50.79 379 HIS A N 1
ATOM 2690 C CA . HIS A 1 379 ? -100.692 -108.480 -47.531 1.00 49.96 379 HIS A CA 1
ATOM 2691 C C . HIS A 1 379 ? -100.288 -109.325 -48.726 1.00 49.80 379 HIS A C 1
ATOM 2692 O O . HIS A 1 379 ? -100.686 -109.028 -49.849 1.00 50.23 379 HIS A O 1
ATOM 2699 N N . THR A 1 380 ? -99.494 -110.367 -48.510 1.00 49.51 380 THR A N 1
ATOM 2700 C CA . THR A 1 380 ? -99.062 -111.185 -49.638 1.00 49.16 380 THR A CA 1
ATOM 2701 C C . THR A 1 380 ? -99.981 -112.385 -49.802 1.00 48.32 380 THR A C 1
ATOM 2702 O O . THR A 1 380 ? -100.512 -112.904 -48.820 1.00 47.68 380 THR A O 1
ATOM 2706 N N . PHE A 1 381 ? -100.176 -112.810 -51.047 1.00 47.75 381 PHE A N 1
ATOM 2707 C CA . PHE A 1 381 ? -101.050 -113.938 -51.338 1.00 47.37 381 PHE A CA 1
ATOM 2708 C C . PHE A 1 381 ? -100.342 -115.220 -51.720 1.00 47.74 381 PHE A C 1
ATOM 2709 O O . PHE A 1 381 ? -100.750 -115.916 -52.647 1.00 48.16 381 PHE A O 1
ATOM 2717 N N . THR A 1 382 ? -99.229 -115.464 -51.037 1.00 48.05 382 THR A N 1
ATOM 2718 C CA . THR A 1 382 ? -98.553 -116.747 -51.028 1.00 48.30 382 THR A CA 1
ATOM 2719 C C . THR A 1 382 ? -98.414 -117.264 -49.596 1.00 48.91 382 THR A C 1
ATOM 2720 O O . THR A 1 382 ? -97.834 -118.325 -49.369 1.00 48.90 382 THR A O 1
ATOM 2724 N N . ARG A 1 383 ? -98.909 -116.493 -48.629 1.00 49.25 383 ARG A N 1
ATOM 2725 C CA . ARG A 1 383 ? -98.675 -116.795 -47.214 1.00 50.40 383 ARG A CA 1
ATOM 2726 C C . ARG A 1 383 ? -99.775 -117.499 -46.397 1.00 52.43 383 ARG A C 1
ATOM 2727 O O . ARG A 1 383 ? -99.478 -118.454 -45.680 1.00 53.45 383 ARG A O 1
ATOM 2735 N N . GLU A 1 384 ? -101.026 -117.047 -46.487 1.00 53.29 384 GLU A N 1
ATOM 2736 C CA . GLU A 1 384 ? -102.080 -117.650 -45.666 1.00 54.75 384 GLU A CA 1
ATOM 2737 C C . GLU A 1 384 ? -102.960 -118.563 -46.498 1.00 54.57 384 GLU A C 1
ATOM 2738 O O . GLU A 1 384 ? -104.107 -118.234 -46.794 1.00 55.59 384 GLU A O 1
ATOM 2744 N N . ALA A 1 385 ? -102.426 -119.723 -46.852 1.00 53.85 385 ALA A N 1
ATOM 2745 C CA . ALA A 1 385 ? -103.154 -120.667 -47.684 1.00 53.79 385 ALA A CA 1
ATOM 2746 C C . ALA A 1 385 ? -104.080 -121.580 -46.910 1.00 54.29 385 ALA A C 1
ATOM 2747 O O . ALA A 1 385 ? -103.916 -121.764 -45.703 1.00 53.86 385 ALA A O 1
ATOM 2749 N N . ARG A 1 386 ? -105.112 -122.057 -47.606 1.00 54.88 386 ARG A N 1
ATOM 2750 C CA . ARG A 1 386 ? -106.117 -122.969 -47.063 1.00 55.87 386 ARG A CA 1
ATOM 2751 C C . ARG A 1 386 ? -106.527 -124.058 -48.065 1.00 55.09 386 ARG A C 1
ATOM 2752 O O . ARG A 1 386 ? -107.593 -123.970 -48.667 1.00 55.34 386 ARG A O 1
ATOM 2760 N N . THR A 1 387 ? -105.689 -125.070 -48.256 1.00 53.13 387 THR A N 1
ATOM 2761 C CA . THR A 1 387 ? -105.951 -126.124 -49.243 1.00 52.77 387 THR A CA 1
ATOM 2762 C C . THR A 1 387 ? -107.168 -127.001 -48.915 1.00 52.44 387 THR A C 1
ATOM 2763 O O . THR A 1 387 ? -107.427 -127.277 -47.746 1.00 51.27 387 THR A O 1
ATOM 2767 N N . LYS A 1 388 ? -107.909 -127.452 -49.932 1.00 52.34 388 LYS A N 1
ATOM 2768 C CA . LYS A 1 388 ? -108.957 -128.431 -49.674 1.00 52.46 388 LYS A CA 1
ATOM 2769 C C . LYS A 1 388 ? -108.959 -129.448 -50.804 1.00 51.52 388 LYS A C 1
ATOM 2770 O O . LYS A 1 388 ? -108.644 -129.107 -51.943 1.00 51.20 388 LYS A O 1
ATOM 2776 N N . LEU A 1 389 ? -109.296 -130.695 -50.482 1.00 51.12 389 LEU A N 1
ATOM 2777 C CA . LEU A 1 389 ? -109.373 -131.755 -51.486 1.00 51.04 389 LEU A CA 1
ATOM 2778 C C . LEU A 1 389 ? -110.820 -131.714 -51.953 1.00 51.72 389 LEU A C 1
ATOM 2779 O O . LEU A 1 389 ? -111.676 -131.243 -51.221 1.00 52.69 389 LEU A O 1
ATOM 2784 N N . ILE A 1 390 ? -111.121 -132.207 -53.145 1.00 52.79 390 ILE A N 1
ATOM 2785 C CA . ILE A 1 390 ? -112.498 -132.122 -53.589 1.00 54.88 390 ILE A CA 1
ATOM 2786 C C . ILE A 1 390 ? -113.467 -133.242 -53.202 1.00 58.67 390 ILE A C 1
ATOM 2787 O O . ILE A 1 390 ? -114.669 -133.001 -53.155 1.00 61.40 390 ILE A O 1
ATOM 2792 N N . THR A 1 391 ? -112.999 -134.463 -52.990 1.00 61.00 391 THR A N 1
ATOM 2793 C CA . THR A 1 391 ? -113.949 -135.481 -52.572 1.00 62.95 391 THR A CA 1
ATOM 2794 C C . THR A 1 391 ? -115.075 -135.595 -53.617 1.00 64.26 391 THR A C 1
ATOM 2795 O O . THR A 1 391 ? -114.813 -135.846 -54.791 1.00 64.31 391 THR A O 1
ATOM 2799 N N . GLY A 1 392 ? -116.322 -135.429 -53.181 1.00 65.84 392 GLY A N 1
ATOM 2800 C CA . GLY A 1 392 ? -117.485 -135.565 -54.042 1.00 67.96 392 GLY A CA 1
ATOM 2801 C C . GLY A 1 392 ? -117.659 -134.581 -55.189 1.00 69.35 392 GLY A C 1
ATOM 2802 O O . GLY A 1 392 ? -117.310 -133.406 -55.099 1.00 69.26 392 GLY A O 1
ATOM 2803 N N . SER A 1 393 ? -118.213 -135.103 -56.280 1.00 70.67 393 SER A N 1
ATOM 2804 C CA . SER A 1 393 ? -118.508 -134.372 -57.520 1.00 72.05 393 SER A CA 1
ATOM 2805 C C . SER A 1 393 ? -119.435 -133.163 -57.391 1.00 73.64 393 SER A C 1
ATOM 2806 O O . SER A 1 393 ? -119.503 -132.330 -58.294 1.00 73.48 393 SER A O 1
ATOM 2809 N N . ASN A 1 394 ? -120.164 -133.071 -56.288 1.00 76.12 394 ASN A N 1
ATOM 2810 C CA . ASN A 1 394 ? -121.052 -131.933 -56.089 1.00 78.22 394 ASN A CA 1
ATOM 2811 C C . ASN A 1 394 ? -120.204 -130.684 -55.871 1.00 79.63 394 ASN A C 1
ATOM 2812 O O . ASN A 1 394 ? -120.554 -129.589 -56.326 1.00 80.52 394 ASN A O 1
ATOM 2817 N N . GLY A 1 395 ? -119.078 -130.871 -55.185 1.00 80.26 395 GLY A N 1
ATOM 2818 C CA . GLY A 1 395 ? -118.170 -129.774 -54.899 1.00 80.83 395 GLY A CA 1
ATOM 2819 C C . GLY A 1 395 ? -117.716 -129.789 -53.452 1.00 81.51 395 GLY A C 1
ATOM 2820 O O . GLY A 1 395 ? -116.827 -129.025 -53.064 1.00 81.27 395 GLY A O 1
ATOM 2821 N N . ALA A 1 396 ? -118.330 -130.667 -52.658 1.00 82.33 396 ALA A N 1
ATOM 2822 C CA . ALA A 1 396 ? -118.021 -130.805 -51.235 1.00 83.07 396 ALA A CA 1
ATOM 2823 C C . ALA A 1 396 ? -116.533 -131.031 -51.025 1.00 83.31 396 ALA A C 1
ATOM 2824 O O . ALA A 1 396 ? -115.976 -132.000 -51.526 1.00 83.18 396 ALA A O 1
ATOM 2826 N N . ASP A 1 397 ? -115.896 -130.139 -50.269 1.00 83.68 397 ASP A N 1
ATOM 2827 C CA . ASP A 1 397 ? -114.465 -130.237 -50.004 1.00 83.07 397 ASP A CA 1
ATOM 2828 C C . ASP A 1 397 ? -114.094 -130.961 -48.704 1.00 81.80 397 ASP A C 1
ATOM 2829 O O . ASP A 1 397 ? -114.962 -131.402 -47.944 1.00 82.11 397 ASP A O 1
ATOM 2834 N N . GLY A 1 398 ? -112.802 -131.229 -48.591 1.00 79.90 398 GLY A N 1
ATOM 2835 C CA . GLY A 1 398 ? -112.207 -131.700 -47.370 1.00 77.11 398 GLY A CA 1
ATOM 2836 C C . GLY A 1 398 ? -110.984 -130.856 -47.121 1.00 74.76 398 GLY A C 1
ATOM 2837 O O . GLY A 1 398 ? -110.052 -130.837 -47.921 1.00 74.94 398 GLY A O 1
ATOM 2838 N N . ASN A 1 399 ? -110.963 -130.198 -45.965 1.00 71.77 399 ASN A N 1
ATOM 2839 C CA . ASN A 1 399 ? -109.811 -129.416 -45.518 1.00 68.49 399 ASN A CA 1
ATOM 2840 C C . ASN A 1 399 ? -108.586 -130.245 -45.105 1.00 66.27 399 ASN A C 1
ATOM 2841 O O . ASN A 1 399 ? -108.712 -131.371 -44.623 1.00 67.57 399 ASN A O 1
ATOM 2846 N N . TYR A 1 400 ? -107.407 -129.662 -45.303 1.00 62.02 400 TYR A N 1
ATOM 2847 C CA . TYR A 1 400 ? -106.129 -130.251 -44.928 1.00 57.55 400 TYR A CA 1
ATOM 2848 C C . TYR A 1 400 ? -105.536 -129.415 -43.821 1.00 56.25 400 TYR A C 1
ATOM 2849 O O . TYR A 1 400 ? -104.951 -128.370 -44.083 1.00 56.11 400 TYR A O 1
ATOM 2858 N N . LYS A 1 401 ? -105.704 -129.848 -42.581 1.00 54.81 401 LYS A N 1
ATOM 2859 C CA . LYS A 1 401 ? -105.151 -129.081 -41.483 1.00 53.77 401 LYS A CA 1
ATOM 2860 C C . LYS A 1 401 ? -103.673 -129.407 -41.355 1.00 51.61 401 LYS A C 1
ATOM 2861 O O . LYS A 1 401 ? -102.928 -128.743 -40.636 1.00 50.13 401 LYS A O 1
ATOM 2867 N N . GLU A 1 402 ? -103.259 -130.438 -42.080 1.00 49.77 402 GLU A N 1
ATOM 2868 C CA . GLU A 1 402 ? -101.871 -130.852 -42.094 1.00 48.66 402 GLU A CA 1
ATOM 2869 C C . GLU A 1 402 ? -101.490 -131.005 -43.550 1.00 48.14 402 GLU A C 1
ATOM 2870 O O . GLU A 1 402 ? -101.775 -132.031 -44.164 1.00 48.90 402 GLU A O 1
ATOM 2876 N N . TRP A 1 403 ? -100.866 -129.961 -44.093 1.00 46.59 403 TRP A N 1
ATOM 2877 C CA . TRP A 1 403 ? -100.427 -129.919 -45.484 1.00 44.57 403 TRP A CA 1
ATOM 2878 C C . TRP A 1 403 ? -98.947 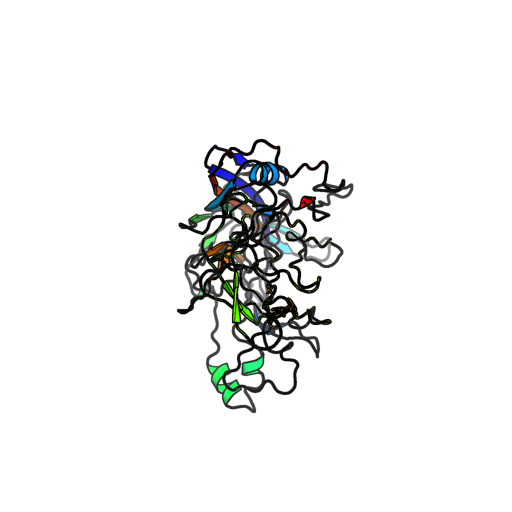-130.259 -45.521 1.00 44.18 403 TRP A C 1
ATOM 2879 O O . TRP A 1 403 ? -98.098 -129.372 -45.452 1.00 43.69 403 TRP A O 1
ATOM 2890 N N . TRP A 1 404 ? -98.637 -131.545 -45.626 1.00 44.29 404 TRP A N 1
ATOM 2891 C CA . TRP A 1 404 ? -97.249 -131.976 -45.656 1.00 45.26 404 TRP A CA 1
ATOM 2892 C C . TRP A 1 404 ? -96.537 -131.574 -46.940 1.00 45.85 404 TRP A C 1
ATOM 2893 O O . TRP A 1 404 ? -97.157 -131.144 -47.911 1.00 46.73 404 TRP A O 1
ATOM 2904 N N . MET A 1 405 ? -95.220 -131.728 -46.928 1.00 45.58 405 MET A N 1
ATOM 2905 C CA . MET A 1 405 ? -94.391 -131.381 -48.063 1.00 44.19 405 MET A CA 1
ATOM 2906 C C . MET A 1 405 ? -94.718 -132.226 -49.286 1.00 42.38 405 MET A C 1
ATOM 2907 O O . MET A 1 405 ? -94.912 -133.433 -49.194 1.00 41.48 405 MET A O 1
ATOM 2912 N N . LEU A 1 406 ? -94.762 -131.578 -50.439 1.00 40.73 406 LEU A N 1
ATOM 2913 C CA . LEU A 1 406 ? -95.087 -132.259 -51.677 1.00 40.09 406 LEU A CA 1
ATOM 2914 C C . LEU A 1 406 ? -94.385 -131.534 -52.805 1.00 40.34 406 LEU A C 1
ATOM 2915 O O . LEU A 1 406 ? -94.035 -130.369 -52.668 1.00 40.70 406 LEU A O 1
ATOM 2920 N N . PRO A 1 407 ? -94.168 -132.207 -53.943 1.00 40.30 407 PRO A N 1
ATOM 2921 C CA . PRO A 1 407 ? -93.489 -131.503 -55.032 1.00 40.01 407 PRO A CA 1
ATOM 2922 C C . PRO A 1 407 ? -94.320 -130.315 -55.508 1.00 40.37 407 PRO A C 1
ATOM 2923 O O . PRO A 1 407 ? -95.538 -130.302 -55.354 1.00 40.69 407 PRO A O 1
ATOM 2927 N N . ASN A 1 408 ? -93.642 -129.319 -56.067 1.00 40.67 408 ASN A N 1
ATOM 2928 C CA . ASN A 1 408 ? -94.275 -128.123 -56.620 1.00 40.71 408 ASN A CA 1
ATOM 2929 C C . ASN A 1 408 ? -94.956 -127.147 -55.681 1.00 39.91 408 ASN A C 1
ATOM 2930 O O . ASN A 1 408 ? -95.864 -126.434 -56.098 1.00 39.29 408 ASN A O 1
ATOM 2935 N N . GLN A 1 409 ? -94.533 -127.089 -54.427 1.00 39.68 409 GLN A N 1
ATOM 2936 C CA . GLN A 1 409 ? -95.155 -126.147 -53.510 1.00 40.32 409 GLN A CA 1
ATOM 2937 C C . GLN A 1 409 ? -94.395 -124.815 -53.543 1.00 39.77 409 GLN A C 1
ATOM 2938 O O . GLN A 1 409 ? -93.175 -124.777 -53.385 1.00 39.37 409 GLN A O 1
ATOM 2944 N N . MET A 1 410 ? -95.130 -123.728 -53.761 1.00 39.42 410 MET A N 1
ATOM 2945 C CA . MET A 1 410 ? -94.547 -122.394 -53.847 1.00 39.20 410 MET A CA 1
ATOM 2946 C C . MET A 1 410 ? -95.130 -121.429 -52.825 1.00 38.04 410 MET A C 1
ATOM 2947 O O . MET A 1 410 ? -96.348 -121.285 -52.727 1.00 38.51 410 MET A O 1
ATOM 2952 N N . TRP A 1 411 ? -94.263 -120.745 -52.087 1.00 36.78 411 TRP A N 1
ATOM 2953 C CA . TRP A 1 411 ? -94.718 -119.769 -51.106 1.00 36.51 411 TRP A CA 1
ATOM 2954 C C . TRP A 1 411 ? -93.598 -118.812 -50.716 1.00 37.93 411 TRP A C 1
ATOM 2955 O O . TRP A 1 411 ? -92.440 -119.036 -51.067 1.00 38.84 411 TRP A O 1
ATOM 2966 N N . ASP A 1 412 ? -93.941 -117.732 -50.019 1.00 39.07 412 ASP A N 1
ATOM 2967 C CA . ASP A 1 412 ? -92.939 -116.767 -49.568 1.00 40.05 412 ASP A CA 1
ATOM 2968 C C . ASP A 1 412 ? -92.621 -117.033 -48.099 1.00 40.21 412 ASP A C 1
ATOM 2969 O O . ASP A 1 412 ? -93.429 -117.615 -47.378 1.00 40.63 412 ASP A O 1
ATOM 2974 N N . SER A 1 413 ? -91.446 -116.606 -47.655 1.00 40.16 413 SER A N 1
ATOM 2975 C CA . SER A 1 413 ? -91.047 -116.812 -46.271 1.00 40.02 413 SER A CA 1
ATOM 2976 C C . SER A 1 413 ? -91.860 -115.910 -45.358 1.00 39.53 413 SER A C 1
ATOM 2977 O O . SER A 1 413 ? -92.461 -114.933 -45.811 1.00 38.56 413 SER A O 1
ATOM 2980 N N . ALA A 1 414 ? -91.863 -116.245 -44.071 1.00 39.05 414 ALA A N 1
ATOM 2981 C CA . ALA A 1 414 ? -92.582 -115.468 -43.067 1.00 37.87 414 ALA A CA 1
ATOM 2982 C C . ALA A 1 414 ? -91.960 -114.086 -42.983 1.00 36.92 414 ALA A C 1
ATOM 2983 O O . ALA A 1 414 ? -90.787 -113.912 -43.298 1.00 37.46 414 ALA A O 1
ATOM 2985 N N . PRO A 1 415 ? -92.734 -113.082 -42.553 1.00 36.39 415 PRO A N 1
ATOM 2986 C CA . PRO A 1 415 ? -92.203 -111.722 -42.446 1.00 36.29 415 PRO A CA 1
ATOM 2987 C C . PRO A 1 415 ? -91.343 -111.530 -41.207 1.00 35.70 415 PRO A C 1
ATOM 2988 O O . PRO A 1 415 ? -91.250 -112.415 -40.355 1.00 35.74 415 PRO A O 1
ATOM 2992 N N . ILE A 1 416 ? -90.705 -110.369 -41.131 1.00 35.27 416 ILE A N 1
ATOM 2993 C CA . ILE A 1 416 ? -89.879 -110.015 -39.987 1.00 34.94 416 ILE A CA 1
ATOM 2994 C C . ILE A 1 416 ? -90.134 -108.546 -39.698 1.00 35.52 416 ILE A C 1
ATOM 2995 O O . ILE A 1 416 ? -90.878 -107.888 -40.429 1.00 36.00 416 ILE A O 1
ATOM 3000 N N . SER A 1 417 ? -89.533 -108.037 -38.629 1.00 35.32 417 SER A N 1
ATOM 3001 C CA . SER A 1 417 ? -89.715 -106.642 -38.262 1.00 35.94 417 SER A CA 1
ATOM 3002 C C . SER A 1 417 ? -88.540 -106.194 -37.424 1.00 35.86 417 SER A C 1
ATOM 3003 O O . SER A 1 417 ? -87.735 -107.007 -36.977 1.00 35.51 417 SER A O 1
ATOM 3006 N N . ARG A 1 418 ? -88.521 -104.930 -37.058 1.00 35.89 418 ARG A N 1
ATOM 3007 C CA . ARG A 1 418 ? -87.334 -104.379 -36.457 1.00 35.77 418 ARG A CA 1
ATOM 3008 C C . ARG A 1 418 ? -87.038 -105.224 -35.231 1.00 36.72 418 ARG A C 1
ATOM 3009 O O . ARG A 1 418 ? -85.903 -105.271 -34.765 1.00 37.69 418 ARG A O 1
ATOM 3017 N N . TYR A 1 419 ? -88.063 -105.878 -34.696 1.00 36.78 419 TYR A N 1
ATOM 3018 C CA . TYR A 1 419 ? -87.907 -106.579 -33.426 1.00 36.75 419 TYR A CA 1
ATOM 3019 C C . TYR A 1 419 ? -87.642 -108.062 -33.550 1.00 37.10 419 TYR A C 1
ATOM 3020 O O . TYR A 1 419 ? -87.518 -108.767 -32.552 1.00 36.64 419 TYR A O 1
ATOM 3029 N N . ASN A 1 420 ? -87.542 -108.522 -34.788 1.00 38.26 420 ASN A N 1
ATOM 3030 C CA . ASN A 1 420 ? -87.272 -109.918 -35.083 1.00 39.68 420 ASN A CA 1
ATOM 3031 C C . ASN A 1 420 ? -85.775 -110.192 -34.860 1.00 38.81 420 ASN A C 1
ATOM 3032 O O . ASN A 1 420 ? -84.967 -109.266 -34.796 1.00 39.62 420 ASN A O 1
ATOM 3037 N N . PRO A 1 421 ? -85.403 -111.469 -34.813 1.00 38.01 421 PRO A N 1
ATOM 3038 C CA . PRO A 1 421 ? -84.007 -111.870 -34.602 1.00 38.06 421 PRO A CA 1
ATOM 3039 C C . PRO A 1 421 ? -83.287 -112.174 -35.918 1.00 37.52 421 PRO A C 1
ATOM 3040 O O . PRO A 1 421 ? -83.831 -112.873 -36.767 1.00 37.96 421 PRO A O 1
ATOM 3044 N N . ILE A 1 422 ? -82.084 -111.631 -36.081 1.00 35.70 422 ILE A N 1
ATOM 3045 C CA . ILE A 1 422 ? -81.357 -111.694 -37.349 1.00 32.83 422 ILE A CA 1
ATOM 3046 C C . ILE A 1 422 ? -80.935 -113.070 -37.879 1.00 31.88 422 ILE A C 1
ATOM 3047 O O . ILE A 1 422 ? -81.077 -113.339 -39.068 1.00 31.75 422 ILE A O 1
ATOM 3052 N N . TRP A 1 423 ? -80.413 -113.937 -37.016 1.00 30.63 423 TRP A N 1
ATOM 3053 C CA . TRP A 1 423 ? -79.833 -115.199 -37.485 1.00 30.86 423 TRP A CA 1
ATOM 3054 C C . TRP A 1 423 ? -80.075 -116.388 -36.561 1.00 32.03 423 TRP A C 1
ATOM 3055 O O . TRP A 1 423 ? -80.373 -116.213 -35.382 1.00 32.78 423 TRP A O 1
ATOM 3066 N N . VAL A 1 424 ? -79.950 -117.596 -37.105 1.00 32.85 424 VAL A N 1
ATOM 3067 C CA . VAL A 1 424 ? -80.194 -118.808 -36.320 1.00 33.84 424 VAL A CA 1
ATOM 3068 C C . VAL A 1 424 ? -79.121 -119.803 -36.682 1.00 34.47 424 VAL A C 1
ATOM 3069 O O . VAL A 1 424 ? -78.944 -120.106 -37.864 1.00 34.97 424 VAL A O 1
ATOM 3073 N N . LYS A 1 425 ? -78.416 -120.338 -35.696 1.00 34.00 425 LYS A N 1
ATOM 3074 C CA . LYS A 1 425 ? -77.396 -121.311 -36.039 1.00 34.19 425 LYS A CA 1
ATOM 3075 C C . LYS A 1 425 ? -78.044 -122.604 -36.502 1.00 34.70 425 LYS A C 1
ATOM 3076 O O . LYS A 1 425 ? -78.945 -123.132 -35.851 1.00 35.53 425 LYS A O 1
ATOM 3082 N N . VAL A 1 426 ? -77.600 -123.101 -37.645 1.00 35.12 426 VAL A N 1
ATOM 3083 C CA . VAL A 1 426 ? -78.121 -124.352 -38.152 1.00 35.99 426 VAL A CA 1
ATOM 3084 C C . VAL A 1 426 ? -77.348 -125.417 -37.396 1.00 38.08 426 VAL A C 1
ATOM 3085 O O . VAL A 1 426 ? -76.122 -125.342 -37.286 1.00 38.33 426 VAL A O 1
ATOM 3089 N N . PRO A 1 427 ? -78.050 -126.411 -36.838 1.00 39.54 427 PRO A N 1
ATOM 3090 C CA . PRO A 1 427 ? -77.362 -127.471 -36.095 1.00 40.73 427 PRO A CA 1
ATOM 3091 C C . PRO A 1 427 ? -76.442 -128.333 -36.965 1.00 41.78 427 PRO A C 1
ATOM 3092 O O . PRO A 1 427 ? -76.673 -128.502 -38.169 1.00 41.06 427 PRO A O 1
ATOM 3096 N N . ARG A 1 428 ? -75.391 -128.865 -36.350 1.00 42.91 428 ARG A N 1
ATOM 3097 C CA . ARG A 1 428 ? -74.447 -129.715 -37.059 1.00 44.97 428 ARG A CA 1
ATOM 3098 C C . ARG A 1 428 ? -75.000 -131.116 -37.277 1.00 44.30 428 ARG A C 1
ATOM 3099 O O . ARG A 1 428 ? -74.581 -132.062 -36.622 1.00 44.67 428 ARG A O 1
ATOM 3107 N N . VAL A 1 429 ? -75.944 -131.249 -38.195 1.00 43.76 429 VAL A N 1
ATOM 3108 C CA . VAL A 1 429 ? -76.516 -132.552 -38.494 1.00 43.87 429 VAL A CA 1
ATOM 3109 C C . VAL A 1 429 ? -76.300 -132.818 -39.973 1.00 43.74 429 VAL A C 1
ATOM 3110 O O . VAL A 1 429 ? -76.255 -131.880 -40.765 1.00 44.19 429 VAL A O 1
ATOM 3114 N N . ASN A 1 430 ? -76.165 -134.086 -40.350 1.00 43.45 430 ASN A N 1
ATOM 3115 C CA . ASN A 1 430 ? -75.929 -134.430 -41.746 1.00 43.30 430 ASN A CA 1
ATOM 3116 C C . ASN A 1 430 ? -77.176 -134.698 -42.559 1.00 42.84 430 ASN A C 1
ATOM 3117 O O . ASN A 1 430 ? -77.095 -135.240 -43.657 1.00 43.82 430 ASN A O 1
ATOM 3122 N N . ARG A 1 431 ? -78.329 -134.328 -42.022 1.00 42.52 431 ARG A N 1
ATOM 3123 C CA . ARG A 1 431 ? -79.585 -134.510 -42.732 1.00 41.38 431 ARG A CA 1
ATOM 3124 C C . ARG A 1 431 ? -80.450 -133.291 -42.495 1.00 40.56 431 ARG A C 1
ATOM 3125 O O . ARG A 1 431 ? -80.841 -133.000 -41.368 1.00 40.48 431 ARG A O 1
ATOM 3133 N N . LYS A 1 432 ? -80.730 -132.567 -43.565 1.00 40.02 432 LYS A N 1
ATOM 3134 C CA . LYS A 1 432 ? -81.532 -131.368 -43.466 1.00 39.24 432 LYS A CA 1
ATOM 3135 C C . LYS A 1 432 ? -82.626 -131.326 -44.500 1.00 39.06 432 LYS A C 1
ATOM 3136 O O . LYS A 1 432 ? -82.481 -131.805 -45.621 1.00 38.83 432 LYS A O 1
ATOM 3142 N N . THR A 1 433 ? -83.732 -130.732 -44.096 1.00 39.36 433 THR A N 1
ATOM 3143 C CA . THR A 1 433 ? -84.894 -130.606 -44.937 1.00 39.70 433 THR A CA 1
ATOM 3144 C C . THR A 1 433 ? -84.897 -129.203 -45.546 1.00 40.44 433 THR A C 1
ATOM 3145 O O . THR A 1 433 ? -84.030 -128.394 -45.230 1.00 40.38 433 THR A O 1
ATOM 3149 N N . LEU A 1 434 ? -86.006 -128.797 -46.153 1.00 41.39 434 LEU A N 1
ATOM 3150 C CA . LEU A 1 434 ? -86.064 -127.521 -46.879 1.00 42.25 434 LEU A CA 1
ATOM 3151 C C . LEU A 1 434 ? -85.702 -126.275 -46.046 1.00 42.64 434 LEU A C 1
ATOM 3152 O O . LEU A 1 434 ? -85.022 -125.387 -46.551 1.00 45.14 434 LEU A O 1
ATOM 3157 N N . LEU A 1 435 ? -86.116 -126.205 -44.782 1.00 41.79 435 LEU A N 1
ATOM 3158 C CA . LEU A 1 435 ? -85.532 -125.233 -43.833 1.00 42.19 435 LEU A CA 1
ATOM 3159 C C . LEU A 1 435 ? -86.049 -123.777 -43.685 1.00 42.71 435 LEU A C 1
ATOM 3160 O O . LEU A 1 435 ? -85.384 -122.974 -43.036 1.00 41.56 435 LEU A O 1
ATOM 3165 N N . ASP A 1 436 ? -87.190 -123.401 -44.253 1.00 44.04 436 ASP A N 1
ATOM 3166 C CA . ASP A 1 436 ? -87.581 -122.058 -44.135 1.00 44.91 436 ASP A CA 1
ATOM 3167 C C . ASP A 1 436 ? -87.848 -121.882 -42.642 1.00 45.17 436 ASP A C 1
ATOM 3168 O O . ASP A 1 436 ? -88.514 -122.702 -42.018 1.00 44.75 436 ASP A O 1
ATOM 3173 N N . THR A 1 437 ? -87.287 -120.819 -42.079 1.00 45.86 437 THR A N 1
ATOM 3174 C CA . THR A 1 437 ? -87.520 -120.465 -40.686 1.00 46.24 437 THR A CA 1
ATOM 3175 C C . THR A 1 437 ? -88.878 -119.790 -40.561 1.00 47.00 437 THR A C 1
ATOM 3176 O O . THR A 1 437 ? -89.223 -118.905 -41.350 1.00 47.40 437 THR A O 1
ATOM 3180 N N . GLN A 1 438 ? -89.651 -120.236 -39.575 1.00 47.38 438 GLN A N 1
ATOM 3181 C CA . GLN A 1 438 ? -90.970 -119.672 -39.300 1.00 47.83 438 GLN A CA 1
ATOM 3182 C C . GLN A 1 438 ? -90.670 -118.330 -38.656 1.00 47.06 438 GLN A C 1
ATOM 3183 O O . GLN A 1 438 ? -91.508 -117.436 -38.564 1.00 45.77 438 GLN A O 1
ATOM 3189 N N . ASP A 1 439 ? -89.429 -118.226 -38.214 1.00 47.47 439 ASP A N 1
ATOM 3190 C CA . ASP A 1 439 ? -88.900 -117.058 -37.552 1.00 47.38 439 ASP A CA 1
ATOM 3191 C C . ASP A 1 439 ? -88.774 -115.878 -38.473 1.00 46.81 439 ASP A C 1
ATOM 3192 O O . ASP A 1 439 ? -89.256 -114.785 -38.180 1.00 45.41 439 ASP A O 1
ATOM 3197 N N . GLY A 1 440 ? -88.108 -116.134 -39.594 1.00 46.80 440 GLY A N 1
ATOM 3198 C CA . GLY A 1 440 ? -87.852 -115.118 -40.590 1.00 47.26 440 GLY A CA 1
ATOM 3199 C C . GLY A 1 440 ? -86.377 -114.808 -40.446 1.00 47.89 440 GLY A C 1
ATOM 3200 O O . GLY A 1 440 ? -85.797 -113.990 -41.167 1.00 48.85 440 GLY A O 1
ATOM 3201 N N . SER A 1 441 ? -85.771 -115.485 -39.483 1.00 47.24 441 SER A N 1
ATOM 3202 C CA . SER A 1 441 ? -84.361 -115.320 -39.188 1.00 46.25 441 SER A CA 1
ATOM 3203 C C . SER A 1 441 ? -83.494 -115.998 -40.243 1.00 45.24 441 SER A C 1
ATOM 3204 O O . SER A 1 441 ? -83.901 -117.000 -40.837 1.00 44.66 441 SER A O 1
ATOM 3207 N N . ILE A 1 442 ? -82.304 -115.441 -40.478 1.00 44.06 442 ILE A N 1
ATOM 3208 C CA . ILE A 1 442 ? -81.380 -115.993 -41.467 1.00 41.42 442 ILE A CA 1
ATOM 3209 C C . ILE A 1 442 ? -80.655 -117.195 -40.880 1.00 40.97 442 ILE A C 1
ATOM 3210 O O . ILE A 1 442 ? -79.955 -117.088 -39.872 1.00 40.42 442 ILE A O 1
ATOM 3215 N N . PRO A 1 443 ? -80.837 -118.368 -41.493 1.00 40.48 443 PRO A N 1
ATOM 3216 C CA . PRO A 1 443 ? -80.170 -119.571 -40.995 1.00 40.59 443 PRO A CA 1
ATOM 3217 C C . PRO A 1 443 ? -78.754 -119.620 -41.546 1.00 41.16 443 PRO A C 1
ATOM 3218 O O . PRO A 1 443 ? -78.517 -119.215 -42.681 1.00 42.14 443 PRO A O 1
ATOM 3222 N N . MET A 1 444 ? -77.809 -120.092 -40.748 1.00 41.45 444 MET A N 1
ATOM 3223 C CA . MET A 1 444 ? -76.440 -120.193 -41.225 1.00 42.47 444 MET A CA 1
ATOM 3224 C C . MET A 1 444 ? -75.595 -121.109 -40.369 1.00 42.79 444 MET A C 1
ATOM 3225 O O . MET A 1 444 ? -75.635 -121.043 -39.148 1.00 42.75 444 MET A O 1
ATOM 3230 N N . SER A 1 445 ? -74.836 -121.972 -41.032 1.00 43.56 445 SER A N 1
ATOM 3231 C CA . SER A 1 445 ? -73.983 -122.933 -40.353 1.00 44.09 445 SER A CA 1
ATOM 3232 C C . SER A 1 445 ? -72.919 -122.240 -39.531 1.00 44.62 445 SER A C 1
ATOM 3233 O O . SER A 1 445 ? -72.545 -122.718 -38.457 1.00 44.05 445 SER A O 1
ATOM 3236 N N . HIS A 1 446 ? -72.419 -121.121 -40.042 1.00 45.10 446 HIS A N 1
ATOM 3237 C CA . HIS A 1 446 ? -71.405 -120.373 -39.325 1.00 45.49 446 HIS A CA 1
ATOM 3238 C C . HIS A 1 446 ? -71.890 -118.983 -39.039 1.00 42.08 446 HIS A C 1
ATOM 3239 O O . HIS A 1 446 ? -71.605 -118.050 -39.778 1.00 43.50 446 HIS A O 1
ATOM 3246 N N . PRO A 1 447 ? -72.654 -118.833 -37.955 1.00 38.37 447 PRO A N 1
ATOM 3247 C CA . PRO A 1 447 ? -73.220 -117.565 -37.508 1.00 35.03 447 PRO A CA 1
ATOM 3248 C C . PRO A 1 447 ? -72.195 -116.804 -36.692 1.00 31.53 447 PRO A C 1
ATOM 3249 O O . PRO A 1 447 ? -71.191 -117.370 -36.267 1.00 30.06 447 PRO A O 1
ATOM 3253 N N . PRO A 1 448 ? -72.440 -115.511 -36.455 1.00 29.45 448 PRO A N 1
ATOM 3254 C CA . PRO A 1 448 ? -71.501 -114.713 -35.670 1.00 29.74 448 PRO A CA 1
ATOM 3255 C C . PRO A 1 448 ? -71.077 -115.477 -34.425 1.00 30.83 448 PRO A C 1
ATOM 3256 O O . PRO A 1 448 ? -71.913 -116.033 -33.719 1.00 31.79 448 PRO A O 1
ATOM 3260 N N . GLY A 1 449 ? -69.778 -115.521 -34.164 1.00 31.90 449 GLY A N 1
ATOM 3261 C CA . GLY A 1 449 ? -69.305 -116.229 -32.992 1.00 32.95 449 GLY A CA 1
ATOM 3262 C C . GLY A 1 449 ? -69.739 -115.510 -31.735 1.00 33.61 449 GLY A C 1
ATOM 3263 O O . GLY A 1 449 ? -70.112 -114.338 -31.772 1.00 34.56 449 GLY A O 1
ATOM 3264 N N . THR A 1 450 ? -69.689 -116.204 -30.609 1.00 33.57 450 THR A N 1
ATOM 3265 C CA . THR A 1 450 ? -70.096 -115.591 -29.360 1.00 33.56 450 THR A CA 1
ATOM 3266 C C . THR A 1 450 ? -68.920 -114.978 -28.625 1.00 33.48 450 THR A C 1
ATOM 3267 O O . THR A 1 450 ? -67.915 -115.643 -28.409 1.00 33.90 450 THR A O 1
ATOM 3271 N N . ILE A 1 451 ? -69.037 -113.716 -28.232 1.00 33.38 451 ILE A N 1
ATOM 3272 C CA . ILE A 1 451 ? -67.941 -113.080 -27.510 1.00 33.26 451 ILE A CA 1
ATOM 3273 C C . ILE A 1 451 ? -68.179 -113.146 -26.008 1.00 33.33 451 ILE A C 1
ATOM 3274 O O . ILE A 1 451 ? -69.050 -112.458 -25.485 1.00 33.90 451 ILE A O 1
ATOM 3279 N N . PHE A 1 452 ? -67.394 -113.975 -25.324 1.00 33.45 452 PHE A N 1
ATOM 3280 C CA . PHE A 1 452 ? -67.504 -114.159 -23.874 1.00 34.22 452 PHE A CA 1
ATOM 3281 C C . PHE A 1 452 ? -66.538 -113.289 -23.073 1.00 34.24 452 PHE A C 1
ATOM 3282 O O . PHE A 1 452 ? -65.475 -112.915 -23.563 1.00 34.75 452 PHE A O 1
ATOM 3290 N N . ILE A 1 453 ? -66.914 -112.980 -21.835 1.00 34.18 453 ILE A N 1
ATOM 3291 C CA . ILE A 1 453 ? -66.060 -112.218 -20.927 1.00 34.89 453 ILE A CA 1
ATOM 3292 C C . ILE A 1 453 ? -66.374 -112.571 -19.479 1.00 35.73 453 ILE A C 1
ATOM 3293 O O . ILE A 1 453 ? -67.499 -112.962 -19.148 1.00 36.29 453 ILE A O 1
ATOM 3298 N N . LYS A 1 454 ? -65.360 -112.453 -18.628 1.00 36.05 454 LYS A N 1
ATOM 3299 C CA . LYS A 1 454 ? -65.487 -112.736 -17.201 1.00 36.28 454 LYS A CA 1
ATOM 3300 C C . LYS A 1 454 ? -64.306 -112.066 -16.526 1.00 36.90 454 LYS A C 1
ATOM 3301 O O . LYS A 1 454 ? -63.236 -111.968 -17.116 1.00 37.80 454 LYS A O 1
ATOM 3307 N N . LEU A 1 455 ? -64.478 -111.590 -15.303 1.00 38.40 455 LEU A N 1
ATOM 3308 C CA . LEU A 1 455 ? -63.351 -110.952 -14.648 1.00 40.82 455 LEU A CA 1
ATOM 3309 C C . LEU A 1 455 ? -62.376 -112.002 -14.191 1.00 42.21 455 LEU A C 1
ATOM 3310 O O . LEU A 1 455 ? -62.715 -113.179 -14.084 1.00 42.48 455 LEU A O 1
ATOM 3315 N N . ALA A 1 456 ? -61.152 -111.573 -13.935 1.00 44.02 456 ALA A N 1
ATOM 3316 C CA . ALA A 1 456 ? -60.139 -112.493 -13.464 1.00 45.88 456 ALA A CA 1
ATOM 3317 C C . ALA A 1 456 ? -60.611 -112.919 -12.079 1.00 45.94 456 ALA A C 1
ATOM 3318 O O . ALA A 1 456 ? -61.323 -112.174 -11.410 1.00 46.50 456 ALA A O 1
ATOM 3320 N N . ARG A 1 457 ? -60.241 -114.116 -11.649 1.00 45.69 457 ARG A N 1
ATOM 3321 C CA . ARG A 1 457 ? -60.654 -114.568 -10.335 1.00 46.11 457 ARG A CA 1
ATOM 3322 C C . ARG A 1 457 ? -59.570 -114.151 -9.352 1.00 45.43 457 ARG A C 1
ATOM 3323 O O . ARG A 1 457 ? -58.758 -114.972 -8.948 1.00 45.80 457 ARG A O 1
ATOM 3331 N N . ILE A 1 458 ? -59.545 -112.872 -8.984 1.00 44.63 458 ILE A N 1
ATOM 3332 C CA . ILE A 1 458 ? -58.542 -112.366 -8.046 1.00 44.83 458 ILE A CA 1
ATOM 3333 C C . ILE A 1 458 ? -58.731 -113.004 -6.674 1.00 45.14 458 ILE A C 1
ATOM 3334 O O . ILE A 1 458 ? -59.587 -112.578 -5.907 1.00 45.24 458 ILE A O 1
ATOM 3339 N N . PRO A 1 459 ? -57.925 -114.023 -6.336 1.00 45.57 459 PRO A N 1
ATOM 3340 C CA . PRO A 1 459 ? -58.096 -114.645 -5.027 1.00 45.91 459 PRO A CA 1
ATOM 3341 C C . PRO A 1 459 ? -57.553 -113.757 -3.944 1.00 47.19 459 PRO A C 1
ATOM 3342 O O . PRO A 1 459 ? -56.947 -112.721 -4.208 1.00 45.98 459 PRO A O 1
ATOM 3346 N N . VAL A 1 460 ? -57.765 -114.187 -2.715 1.00 49.74 460 VAL A N 1
ATOM 3347 C CA . VAL A 1 460 ? -57.282 -113.448 -1.580 1.00 52.97 460 VAL A CA 1
ATOM 3348 C C . VAL A 1 460 ? -56.691 -114.428 -0.593 1.00 57.28 460 VAL A C 1
ATOM 3349 O O . VAL A 1 460 ? -57.127 -115.575 -0.501 1.00 57.56 460 VAL A O 1
ATOM 3353 N N . PRO A 1 461 ? -55.691 -113.924 0.124 1.00 61.62 461 PRO A N 1
ATOM 3354 C CA . PRO A 1 461 ? -55.022 -114.605 1.228 1.00 66.13 461 PRO A CA 1
ATOM 3355 C C . PRO A 1 461 ? -55.929 -114.624 2.446 1.00 71.68 461 PRO A C 1
ATOM 3356 O O . PRO A 1 461 ? -56.927 -113.905 2.494 1.00 71.54 461 PRO A O 1
ATOM 3360 N N . GLY A 1 462 ? -55.595 -115.472 3.405 1.00 78.35 462 GLY A N 1
ATOM 3361 C CA . GLY A 1 462 ? -56.504 -115.823 4.486 1.00 85.38 462 GLY A CA 1
ATOM 3362 C C . GLY A 1 462 ? -57.506 -116.773 3.863 1.00 89.91 462 GLY A C 1
ATOM 3363 O O . GLY A 1 462 ? -58.723 -116.639 4.042 1.00 91.06 462 GLY A O 1
ATOM 3364 N N . ASN A 1 463 ? -57.025 -117.751 3.112 1.00 93.56 463 ASN A N 1
ATOM 3365 C CA . ASN A 1 463 ? -57.965 -118.428 2.255 1.00 96.72 463 ASN A CA 1
ATOM 3366 C C . ASN A 1 463 ? -59.037 -119.135 3.062 1.00 97.05 463 ASN A C 1
ATOM 3367 O O . ASN A 1 463 ? -58.773 -120.030 3.865 1.00 97.31 463 ASN A O 1
ATOM 3372 N N . GLY A 1 464 ? -60.264 -118.704 2.802 1.00 96.84 464 GLY A N 1
ATOM 3373 C CA . GLY A 1 464 ? -61.487 -119.422 3.088 1.00 95.31 464 GLY A CA 1
ATOM 3374 C C . GLY A 1 464 ? -62.130 -119.813 1.765 1.00 94.31 464 GLY A C 1
ATOM 3375 O O . GLY A 1 464 ? -63.307 -120.171 1.720 1.00 94.78 464 GLY A O 1
ATOM 3376 N N . ASP A 1 465 ? -61.347 -119.719 0.689 1.00 92.30 465 ASP A N 1
ATOM 3377 C CA . ASP A 1 465 ? -61.817 -119.865 -0.675 1.00 89.41 465 ASP A CA 1
ATOM 3378 C C . ASP A 1 465 ? -62.421 -118.577 -1.239 1.00 85.77 465 ASP A C 1
ATOM 3379 O O . ASP A 1 465 ? -63.024 -118.613 -2.311 1.00 85.26 465 ASP A O 1
ATOM 3384 N N . SER A 1 466 ? -62.283 -117.440 -0.550 1.00 81.02 466 SER A N 1
ATOM 3385 C CA . SER A 1 466 ? -62.895 -116.253 -1.124 1.00 76.03 466 SER A CA 1
ATOM 3386 C C . SER A 1 466 ? -62.034 -115.483 -2.114 1.00 71.91 466 SER A C 1
ATOM 3387 O O . SER A 1 466 ? -60.888 -115.846 -2.386 1.00 70.62 466 SER A O 1
ATOM 3390 N N . PHE A 1 467 ? -62.593 -114.405 -2.641 1.00 67.46 467 PHE A N 1
ATOM 3391 C CA . PHE A 1 467 ? -61.907 -113.613 -3.640 1.00 62.95 467 PHE A CA 1
ATOM 3392 C C . PHE A 1 467 ? -62.324 -112.157 -3.557 1.00 59.97 467 PHE A C 1
ATOM 3393 O O . PHE A 1 467 ? -63.284 -111.814 -2.876 1.00 59.54 467 PHE A O 1
ATOM 3401 N N . LEU A 1 468 ? -61.605 -111.316 -4.291 1.00 57.13 468 LEU A N 1
ATOM 3402 C CA . LEU A 1 468 ? -61.859 -109.884 -4.339 1.00 53.96 468 LEU A CA 1
ATOM 3403 C C . LEU A 1 468 ? -63.109 -109.632 -5.168 1.00 52.25 468 LEU A C 1
ATOM 3404 O O . LEU A 1 468 ? -63.281 -110.211 -6.241 1.00 51.66 468 LEU A O 1
ATOM 3409 N N . ASN A 1 469 ? -63.985 -108.769 -4.674 1.00 50.42 469 ASN A N 1
ATOM 3410 C CA . ASN A 1 469 ? -65.204 -108.470 -5.404 1.00 49.24 469 ASN A CA 1
ATOM 3411 C C . ASN A 1 469 ? -64.970 -107.292 -6.329 1.00 47.63 469 ASN A C 1
ATOM 3412 O O . ASN A 1 469 ? -64.793 -106.156 -5.890 1.00 47.55 469 ASN A O 1
ATOM 3417 N N . ILE A 1 470 ? -64.979 -107.578 -7.622 1.00 45.33 470 ILE A N 1
ATOM 3418 C CA . ILE A 1 470 ? -64.749 -106.568 -8.636 1.00 42.73 470 ILE A CA 1
ATOM 3419 C C . ILE A 1 470 ? -65.780 -106.708 -9.739 1.00 41.36 470 ILE A C 1
ATOM 3420 O O . ILE A 1 470 ? -66.516 -107.696 -9.795 1.00 41.70 470 ILE A O 1
ATOM 3425 N N . TYR A 1 471 ? -65.842 -105.713 -10.612 1.00 39.13 471 TYR A N 1
ATOM 3426 C CA . TYR A 1 471 ? -66.765 -105.777 -11.729 1.00 37.63 471 TYR A CA 1
ATOM 3427 C C . TYR A 1 471 ? -66.191 -104.979 -12.887 1.00 37.55 471 TYR A C 1
ATOM 3428 O O . TYR A 1 471 ? -65.239 -104.215 -12.713 1.00 37.09 471 TYR A O 1
ATOM 3437 N N . VAL A 1 472 ? -66.755 -105.163 -14.074 1.00 37.23 472 VAL A N 1
ATOM 3438 C CA . VAL A 1 472 ? -66.252 -104.449 -15.231 1.00 36.47 472 VAL A CA 1
ATOM 3439 C C . VAL A 1 472 ? -67.310 -103.674 -15.959 1.00 36.86 472 VAL A C 1
ATOM 3440 O O . VAL A 1 472 ? -68.478 -104.058 -16.000 1.00 37.44 472 VAL A O 1
ATOM 3444 N N . THR A 1 473 ? -66.870 -102.572 -16.540 1.00 36.59 473 THR A N 1
ATOM 3445 C CA . THR A 1 473 ? -67.723 -101.731 -17.342 1.00 36.27 473 THR A CA 1
ATOM 3446 C C . THR A 1 473 ? -66.821 -101.248 -18.463 1.00 36.90 473 THR A C 1
ATOM 3447 O O . THR A 1 473 ? -65.617 -101.066 -18.273 1.00 36.56 473 THR A O 1
ATOM 3451 N N . GLY A 1 474 ? -67.402 -101.063 -19.637 1.00 37.26 474 GLY A N 1
ATOM 3452 C CA . GLY A 1 474 ? -66.629 -100.605 -20.770 1.00 37.72 474 GLY A CA 1
ATOM 3453 C C . GLY A 1 474 ? -67.572 -100.255 -21.894 1.00 38.02 474 GLY A C 1
ATOM 3454 O O . GLY A 1 474 ? -68.772 -100.087 -21.669 1.00 38.88 474 GLY A O 1
ATOM 3455 N N . GLN A 1 475 ? -67.041 -100.147 -23.105 1.00 37.60 475 GLN A N 1
ATOM 3456 C CA . GLN A 1 475 ? -67.873 -99.814 -24.241 1.00 37.02 475 GLN A CA 1
ATOM 3457 C C . GLN A 1 475 ? -67.717 -100.835 -25.347 1.00 37.02 475 GLN A C 1
ATOM 3458 O O . GLN A 1 475 ? -66.637 -101.388 -25.559 1.00 36.99 475 GLN A O 1
ATOM 3464 N N . VAL A 1 476 ? -68.817 -101.101 -26.035 1.00 36.67 476 VAL A N 1
ATOM 3465 C CA . VAL A 1 476 ? -68.809 -102.051 -27.123 1.00 36.44 476 VAL A CA 1
ATOM 3466 C C . VAL A 1 476 ? -69.367 -101.370 -28.335 1.00 36.94 476 VAL A C 1
ATOM 3467 O O . VAL A 1 476 ? -70.405 -100.720 -28.257 1.00 37.57 476 VAL A O 1
ATOM 3471 N N . SER A 1 477 ? -68.673 -101.502 -29.453 1.00 37.17 477 SER A N 1
ATOM 3472 C CA . SER A 1 477 ? -69.158 -100.912 -30.680 1.00 38.69 477 SER A CA 1
ATOM 3473 C C . SER A 1 477 ? -69.323 -102.038 -31.685 1.00 39.18 477 SER A C 1
ATOM 3474 O O . SER A 1 477 ? -68.471 -102.924 -31.813 1.00 38.74 477 SER A O 1
ATOM 3477 N N . CYS A 1 478 ? -70.457 -102.014 -32.369 1.00 39.36 478 CYS A N 1
ATOM 3478 C CA . CYS A 1 478 ? -70.766 -103.024 -33.354 1.00 39.30 478 CYS A CA 1
ATOM 3479 C C . CYS A 1 478 ? -71.202 -102.368 -34.646 1.00 39.59 478 CYS A C 1
ATOM 3480 O O . CYS A 1 478 ? -72.308 -101.831 -34.748 1.00 39.61 478 CYS A O 1
ATOM 3483 N N . GLU A 1 479 ? -70.310 -102.404 -35.628 1.00 39.60 479 GLU A N 1
ATOM 3484 C CA . GLU A 1 479 ? -70.598 -101.852 -36.937 1.00 39.47 479 GLU A CA 1
ATOM 3485 C C . GLU A 1 479 ? -70.973 -102.998 -37.863 1.00 37.50 479 GLU A C 1
ATOM 3486 O O . GLU A 1 479 ? -70.243 -103.983 -37.991 1.00 37.14 479 GLU A O 1
ATOM 3492 N N . VAL A 1 480 ? -72.127 -102.869 -38.498 1.00 35.15 480 VAL A N 1
ATOM 3493 C CA . VAL A 1 480 ? -72.600 -103.891 -39.401 1.00 32.92 480 VAL A CA 1
ATOM 3494 C C . VAL A 1 480 ? -72.777 -103.328 -40.788 1.00 32.88 480 VAL A C 1
ATOM 3495 O O . VAL A 1 480 ? -73.347 -102.251 -40.971 1.00 32.27 480 VAL A O 1
ATOM 3499 N N . VAL A 1 481 ? -72.276 -104.059 -41.770 1.00 32.82 481 VAL A N 1
ATOM 3500 C CA . VAL A 1 481 ? -72.410 -103.629 -43.145 1.00 32.64 481 VAL A CA 1
ATOM 3501 C C . VAL A 1 481 ? -73.521 -104.443 -43.744 1.00 33.07 481 VAL A C 1
ATOM 3502 O O . VAL A 1 481 ? -73.471 -105.673 -43.750 1.00 33.50 481 VAL A O 1
ATOM 3506 N N . TRP A 1 482 ? -74.528 -103.757 -44.254 1.00 33.05 482 TRP A N 1
ATOM 3507 C CA . TRP A 1 482 ? -75.658 -104.450 -44.823 1.00 32.88 482 TRP A CA 1
ATOM 3508 C C . TRP A 1 482 ? -75.722 -104.294 -46.325 1.00 33.39 482 TRP A C 1
ATOM 3509 O O . TRP A 1 482 ? -75.706 -103.174 -46.840 1.00 33.38 482 TRP A O 1
ATOM 3520 N N . GLU A 1 483 ? -75.783 -105.424 -47.022 1.00 34.30 483 GLU A N 1
ATOM 3521 C CA . GLU A 1 483 ? -75.892 -105.406 -48.471 1.00 35.01 483 GLU A CA 1
ATOM 3522 C C . GLU A 1 483 ? -77.357 -105.173 -48.743 1.00 34.31 483 GLU A C 1
ATOM 3523 O O . GLU A 1 483 ? -78.233 -105.908 -48.292 1.00 33.60 483 GLU A O 1
ATOM 3529 N N . VAL A 1 484 ? -77.608 -104.120 -49.488 1.00 34.33 484 VAL A N 1
ATOM 3530 C CA . VAL A 1 484 ? -78.945 -103.710 -49.793 1.00 34.52 484 VAL A CA 1
ATOM 3531 C C . VAL A 1 484 ? -79.177 -103.708 -51.284 1.00 36.50 484 VAL A C 1
ATOM 3532 O O . VAL A 1 484 ? -78.253 -103.538 -52.062 1.00 38.29 484 VAL A O 1
ATOM 3536 N N . GLU A 1 485 ? -80.419 -103.897 -51.686 1.00 38.92 485 GLU A N 1
ATOM 3537 C CA . GLU A 1 485 ? -80.743 -103.889 -53.093 1.00 41.77 485 GLU A CA 1
ATOM 3538 C C . GLU A 1 485 ? -82.091 -103.231 -53.290 1.00 42.84 485 GLU A C 1
ATOM 3539 O O . GLU A 1 485 ? -83.084 -103.628 -52.694 1.00 43.21 485 GLU A O 1
ATOM 3545 N N . LYS A 1 486 ? -82.112 -102.203 -54.123 1.00 44.64 486 LYS A N 1
ATOM 3546 C CA . LYS A 1 486 ? -83.333 -101.473 -54.410 1.00 46.22 486 LYS A CA 1
ATOM 3547 C C . LYS A 1 486 ? -83.870 -102.039 -55.724 1.00 46.87 486 LYS A C 1
ATOM 3548 O O . LYS A 1 486 ? -83.093 -102.495 -56.551 1.00 47.80 486 LYS A O 1
ATOM 3554 N N . ARG A 1 487 ? -85.185 -102.050 -55.915 1.00 47.94 487 ARG A N 1
ATOM 3555 C CA . ARG A 1 487 ? -85.743 -102.560 -57.167 1.00 49.19 487 ARG A CA 1
ATOM 3556 C C . ARG A 1 487 ? -86.993 -101.780 -57.548 1.00 48.16 487 ARG A C 1
ATOM 3557 O O . ARG A 1 487 ? -87.766 -101.391 -56.672 1.00 49.81 487 ARG A O 1
ATOM 3565 N N . GLY A 1 488 ? -87.192 -101.552 -58.845 1.00 45.83 488 GLY A N 1
ATOM 3566 C CA . GLY A 1 488 ? -88.351 -100.796 -59.293 1.00 44.52 488 GLY A CA 1
ATOM 3567 C C . GLY A 1 488 ? -89.413 -101.629 -59.984 1.00 44.26 488 GLY A C 1
ATOM 3568 O O . GLY A 1 488 ? -89.108 -102.695 -60.517 1.00 45.11 488 GLY A O 1
ATOM 3569 N N . THR A 1 489 ? -90.662 -101.158 -59.970 1.00 43.56 489 THR A N 1
ATOM 3570 C CA . THR A 1 489 ? -91.759 -101.880 -60.619 1.00 43.49 489 THR A CA 1
ATOM 3571 C C . THR A 1 489 ? -92.421 -101.031 -61.676 1.00 41.38 489 THR A C 1
ATOM 3572 O O . THR A 1 489 ? -92.166 -99.835 -61.783 1.00 40.21 489 THR A O 1
ATOM 3576 N N . LYS A 1 490 ? -93.274 -101.672 -62.461 1.00 40.00 490 LYS A N 1
ATOM 3577 C CA . LYS A 1 490 ? -94.007 -100.981 -63.497 1.00 39.29 490 LYS A CA 1
ATOM 3578 C C . LYS A 1 490 ? -95.432 -100.767 -62.994 1.00 39.53 490 LYS A C 1
ATOM 3579 O O . LYS A 1 490 ? -96.329 -100.353 -63.739 1.00 39.94 490 LYS A O 1
ATOM 3585 N N . ASN A 1 491 ? -95.630 -101.052 -61.709 1.00 38.80 491 ASN A N 1
ATOM 3586 C CA . ASN A 1 491 ? -96.925 -100.870 -61.085 1.00 37.86 491 ASN A CA 1
ATOM 3587 C C . ASN A 1 491 ? -97.270 -99.391 -61.156 1.00 37.34 491 ASN A C 1
ATOM 3588 O O . ASN A 1 491 ? -96.455 -98.532 -60.823 1.00 36.26 491 ASN A O 1
ATOM 3593 N N . TRP A 1 492 ? -98.484 -99.100 -61.597 1.00 37.07 492 TRP A N 1
ATOM 3594 C CA . TRP A 1 492 ? -98.927 -97.728 -61.743 1.00 36.91 492 TRP A CA 1
ATOM 3595 C C . TRP A 1 492 ? -99.419 -97.105 -60.438 1.00 37.19 492 TRP A C 1
ATOM 3596 O O . TRP A 1 492 ? -99.076 -95.967 -60.125 1.00 36.71 492 TRP A O 1
ATOM 3607 N N . ARG A 1 493 ? -100.207 -97.867 -59.680 1.00 37.51 493 ARG A N 1
ATOM 3608 C CA . ARG A 1 493 ? -100.788 -97.420 -58.404 1.00 37.13 493 ARG A CA 1
ATOM 3609 C C . ARG A 1 493 ? -99.753 -97.272 -57.293 1.00 35.96 493 ARG A C 1
ATOM 3610 O O . ARG A 1 493 ? -98.665 -97.833 -57.379 1.00 36.51 493 ARG A O 1
ATOM 3618 N N . PRO A 1 494 ? -100.085 -96.505 -56.233 1.00 34.53 494 PRO A N 1
ATOM 3619 C CA . PRO A 1 494 ? -99.167 -96.317 -55.104 1.00 33.35 494 PRO A CA 1
ATOM 3620 C C . PRO A 1 494 ? -99.034 -97.632 -54.334 1.00 33.76 494 PRO A C 1
ATOM 3621 O O . PRO A 1 494 ? -99.716 -98.606 -54.640 1.00 33.39 494 PRO A O 1
ATOM 3625 N N . GLU A 1 495 ? -98.146 -97.662 -53.345 1.00 35.39 495 GLU A N 1
ATOM 3626 C CA . GLU A 1 495 ? -97.880 -98.887 -52.588 1.00 37.30 495 GLU A CA 1
ATOM 3627 C C . GLU A 1 495 ? -97.904 -98.637 -51.083 1.00 37.11 495 GLU A C 1
ATOM 3628 O O . GLU A 1 495 ? -97.655 -97.518 -50.633 1.00 36.91 495 GLU A O 1
ATOM 3634 N N . TYR A 1 496 ? -98.212 -99.672 -50.304 1.00 37.71 496 TYR A N 1
ATOM 3635 C CA . TYR A 1 496 ? -98.334 -99.499 -48.863 1.00 38.68 496 TYR A CA 1
ATOM 3636 C C . TYR A 1 496 ? -96.981 -99.059 -48.351 1.00 38.90 496 TYR A C 1
ATOM 3637 O O . TYR A 1 496 ? -95.963 -99.559 -48.815 1.00 40.94 496 TYR A O 1
ATOM 3646 N N . MET A 1 497 ? -96.965 -98.146 -47.387 1.00 38.56 497 MET A N 1
ATOM 3647 C CA . MET A 1 497 ? -95.714 -97.669 -46.806 1.00 38.55 497 MET A CA 1
ATOM 3648 C C . MET A 1 497 ? -95.880 -97.433 -45.308 1.00 38.47 497 MET A C 1
ATOM 3649 O O . MET A 1 497 ? -96.882 -96.878 -44.867 1.00 38.67 497 MET A O 1
ATOM 3654 N N . HIS A 1 498 ? -94.908 -97.873 -44.521 1.00 38.21 498 HIS A N 1
ATOM 3655 C CA . HIS A 1 498 ? -94.965 -97.662 -43.086 1.00 38.66 498 HIS A CA 1
ATOM 3656 C C . HIS A 1 498 ? -94.963 -96.153 -42.924 1.00 39.72 498 HIS A C 1
ATOM 3657 O O . HIS A 1 498 ? -93.998 -95.494 -43.300 1.00 39.80 498 HIS A O 1
ATOM 3664 N N . SER A 1 499 ? -96.048 -95.579 -42.415 1.00 41.51 499 SER A N 1
ATOM 3665 C CA . SER A 1 499 ? -96.149 -94.116 -42.358 1.00 42.30 499 SER A CA 1
ATOM 3666 C C . SER A 1 499 ? -95.764 -93.407 -41.054 1.00 42.66 499 SER A C 1
ATOM 3667 O O . SER A 1 499 ? -95.133 -92.352 -41.092 1.00 44.45 499 SER A O 1
ATOM 3670 N N . ALA A 1 500 ? -96.162 -93.975 -39.919 1.00 42.37 500 ALA A N 1
ATOM 3671 C CA . ALA A 1 500 ? -96.021 -93.342 -38.601 1.00 43.66 500 ALA A CA 1
ATOM 3672 C C . ALA A 1 500 ? -97.172 -92.363 -38.370 1.00 44.14 500 ALA A C 1
ATOM 3673 O O . ALA A 1 500 ? -97.277 -91.723 -37.329 1.00 45.15 500 ALA A O 1
ATOM 3675 N N . THR A 1 501 ? -98.034 -92.284 -39.374 1.00 44.15 501 THR A N 1
ATOM 3676 C CA . THR A 1 501 ? -99.326 -91.643 -39.337 1.00 43.02 501 THR A CA 1
ATOM 3677 C C . THR A 1 501 ? -100.276 -92.742 -38.860 1.00 42.47 501 THR A C 1
ATOM 3678 O O . THR A 1 501 ? -101.326 -92.465 -38.292 1.00 42.64 501 THR A O 1
ATOM 3682 N N . ASN A 1 502 ? -99.876 -93.994 -39.085 1.00 42.10 502 ASN A N 1
ATOM 3683 C CA . ASN A 1 502 ? -100.668 -95.153 -38.691 1.00 41.99 502 ASN A CA 1
ATOM 3684 C C . ASN A 1 502 ? -100.063 -95.859 -37.488 1.00 42.08 502 ASN A C 1
ATOM 3685 O O . ASN A 1 502 ? -100.418 -96.998 -37.195 1.00 41.96 502 ASN A O 1
ATOM 3690 N N . MET A 1 503 ? -99.142 -95.200 -36.798 1.00 42.35 503 MET A N 1
ATOM 3691 C CA . MET A 1 503 ? -98.516 -95.817 -35.637 1.00 43.34 503 MET A CA 1
ATOM 3692 C C . MET A 1 503 ? -98.963 -95.118 -34.371 1.00 43.71 503 MET A C 1
ATOM 3693 O O . MET A 1 503 ? -99.368 -93.957 -34.406 1.00 44.67 503 MET A O 1
ATOM 3698 N N . SER A 1 504 ? -98.890 -95.827 -33.252 1.00 43.45 504 SER A N 1
ATOM 3699 C CA . SER A 1 504 ? -99.318 -95.272 -31.978 1.00 44.21 504 SER A CA 1
ATOM 3700 C C . SER A 1 504 ? -98.671 -93.941 -31.665 1.00 44.09 504 SER A C 1
ATOM 3701 O O . SER A 1 504 ? -97.632 -93.600 -32.215 1.00 43.99 504 SER A O 1
ATOM 3704 N N . VAL A 1 505 ? -99.300 -93.189 -30.774 1.00 44.88 505 VAL A N 1
ATOM 3705 C CA . VAL A 1 505 ? -98.784 -91.895 -30.377 1.00 45.87 505 VAL A CA 1
ATOM 3706 C C . VAL A 1 505 ? -97.642 -92.085 -29.398 1.00 47.26 505 VAL A C 1
ATOM 3707 O O . VAL A 1 505 ? -96.875 -91.163 -29.146 1.00 47.37 505 VAL A O 1
ATOM 3711 N N . ASP A 1 506 ? -97.534 -93.287 -28.842 1.00 49.84 506 ASP A N 1
ATOM 3712 C CA . ASP A 1 506 ? -96.459 -93.592 -27.902 1.00 53.03 506 ASP A CA 1
ATOM 3713 C C . ASP A 1 506 ? -95.239 -93.944 -28.717 1.00 53.72 506 ASP A C 1
ATOM 3714 O O . ASP A 1 506 ? -94.107 -93.697 -28.295 1.00 54.30 506 ASP A O 1
ATOM 3719 N N . ALA A 1 507 ? -95.464 -94.378 -29.945 1.00 53.82 507 ALA A N 1
ATOM 3720 C CA . ALA A 1 507 ? -94.493 -95.193 -30.614 1.00 52.31 507 ALA A CA 1
ATOM 3721 C C . ALA A 1 507 ? -93.151 -94.507 -30.533 1.00 50.80 507 ALA A C 1
ATOM 3722 O O . ALA A 1 507 ? -92.992 -93.325 -30.822 1.00 52.77 507 ALA A O 1
ATOM 3724 N N . TYR A 1 508 ? -92.167 -95.301 -30.094 1.00 46.71 508 TYR A N 1
ATOM 3725 C CA . TYR A 1 508 ? -90.747 -94.917 -29.976 1.00 43.56 508 TYR A CA 1
ATOM 3726 C C . TYR A 1 508 ? -90.346 -93.678 -29.141 1.00 42.51 508 TYR A C 1
ATOM 3727 O O . TYR A 1 508 ? -89.654 -92.797 -29.657 1.00 42.26 508 TYR A O 1
ATOM 3736 N N . THR A 1 509 ? -90.773 -93.577 -27.880 1.00 42.33 509 THR A N 1
ATOM 3737 C CA . THR A 1 509 ? -90.565 -92.311 -27.174 1.00 42.47 509 THR A CA 1
ATOM 3738 C C . THR A 1 509 ? -90.065 -92.395 -25.744 1.00 41.67 509 THR A C 1
ATOM 3739 O O . THR A 1 509 ? -89.971 -93.469 -25.156 1.00 40.47 509 THR A O 1
ATOM 3743 N N . ILE A 1 510 ? -89.746 -91.230 -25.196 1.00 42.01 510 ILE A N 1
ATOM 3744 C CA . ILE A 1 510 ? -89.268 -91.126 -23.829 1.00 44.69 510 ILE A CA 1
ATOM 3745 C C . ILE A 1 510 ? -90.327 -90.354 -23.074 1.00 46.27 510 ILE A C 1
ATOM 3746 O O . ILE A 1 510 ? -90.901 -89.409 -23.610 1.00 47.38 510 ILE A O 1
ATOM 3751 N N . ASN A 1 511 ? -90.504 -90.721 -21.807 1.00 47.68 511 ASN A N 1
ATOM 3752 C CA . ASN A 1 511 ? -91.550 -90.193 -20.942 1.00 48.83 511 ASN A CA 1
ATOM 3753 C C . ASN A 1 511 ? -90.967 -89.648 -19.644 1.00 49.80 511 ASN A C 1
ATOM 3754 O O . ASN A 1 511 ? -89.855 -90.004 -19.260 1.00 50.08 511 ASN A O 1
ATOM 3759 N N . ASN A 1 512 ? -91.724 -88.936 -18.831 1.00 50.79 512 ASN A N 1
ATOM 3760 C CA . ASN A 1 512 ? -91.094 -87.976 -17.944 1.00 51.18 512 ASN A CA 1
ATOM 3761 C C . ASN A 1 512 ? -89.941 -88.580 -17.130 1.00 50.06 512 ASN A C 1
ATOM 3762 O O . ASN A 1 512 ? -88.934 -87.908 -16.931 1.00 49.32 512 ASN A O 1
ATOM 3767 N N . ALA A 1 513 ? -90.049 -89.825 -16.675 1.00 49.48 513 ALA A N 1
ATOM 3768 C CA . ALA A 1 513 ? -88.876 -90.504 -16.138 1.00 48.59 513 ALA A CA 1
ATOM 3769 C C . ALA A 1 513 ? -88.134 -90.923 -17.392 1.00 49.33 513 ALA A C 1
ATOM 3770 O O . ALA A 1 513 ? -88.758 -91.173 -18.429 1.00 50.51 513 ALA A O 1
ATOM 3772 N N . GLY A 1 514 ? -86.822 -91.081 -17.308 1.00 48.30 514 GLY A N 1
ATOM 3773 C CA . GLY A 1 514 ? -86.064 -91.299 -18.521 1.00 47.57 514 GLY A CA 1
ATOM 3774 C C . GLY A 1 514 ? -86.233 -92.748 -18.903 1.00 45.98 514 GLY A C 1
ATOM 3775 O O . GLY A 1 514 ? -85.309 -93.557 -18.839 1.00 47.11 514 GLY A O 1
ATOM 3776 N N . VAL A 1 515 ? -87.458 -93.053 -19.311 1.00 43.18 515 VAL A N 1
ATOM 3777 C CA . VAL A 1 515 ? -87.855 -94.394 -19.693 1.00 40.83 515 VAL A CA 1
ATOM 3778 C C . VAL A 1 515 ? -88.315 -94.395 -21.141 1.00 40.05 515 VAL A C 1
ATOM 3779 O O . VAL A 1 515 ? -89.103 -93.552 -21.557 1.00 37.94 515 VAL A O 1
ATOM 3783 N N . TYR A 1 516 ? -87.806 -95.352 -21.899 1.00 39.88 516 TYR A N 1
ATOM 3784 C CA . TYR A 1 516 ? -88.052 -95.449 -23.326 1.00 39.92 516 TYR A CA 1
ATOM 3785 C C . TYR A 1 516 ? -89.123 -96.462 -23.701 1.00 39.71 516 TYR A C 1
ATOM 3786 O O . TYR A 1 516 ? -89.219 -97.543 -23.119 1.00 39.47 516 TYR A O 1
ATOM 3795 N N . ALA A 1 517 ? -89.916 -96.099 -24.698 1.00 39.42 517 ALA A N 1
ATOM 3796 C CA . ALA A 1 517 ? -90.981 -96.951 -25.182 1.00 39.59 517 ALA A CA 1
ATOM 3797 C C . ALA A 1 517 ? -90.713 -97.285 -26.641 1.00 40.30 517 ALA A C 1
ATOM 3798 O O . ALA A 1 517 ? -90.594 -96.390 -27.478 1.00 40.10 517 ALA A O 1
ATOM 3800 N N . GLY A 1 518 ? -90.610 -98.574 -26.941 1.00 40.58 518 GLY A N 1
ATOM 3801 C CA . GLY A 1 518 ? -90.366 -98.985 -28.310 1.00 41.03 518 GLY A CA 1
ATOM 3802 C C . GLY A 1 518 ? -91.670 -99.052 -29.076 1.00 41.85 518 GLY A C 1
ATOM 3803 O O . GLY A 1 518 ? -92.416 -98.087 -29.107 1.00 41.88 518 GLY A O 1
ATOM 3804 N N . ALA A 1 519 ? -91.944 -100.190 -29.702 1.00 42.89 519 ALA A N 1
ATOM 3805 C CA . ALA A 1 519 ? -93.183 -100.356 -30.447 1.00 43.27 519 ALA A CA 1
ATOM 3806 C C . ALA A 1 519 ? -94.258 -100.693 -29.430 1.00 44.48 519 ALA A C 1
ATOM 3807 O O . ALA A 1 519 ? -94.024 -101.474 -28.509 1.00 44.22 519 ALA A O 1
ATOM 3809 N N . VAL A 1 520 ? -95.433 -100.098 -29.585 1.00 45.89 520 VAL A N 1
ATOM 3810 C CA . VAL A 1 520 ? -96.511 -100.361 -28.651 1.00 47.17 520 VAL A CA 1
ATOM 3811 C C . VAL A 1 520 ? -97.618 -101.158 -29.324 1.00 48.88 520 VAL A C 1
ATOM 3812 O O . VAL A 1 520 ? -98.419 -101.804 -28.657 1.00 49.82 520 VAL A O 1
ATOM 3816 N N . GLN A 1 521 ? -97.680 -101.104 -30.646 1.00 50.06 521 GLN A N 1
ATOM 3817 C CA . GLN A 1 521 ? -98.695 -101.864 -31.352 1.00 52.16 521 GLN A CA 1
ATOM 3818 C C . GLN A 1 521 ? -98.160 -102.376 -32.681 1.00 51.89 521 GLN A C 1
ATOM 3819 O O . GLN A 1 521 ? -97.153 -101.888 -33.178 1.00 52.55 521 GLN A O 1
ATOM 3825 N N . ASN A 1 522 ? -98.833 -103.368 -33.248 1.00 51.48 522 ASN A N 1
ATOM 3826 C CA . ASN A 1 522 ? -98.400 -103.982 -34.497 1.00 51.63 522 ASN A CA 1
ATOM 3827 C C . ASN A 1 522 ? -98.110 -103.057 -35.669 1.00 51.71 522 ASN A C 1
ATOM 3828 O O . ASN A 1 522 ? -97.409 -103.442 -36.609 1.00 51.63 522 ASN A O 1
ATOM 3833 N N . ALA A 1 523 ? -98.654 -101.846 -35.627 1.00 51.70 523 ALA A N 1
ATOM 3834 C CA . ALA A 1 523 ? -98.413 -100.885 -36.693 1.00 51.25 523 ALA A CA 1
ATOM 3835 C C . ALA A 1 523 ? -96.925 -100.585 -36.684 1.00 50.59 523 ALA A C 1
ATOM 3836 O O . ALA A 1 523 ? -96.260 -100.653 -37.715 1.00 50.65 523 ALA A O 1
ATOM 3838 N N . ASP A 1 524 ? -96.433 -100.284 -35.484 1.00 50.21 524 ASP A N 1
ATOM 3839 C CA . ASP A 1 524 ? -95.117 -99.706 -35.202 1.00 49.04 524 ASP A CA 1
ATOM 3840 C C . ASP A 1 524 ? -93.921 -100.551 -35.613 1.00 48.86 524 ASP A C 1
ATOM 3841 O O . ASP A 1 524 ? -92.885 -100.028 -36.016 1.00 50.59 524 ASP A O 1
ATOM 3846 N N . VAL A 1 525 ? -94.062 -101.860 -35.486 1.00 30.00 525 VAL A N 1
ATOM 3847 C CA . VAL A 1 525 ? -92.961 -102.785 -35.679 1.00 30.00 525 VAL A CA 1
ATOM 3848 C C . VAL A 1 525 ? -92.448 -102.698 -37.107 1.00 30.00 525 VAL A C 1
ATOM 3849 O O . VAL A 1 525 ? -91.345 -103.146 -37.406 1.00 30.00 525 VAL A O 1
ATOM 3853 N N . MET A 1 526 ? -93.257 -102.146 -37.998 1.00 47.43 526 MET A N 1
ATOM 3854 C CA . MET A 1 526 ? -92.890 -102.135 -39.394 1.00 46.87 526 MET A CA 1
ATOM 3855 C C . MET A 1 526 ? -93.202 -103.545 -39.838 1.00 47.08 526 MET A C 1
ATOM 3856 O O . MET A 1 526 ? -93.692 -104.346 -39.046 1.00 48.97 526 MET A O 1
ATOM 3861 N N . GLN A 1 527 ? -92.924 -103.866 -41.090 1.00 30.00 527 GLN A N 1
ATOM 3862 C CA . GLN A 1 527 ? -93.080 -105.241 -41.524 1.00 30.00 527 GLN A CA 1
ATOM 3863 C C . GLN A 1 527 ? -92.254 -105.599 -42.738 1.00 30.00 527 GLN A C 1
ATOM 3864 O O . GLN A 1 527 ? -91.829 -104.737 -43.500 1.00 30.00 527 GLN A O 1
ATOM 3870 N N . THR A 1 528 ? -92.087 -106.899 -42.936 1.00 42.57 528 THR A N 1
ATOM 3871 C CA . THR A 1 528 ? -91.525 -107.441 -44.156 1.00 42.04 528 THR A CA 1
ATOM 3872 C C . THR A 1 528 ? -92.633 -108.215 -44.857 1.00 42.64 528 THR A C 1
ATOM 3873 O O . THR A 1 528 ? -93.359 -108.975 -44.224 1.00 42.28 528 THR A O 1
ATOM 3877 N N . ARG A 1 529 ? -92.805 -108.013 -46.155 1.00 43.58 529 ARG A N 1
ATOM 3878 C CA . ARG A 1 529 ? -93.949 -108.601 -46.845 1.00 44.48 529 ARG A CA 1
ATOM 3879 C C . ARG A 1 529 ? -95.156 -107.679 -46.725 1.00 45.66 529 ARG A C 1
ATOM 3880 O O . ARG A 1 529 ? -96.245 -107.991 -47.199 1.00 45.82 529 ARG A O 1
ATOM 3888 N N . PHE A 1 530 ? -94.956 -106.583 -46.007 1.00 46.43 530 PHE A N 1
ATOM 3889 C CA . PHE A 1 530 ? -95.838 -105.426 -46.023 1.00 46.59 530 PHE A CA 1
ATOM 3890 C C . PHE A 1 530 ? -95.860 -104.603 -47.319 1.00 47.62 530 PHE A C 1
ATOM 3891 O O . PHE A 1 530 ? -96.916 -104.149 -47.752 1.00 46.36 530 PHE A O 1
ATOM 3899 N N . ASN A 1 531 ? -94.685 -104.386 -47.911 1.00 49.43 531 ASN A N 1
ATOM 3900 C CA . ASN A 1 531 ? -94.459 -103.235 -48.793 1.00 49.96 531 ASN A CA 1
ATOM 3901 C C . ASN A 1 531 ? -94.516 -103.262 -50.326 1.00 50.08 531 ASN A C 1
ATOM 3902 O O . ASN A 1 531 ? -95.183 -102.418 -50.918 1.00 51.47 531 ASN A O 1
ATOM 3907 N N . HIS A 1 532 ? -93.819 -104.185 -50.979 1.00 49.32 532 HIS A N 1
ATOM 3908 C CA . HIS A 1 532 ? -93.569 -104.018 -52.411 1.00 48.17 532 HIS A CA 1
ATOM 3909 C C . HIS A 1 532 ? -94.258 -105.046 -53.287 1.00 48.20 532 HIS A C 1
ATOM 3910 O O . HIS A 1 532 ? -94.189 -106.242 -53.015 1.00 48.15 532 HIS A O 1
ATOM 3917 N N . HIS A 1 533 ? -94.911 -104.585 -54.350 1.00 48.60 533 HIS A N 1
ATOM 3918 C CA . HIS A 1 533 ? -95.638 -105.503 -55.208 1.00 48.79 533 HIS A CA 1
ATOM 3919 C C . HIS A 1 533 ? -94.745 -106.076 -56.280 1.00 47.24 533 HIS A C 1
ATOM 3920 O O . HIS A 1 533 ? -94.153 -105.325 -57.057 1.00 47.25 533 HIS A O 1
ATOM 3927 N N . LYS A 1 534 ? -94.661 -107.403 -56.323 1.00 45.40 534 LYS A N 1
ATOM 3928 C CA . LYS A 1 534 ? -93.866 -108.090 -57.328 1.00 43.82 534 LYS A CA 1
ATOM 3929 C C . LYS A 1 534 ? -94.809 -108.742 -58.325 1.00 43.87 534 LYS A C 1
ATOM 3930 O O . LYS A 1 534 ? -96.025 -108.714 -58.141 1.00 44.00 534 LYS A O 1
ATOM 3936 N N . VAL A 1 535 ? -94.258 -109.332 -59.378 1.00 43.81 535 VAL A N 1
ATOM 3937 C CA . VAL A 1 535 ? -95.101 -109.933 -60.393 1.00 44.34 535 VAL A CA 1
ATOM 3938 C C . VAL A 1 535 ? -95.190 -111.455 -60.427 1.00 45.77 535 VAL A C 1
ATOM 3939 O O . VAL A 1 535 ? -96.263 -112.000 -60.715 1.00 47.27 535 VAL A O 1
ATOM 3943 N N . LEU A 1 536 ? -94.088 -112.139 -60.128 1.00 45.66 536 LEU A N 1
ATOM 3944 C CA . LEU A 1 536 ? -94.042 -113.615 -60.151 1.00 46.08 536 LEU A CA 1
ATOM 3945 C C . LEU A 1 536 ? -93.635 -114.110 -61.543 1.00 46.22 536 LEU A C 1
ATOM 3946 O O . LEU A 1 536 ? -94.386 -113.822 -62.506 1.00 46.69 536 LEU A O 1
#

Secondary structure (DSSP, 8-state):
--SS-------EEEE-SSEEEEEEEEEEEE---TTSS-EEEE----SSS---EEEEEEEEEE----GGGTS-HHHHHHHHHH-SEEEEEEEEEEEEEEEEEEE---SSS---EEE-TT--EEEEE-SS--S-----TT-SSSSPSSTTS-EEPPEEEE-SS-GGGGTTSTT-HHHHHHHHH-----GGGS--EEE-TT--EEEEEE--SPPPEE-EE-SS-GGG-S-TTS-----EEEE-SSS-EEEE-PPTT----S-B---EE------TTTTTS---SB-----SS----SS-GGGTS--B----TTB--SSTTSS--B-S--SSS----B-GGG----TTTSB--EE--STT---EE-SEE---TTB--PPPP--TTS--EEEPPS-S-------SS-PEEESS----EEEEE---B-SS-SS-B--EEEEEEEEEEEEEEEE-------S------SSSS-SSSSEEETTBEEE---STTTT--SSSSEE---